Protein AF-A0A8S9K9W3-F1 (afdb_monomer_lite)

pLDDT: mean 86.36, std 10.65, range [33.06, 98.12]

InterPro domains:
  IPR001087 GDSL lipase/esterase [PF00657] (16-258)
  IPR001087 GDSL lipase/esterase [PF00657] (263-405)
  IPR035669 GDSL lipase/esterase-like, plant [cd01837] (1-266)
  IPR036514 SGNH hydrolase superfamily [G3DSA:3.40.50.1110] (1-263)
  IPR036514 SGNH hydrolase superfamily [G3DSA:3.40.50.1110] (264-415)
  IPR050592 GDSL lipolytic enzyme [PTHR45642] (1-259)

Structure (mmCIF, N/CA/C/O backbone):
data_AF-A0A8S9K9W3-F1
#
_entry.id   AF-A0A8S9K9W3-F1
#
loop_
_atom_site.group_PDB
_atom_site.id
_atom_site.type_symbol
_atom_site.label_atom_id
_atom_site.label_alt_id
_atom_site.label_comp_id
_atom_site.label_asym_id
_atom_site.label_entity_id
_atom_site.label_seq_id
_atom_site.pdbx_PDB_ins_code
_atom_site.Cartn_x
_atom_site.Cartn_y
_atom_site.Cartn_z
_atom_site.occupancy
_atom_site.B_iso_or_equiv
_atom_site.auth_seq_id
_atom_site.auth_comp_id
_atom_site.auth_asym_id
_atom_site.auth_atom_id
_atom_site.pdbx_PDB_model_num
ATOM 1 N N . MET A 1 1 ? -8.709 -13.335 10.257 1.00 33.06 1 MET A N 1
ATOM 2 C CA . MET A 1 1 ? -8.965 -11.878 10.228 1.00 33.06 1 MET A CA 1
ATOM 3 C C . MET A 1 1 ? -9.654 -11.407 8.941 1.00 33.06 1 MET A C 1
ATOM 5 O O . MET A 1 1 ? -9.840 -10.209 8.812 1.00 33.06 1 MET A O 1
ATOM 9 N N . GLY A 1 2 ? -10.072 -12.285 8.010 1.00 45.56 2 GLY A N 1
ATOM 10 C CA . GLY A 1 2 ? -10.801 -11.858 6.800 1.00 45.56 2 GLY A CA 1
ATOM 11 C C . GLY A 1 2 ? -10.017 -10.915 5.875 1.00 45.56 2 GLY A C 1
ATOM 12 O O . GLY A 1 2 ? -10.615 -10.256 5.033 1.00 45.56 2 GLY A O 1
ATOM 13 N N . ILE A 1 3 ? -8.694 -10.820 6.053 1.00 49.97 3 ILE A N 1
ATOM 14 C CA . ILE A 1 3 ? -7.811 -10.011 5.214 1.00 49.97 3 ILE A CA 1
ATOM 15 C C . ILE A 1 3 ? -7.470 -10.869 4.002 1.00 49.97 3 ILE A C 1
ATOM 17 O O . ILE A 1 3 ? -6.921 -11.959 4.156 1.00 49.97 3 ILE A O 1
ATOM 21 N N . LYS A 1 4 ? -7.860 -10.397 2.821 1.00 61.34 4 LYS A N 1
ATOM 22 C CA . LYS A 1 4 ? -7.593 -11.059 1.545 1.00 61.34 4 LYS A CA 1
ATOM 23 C C . LYS A 1 4 ? -6.121 -10.922 1.166 1.00 61.34 4 LYS A C 1
ATOM 25 O O . LYS A 1 4 ? -5.501 -9.913 1.493 1.00 61.34 4 LYS A O 1
ATOM 30 N N . ASP A 1 5 ? -5.624 -11.872 0.376 1.00 56.03 5 ASP A N 1
ATOM 31 C CA . ASP A 1 5 ? -4.286 -11.797 -0.227 1.00 56.03 5 ASP A CA 1
ATOM 32 C C . ASP A 1 5 ? -4.125 -10.549 -1.115 1.00 56.03 5 ASP A C 1
ATOM 34 O O . ASP A 1 5 ? -3.038 -9.987 -1.220 1.00 56.03 5 ASP A O 1
ATOM 38 N N . THR A 1 6 ? -5.218 -10.090 -1.739 1.00 66.12 6 THR A N 1
ATOM 39 C CA . THR A 1 6 ? -5.276 -8.837 -2.502 1.00 66.12 6 THR A CA 1
ATOM 40 C C . THR A 1 6 ? -6.586 -8.096 -2.243 1.00 66.12 6 THR A C 1
ATOM 42 O O . THR A 1 6 ? -7.630 -8.703 -1.994 1.00 66.12 6 THR A O 1
ATOM 45 N N . VAL A 1 7 ? -6.543 -6.765 -2.303 1.00 81.31 7 VAL A N 1
ATOM 46 C CA . VAL A 1 7 ? -7.738 -5.920 -2.205 1.00 81.31 7 VAL A CA 1
ATOM 47 C C . VAL A 1 7 ? -8.302 -5.718 -3.619 1.00 81.31 7 VAL A C 1
ATOM 49 O O . VAL A 1 7 ? -7.633 -5.079 -4.434 1.00 81.31 7 VAL A O 1
ATOM 52 N N . PRO A 1 8 ? -9.497 -6.248 -3.946 1.00 87.19 8 PRO A N 1
ATOM 53 C CA . PRO A 1 8 ? -10.026 -6.189 -5.305 1.00 87.19 8 PRO A CA 1
ATOM 54 C C . PRO A 1 8 ? -10.434 -4.759 -5.690 1.00 87.19 8 PRO A C 1
ATOM 56 O O . PRO A 1 8 ? -10.864 -3.988 -4.823 1.00 87.19 8 PRO A O 1
ATOM 59 N N . PRO A 1 9 ? -10.339 -4.385 -6.978 1.00 88.12 9 PRO A N 1
ATOM 60 C CA . PRO A 1 9 ? -10.766 -3.071 -7.433 1.00 88.12 9 PRO A CA 1
ATOM 61 C C . PRO A 1 9 ? -12.294 -2.954 -7.410 1.00 88.12 9 PRO A C 1
ATOM 63 O O . PRO A 1 9 ? -13.013 -3.878 -7.784 1.00 88.12 9 PRO A O 1
ATOM 66 N N . PHE A 1 10 ? -12.808 -1.789 -7.014 1.00 92.31 10 PHE A N 1
ATOM 67 C CA . PHE A 1 10 ? -14.249 -1.542 -6.911 1.00 92.31 10 PHE A CA 1
ATOM 68 C C . PHE A 1 10 ? -14.990 -1.684 -8.253 1.00 92.31 10 PHE A C 1
ATOM 70 O O . PHE A 1 10 ? -16.169 -2.031 -8.285 1.00 92.31 10 PHE A O 1
ATOM 77 N N . LEU A 1 11 ? -14.292 -1.427 -9.362 1.00 87.25 11 LEU A N 1
ATOM 78 C CA . LEU A 1 11 ? -14.831 -1.528 -10.719 1.00 87.25 11 LEU A CA 1
ATOM 79 C C . LEU A 1 11 ? -14.764 -2.942 -11.313 1.00 87.25 11 LEU A C 1
ATOM 81 O O . LEU A 1 11 ? -15.133 -3.114 -12.474 1.00 87.25 11 LEU A O 1
ATOM 85 N N . ASP A 1 12 ? -14.307 -3.949 -10.561 1.00 87.31 12 ASP A N 1
ATOM 86 C CA . ASP A 1 12 ? -14.363 -5.334 -11.027 1.00 87.31 12 ASP A CA 1
ATOM 87 C C . ASP A 1 12 ? -15.833 -5.745 -11.268 1.00 87.31 12 ASP A C 1
ATOM 89 O O . ASP A 1 12 ? -16.637 -5.726 -10.328 1.00 87.31 12 ASP A O 1
ATOM 93 N N . PRO A 1 13 ? -16.224 -6.134 -12.501 1.00 84.12 13 PRO A N 1
ATOM 94 C CA . PRO A 1 13 ? -17.588 -6.582 -12.786 1.00 84.12 13 PRO A CA 1
ATOM 95 C C . PRO A 1 13 ? -17.986 -7.846 -12.007 1.00 84.12 13 PRO A C 1
ATOM 97 O O . PRO A 1 13 ? -19.175 -8.156 -11.914 1.00 84.12 13 PRO A O 1
ATOM 100 N N . HIS A 1 14 ? -17.017 -8.571 -11.448 1.00 87.12 14 HIS A N 1
ATOM 101 C CA . HIS A 1 14 ? -17.211 -9.767 -10.638 1.00 87.12 14 HIS A CA 1
ATOM 102 C C . HIS A 1 14 ? -17.089 -9.511 -9.129 1.00 87.12 14 HIS A C 1
ATOM 104 O O . HIS A 1 14 ? -17.137 -10.465 -8.353 1.00 87.12 14 HIS A O 1
ATOM 110 N N . LEU A 1 15 ? -16.991 -8.246 -8.696 1.00 85.56 15 LEU A N 1
ATOM 111 C CA . LEU A 1 15 ? -16.867 -7.884 -7.285 1.00 85.56 15 LEU A CA 1
ATOM 112 C C . LEU A 1 15 ? -18.067 -8.377 -6.467 1.00 85.56 15 LEU A C 1
ATOM 114 O O . LEU A 1 15 ? -19.188 -7.870 -6.609 1.00 85.56 15 LEU A O 1
ATOM 118 N N . SER A 1 16 ? -17.832 -9.336 -5.573 1.00 87.62 16 SER A N 1
ATOM 119 C CA . SER A 1 16 ? -18.885 -9.979 -4.787 1.00 87.62 16 SER A CA 1
ATOM 120 C C . SER A 1 16 ? -19.327 -9.138 -3.584 1.00 87.62 16 SER A C 1
ATOM 122 O O . SER A 1 16 ? -18.646 -8.209 -3.154 1.00 87.62 16 SER A O 1
ATOM 124 N N . ASP A 1 17 ? -20.475 -9.468 -2.990 1.00 91.06 17 ASP A N 1
ATOM 125 C CA . ASP A 1 17 ? -20.920 -8.800 -1.761 1.00 91.06 17 ASP A CA 1
ATOM 126 C C . ASP A 1 17 ? -20.025 -9.134 -0.561 1.00 91.06 17 ASP A C 1
ATOM 128 O O . ASP A 1 17 ? -19.824 -8.273 0.290 1.00 91.06 17 ASP A O 1
ATOM 132 N N . SER A 1 18 ? -19.422 -10.328 -0.498 1.00 86.44 18 SER A N 1
ATOM 133 C CA . SER A 1 18 ? -18.412 -10.606 0.531 1.00 86.44 18 SER A CA 1
ATOM 134 C C . SER A 1 18 ? -17.173 -9.749 0.334 1.00 86.44 18 SER A C 1
ATOM 136 O O . SER A 1 18 ? -16.548 -9.363 1.318 1.00 86.44 18 SER A O 1
ATOM 138 N N . ASP A 1 19 ? -16.836 -9.410 -0.917 1.00 84.31 19 ASP A N 1
ATOM 139 C CA . ASP A 1 19 ? -15.676 -8.575 -1.170 1.00 84.31 19 ASP A CA 1
ATOM 140 C C . ASP A 1 19 ? -15.831 -7.177 -0.583 1.00 84.31 19 ASP A C 1
ATOM 142 O O . ASP A 1 19 ? -14.886 -6.650 0.003 1.00 84.31 19 ASP A O 1
ATOM 146 N N . ILE A 1 20 ? -17.040 -6.628 -0.697 1.00 90.38 20 ILE A N 1
ATOM 147 C CA . ILE A 1 20 ? -17.432 -5.330 -0.147 1.00 90.38 20 ILE A CA 1
ATOM 148 C C . ILE A 1 20 ? -17.260 -5.292 1.377 1.00 90.38 20 ILE A C 1
ATOM 150 O O . ILE A 1 20 ? -16.924 -4.250 1.921 1.00 90.38 20 ILE A O 1
ATOM 154 N N . LEU A 1 21 ? -17.444 -6.410 2.083 1.00 88.94 21 LEU A N 1
ATOM 155 C CA . LEU A 1 21 ? -17.386 -6.438 3.551 1.00 88.94 21 LEU A CA 1
ATOM 156 C C . LEU A 1 21 ? -15.974 -6.359 4.130 1.00 88.94 21 LEU A C 1
ATOM 158 O O . LEU A 1 21 ? -15.827 -6.039 5.309 1.00 88.94 21 LEU A O 1
ATOM 162 N N . THR A 1 22 ? -14.952 -6.685 3.342 1.00 81.81 22 THR A N 1
ATOM 163 C CA . THR A 1 22 ? -13.588 -6.890 3.854 1.00 81.81 22 THR A CA 1
ATOM 164 C C . THR A 1 22 ? -12.549 -5.968 3.214 1.00 81.81 22 THR A C 1
ATOM 166 O O . THR A 1 22 ? -11.361 -6.119 3.488 1.00 81.81 22 THR A O 1
ATOM 169 N N . GLY A 1 23 ? -12.975 -5.035 2.357 1.00 84.81 23 GLY A N 1
ATOM 170 C CA . GLY A 1 23 ? -12.119 -4.021 1.739 1.00 84.81 23 GLY A CA 1
ATOM 171 C C . GLY A 1 23 ? -12.057 -4.104 0.213 1.00 84.81 23 GLY A C 1
ATOM 172 O O . GLY A 1 23 ? -12.053 -5.189 -0.378 1.00 84.81 23 GLY A O 1
ATOM 173 N N . VAL A 1 24 ? -11.980 -2.926 -0.410 1.00 91.25 24 VAL A N 1
ATOM 174 C CA . VAL A 1 24 ? -11.932 -2.708 -1.863 1.00 91.25 24 VAL A CA 1
ATOM 175 C C . VAL A 1 24 ? -10.975 -1.562 -2.205 1.00 91.25 24 VAL A C 1
ATOM 177 O O . VAL A 1 24 ? -10.709 -0.697 -1.372 1.00 91.25 24 VAL A O 1
ATOM 180 N N . CYS A 1 25 ? -10.456 -1.563 -3.430 1.00 91.06 25 CYS A N 1
ATOM 181 C CA . CYS A 1 25 ? -9.518 -0.569 -3.934 1.00 91.06 25 CYS A CA 1
ATOM 182 C C . CYS A 1 25 ? -10.214 0.376 -4.921 1.00 91.06 25 CYS A C 1
ATOM 184 O O . CYS A 1 25 ? -10.893 -0.072 -5.846 1.00 91.06 25 CYS A O 1
ATOM 186 N N . PHE A 1 26 ? -10.023 1.682 -4.738 1.00 94.31 26 PHE A N 1
ATOM 187 C CA . PHE A 1 26 ? -10.575 2.728 -5.609 1.00 94.31 26 PHE A CA 1
ATOM 188 C C . PHE A 1 26 ? -9.511 3.406 -6.476 1.00 94.31 26 PHE A C 1
ATOM 190 O O . PHE A 1 26 ? -9.853 4.275 -7.272 1.00 94.31 26 PHE A O 1
ATOM 197 N N . ALA A 1 27 ? -8.242 3.025 -6.317 1.00 86.00 27 ALA A N 1
ATOM 198 C CA . ALA A 1 27 ? -7.122 3.684 -6.970 1.00 86.00 27 ALA A CA 1
ATOM 199 C C . ALA A 1 27 ? -7.227 3.603 -8.500 1.00 86.00 27 ALA A C 1
ATOM 201 O O . ALA A 1 27 ? -7.552 2.555 -9.062 1.00 86.00 27 ALA A O 1
ATOM 202 N N . SER A 1 28 ? -6.891 4.707 -9.166 1.00 85.44 28 SER A N 1
ATOM 203 C CA . SER A 1 28 ? -6.745 4.781 -10.617 1.00 85.44 28 SER A CA 1
ATOM 204 C C . SER A 1 28 ? -5.301 5.110 -10.965 1.00 85.44 28 SER A C 1
ATOM 206 O O . SER A 1 28 ? -4.779 6.143 -10.556 1.00 85.44 28 SER A O 1
ATOM 208 N N . ALA A 1 29 ? -4.649 4.258 -11.756 1.00 78.50 29 ALA A N 1
ATOM 209 C CA . ALA A 1 29 ? -3.304 4.548 -12.244 1.00 78.50 29 ALA A CA 1
ATOM 210 C C . ALA A 1 29 ? -3.294 5.863 -13.044 1.00 78.50 29 ALA A C 1
ATOM 212 O O . ALA A 1 29 ? -4.229 6.142 -13.797 1.00 78.50 29 ALA A O 1
ATOM 213 N N . GLY A 1 30 ? -2.250 6.670 -12.854 1.00 79.81 30 GLY A N 1
ATOM 214 C CA . GLY A 1 30 ? -2.106 7.980 -13.493 1.00 79.81 30 GLY A CA 1
ATOM 215 C C . GLY A 1 30 ? -2.881 9.125 -12.834 1.00 79.81 30 GLY A C 1
ATOM 216 O O . GLY A 1 30 ? -2.736 10.256 -13.295 1.00 79.81 30 GLY A O 1
ATOM 217 N N . SER A 1 31 ? -3.672 8.875 -11.781 1.00 85.56 31 SER A N 1
ATOM 218 C CA . SER A 1 31 ? -4.427 9.945 -11.118 1.00 85.56 31 SER A CA 1
ATOM 219 C C . SER A 1 31 ? -3.549 10.839 -10.246 1.00 85.56 31 SER A C 1
ATOM 221 O O . SER A 1 31 ? -2.531 10.387 -9.707 1.00 85.56 31 SER A O 1
ATOM 223 N N . GLY A 1 32 ? -3.993 12.074 -10.048 1.00 89.12 32 GLY A N 1
ATOM 224 C CA . GLY A 1 32 ? -3.400 13.037 -9.127 1.00 89.12 32 GLY A CA 1
ATOM 225 C C . GLY A 1 32 ? -4.450 13.867 -8.387 1.00 89.12 32 GLY A C 1
ATOM 226 O O . GLY A 1 32 ? -5.651 13.639 -8.514 1.00 89.12 32 GLY A O 1
ATOM 227 N N . TYR A 1 33 ? -4.001 14.821 -7.576 1.00 94.56 33 TYR A N 1
ATOM 228 C CA . TYR A 1 33 ? -4.864 15.836 -6.966 1.00 94.56 33 TYR A CA 1
ATOM 229 C C . TYR A 1 33 ? -5.127 17.016 -7.913 1.00 94.56 33 TYR A C 1
ATOM 231 O O . TYR A 1 33 ? -6.030 17.819 -7.671 1.00 94.56 33 TYR A O 1
ATOM 239 N N . ASP A 1 34 ? -4.341 17.159 -8.983 1.00 93.19 34 ASP A N 1
ATOM 240 C CA . ASP A 1 34 ? -4.589 18.131 -10.039 1.00 93.19 34 ASP A CA 1
ATOM 241 C C . ASP A 1 34 ? -5.378 17.496 -11.186 1.00 93.19 34 ASP A C 1
ATOM 243 O O . ASP A 1 34 ? -4.864 16.652 -11.913 1.00 93.19 34 ASP A O 1
ATOM 247 N N . ASN A 1 35 ? -6.588 17.995 -11.442 1.00 90.38 35 ASN A N 1
ATOM 248 C CA . ASN A 1 35 ? -7.411 17.547 -12.573 1.00 90.38 35 ASN A CA 1
ATOM 249 C C . ASN A 1 35 ? -6.691 17.642 -13.933 1.00 90.38 35 ASN A C 1
ATOM 251 O O . ASN A 1 35 ? -7.077 16.961 -14.882 1.00 90.38 35 ASN A O 1
ATOM 255 N N . TYR A 1 36 ? -5.672 18.503 -14.067 1.00 89.12 36 TYR A N 1
ATOM 256 C CA . TYR A 1 36 ? -4.850 18.529 -15.278 1.00 89.12 36 TYR A CA 1
ATOM 257 C C . TYR A 1 36 ? -4.063 17.222 -15.471 1.00 89.12 36 TYR A C 1
ATOM 259 O O . TYR A 1 36 ? -3.995 16.732 -16.597 1.00 89.12 36 TYR A O 1
ATOM 267 N N . THR A 1 37 ? -3.539 16.632 -14.390 1.00 85.44 37 THR A N 1
ATOM 268 C CA . THR A 1 37 ? -2.890 15.311 -14.391 1.00 85.44 37 THR A CA 1
ATOM 269 C C . THR A 1 37 ? -3.841 14.259 -14.936 1.00 85.44 37 THR A C 1
ATOM 271 O O . THR A 1 37 ? -3.500 13.542 -15.873 1.00 85.44 37 THR A O 1
ATOM 274 N N . ASP A 1 38 ? -5.066 14.220 -14.409 1.00 83.69 38 ASP A N 1
ATOM 275 C CA . ASP A 1 38 ? -6.051 13.204 -14.780 1.00 83.69 38 ASP A CA 1
ATOM 276 C C . ASP A 1 38 ? -6.467 13.320 -16.250 1.00 83.69 38 ASP A C 1
ATOM 278 O O . ASP A 1 38 ? -6.634 12.317 -16.945 1.00 83.69 38 ASP A O 1
ATOM 282 N N . LEU A 1 39 ? -6.584 14.553 -16.758 1.00 84.19 39 LEU A N 1
ATOM 283 C CA . LEU A 1 39 ? -6.840 14.815 -18.175 1.00 84.19 39 LEU A CA 1
ATOM 284 C C . LEU A 1 39 ? -5.670 14.378 -19.063 1.00 84.19 39 LEU A C 1
ATOM 286 O O . LEU A 1 39 ? -5.904 13.861 -20.155 1.00 84.19 39 LEU A O 1
ATOM 290 N N . ALA A 1 40 ? -4.430 14.586 -18.616 1.00 76.50 40 ALA A N 1
ATOM 291 C CA . ALA A 1 40 ? -3.237 14.185 -19.354 1.00 76.50 40 ALA A CA 1
ATOM 292 C C . ALA A 1 40 ? -3.073 12.656 -19.404 1.00 76.50 40 ALA A C 1
ATOM 294 O O . ALA A 1 40 ? -2.629 12.124 -20.421 1.00 76.50 40 ALA A O 1
ATOM 295 N N . THR A 1 41 ? -3.463 11.949 -18.339 1.00 75.81 41 THR A N 1
ATOM 296 C CA . THR A 1 41 ? -3.339 10.486 -18.220 1.00 75.81 41 THR A CA 1
ATOM 297 C C . THR A 1 41 ? -4.605 9.717 -18.595 1.00 75.81 41 THR A C 1
ATOM 299 O O . THR A 1 41 ? -4.563 8.492 -18.682 1.00 75.81 41 THR A O 1
ATOM 302 N N . LEU A 1 42 ? -5.720 10.416 -18.843 1.00 79.38 42 LEU A N 1
ATOM 303 C CA . LEU A 1 42 ? -7.054 9.837 -19.049 1.00 79.38 42 LEU A CA 1
ATOM 304 C C . LEU A 1 42 ? -7.498 8.939 -17.879 1.00 79.38 42 LEU A C 1
ATOM 306 O O . LEU A 1 42 ? -8.171 7.925 -18.080 1.00 79.38 42 LEU A O 1
ATOM 310 N N . SER A 1 43 ? -7.105 9.306 -16.661 1.00 80.94 43 SER A N 1
ATOM 311 C CA . SER A 1 43 ? -7.387 8.549 -15.442 1.00 80.94 43 SER A CA 1
ATOM 312 C C . SER A 1 43 ? -8.642 9.052 -14.721 1.00 80.94 43 SER A C 1
ATOM 314 O O . SER A 1 43 ? -9.215 10.094 -15.048 1.00 80.94 43 SER A O 1
ATOM 316 N N . LEU A 1 44 ? -9.114 8.276 -13.741 1.00 83.38 44 LEU A N 1
ATOM 317 C CA . LEU A 1 44 ? -10.187 8.708 -12.849 1.00 83.38 44 LEU A CA 1
ATOM 318 C C . LEU A 1 44 ? -9.602 9.588 -11.741 1.00 83.38 44 LEU A C 1
ATOM 320 O O . LEU A 1 44 ? -8.792 9.112 -10.940 1.00 83.38 44 LEU A O 1
ATOM 324 N N . SER A 1 45 ? -10.070 10.834 -11.668 1.00 91.25 45 SER A N 1
ATOM 325 C CA . SER A 1 45 ? -9.645 11.793 -10.644 1.00 91.25 45 SER A CA 1
ATOM 326 C C . SER A 1 45 ? -9.909 11.297 -9.226 1.00 91.25 45 SER A C 1
ATOM 328 O O . SER A 1 45 ? -10.798 10.471 -8.998 1.00 91.25 45 SER A O 1
ATOM 330 N N . VAL A 1 46 ? -9.185 11.842 -8.248 1.00 91.38 46 VAL A N 1
ATOM 331 C CA . VAL A 1 46 ? -9.424 11.541 -6.825 1.00 91.38 46 VAL A CA 1
ATOM 332 C C . VAL A 1 46 ? -10.877 11.816 -6.411 1.00 91.38 46 VAL A C 1
ATOM 334 O O . VAL A 1 46 ? -11.474 10.994 -5.721 1.00 91.38 46 VAL A O 1
ATOM 337 N N . ASP A 1 47 ? -11.512 12.862 -6.948 1.00 91.75 47 ASP A N 1
ATOM 338 C CA . ASP A 1 47 ? -12.939 13.146 -6.724 1.00 91.75 47 ASP A CA 1
ATOM 339 C C . ASP A 1 47 ? -13.834 11.996 -7.222 1.00 91.75 47 ASP A C 1
ATOM 341 O O . ASP A 1 47 ? -14.785 11.579 -6.558 1.00 91.75 47 ASP A O 1
ATOM 345 N N . LYS A 1 48 ? -13.511 11.407 -8.384 1.00 93.56 48 LYS A N 1
ATOM 346 C CA . LYS A 1 48 ? -14.228 10.227 -8.892 1.00 93.56 48 LYS A CA 1
ATOM 347 C C . LYS A 1 48 ? -14.003 9.004 -8.009 1.00 93.56 48 LYS A C 1
ATOM 349 O O . LYS A 1 48 ? -14.903 8.173 -7.889 1.00 93.56 48 LYS A O 1
ATOM 354 N N . GLN A 1 49 ? -12.845 8.891 -7.367 1.00 94.31 49 GLN A N 1
ATOM 355 C CA . GLN A 1 49 ? -12.575 7.834 -6.394 1.00 94.31 49 GLN A CA 1
ATOM 356 C C . GLN A 1 49 ? -13.415 8.020 -5.118 1.00 94.31 49 GLN A C 1
ATOM 358 O O . GLN A 1 49 ? -13.957 7.036 -4.610 1.00 94.31 49 GLN A O 1
ATOM 363 N N . ALA A 1 50 ? -13.643 9.260 -4.664 1.00 95.56 50 ALA A N 1
ATOM 364 C CA . ALA A 1 50 ? -14.599 9.554 -3.591 1.00 95.56 50 ALA A CA 1
ATOM 365 C C . ALA A 1 50 ? -16.055 9.245 -3.997 1.00 95.56 50 ALA A C 1
ATOM 367 O O . ALA A 1 50 ? -16.786 8.623 -3.222 1.00 95.56 50 ALA A O 1
ATOM 368 N N . ASP A 1 51 ? -16.474 9.578 -5.224 1.00 96.19 51 ASP A N 1
ATOM 369 C CA . ASP A 1 51 ? -17.795 9.200 -5.762 1.00 96.19 51 ASP A CA 1
ATOM 370 C C . ASP A 1 51 ? -17.995 7.670 -5.762 1.00 96.19 51 ASP A C 1
ATOM 372 O O . ASP A 1 51 ? -19.054 7.150 -5.377 1.00 96.19 51 ASP A O 1
ATOM 376 N N . MET A 1 52 ? -16.964 6.922 -6.171 1.00 96.62 52 MET A N 1
ATOM 377 C CA . MET A 1 52 ? -16.969 5.460 -6.102 1.00 96.62 52 MET A CA 1
ATOM 378 C C . MET A 1 52 ? -17.064 4.973 -4.656 1.00 96.62 52 MET A C 1
ATOM 380 O O . MET A 1 52 ? -17.824 4.046 -4.378 1.00 96.62 52 MET A O 1
ATOM 384 N N . PHE A 1 53 ? -16.376 5.625 -3.719 1.00 97.06 53 PHE A N 1
ATOM 385 C CA . PHE A 1 53 ? -16.469 5.288 -2.303 1.00 97.06 53 PHE A CA 1
ATOM 386 C C . PHE A 1 53 ? -17.873 5.543 -1.725 1.00 97.06 53 PHE A C 1
ATOM 388 O O . PHE A 1 53 ? -18.399 4.712 -0.983 1.00 97.06 53 PHE A O 1
ATOM 395 N N . ARG A 1 54 ? -18.563 6.616 -2.135 1.00 97.00 54 ARG A N 1
ATOM 396 C CA . ARG A 1 54 ? -19.984 6.841 -1.788 1.00 97.00 54 ARG A CA 1
ATOM 397 C C . ARG A 1 54 ? -20.892 5.748 -2.359 1.00 97.00 54 ARG A C 1
ATOM 399 O O . ARG A 1 54 ? -21.819 5.291 -1.689 1.00 97.00 54 ARG A O 1
ATOM 406 N N . SER A 1 55 ? -20.608 5.289 -3.575 1.00 97.06 55 SER A N 1
ATOM 407 C CA . SER A 1 55 ? -21.334 4.174 -4.199 1.00 97.06 55 SER A CA 1
ATOM 408 C C . SER A 1 55 ? -21.092 2.855 -3.457 1.00 97.06 55 SER A C 1
ATOM 410 O O . SER A 1 55 ? -22.029 2.089 -3.219 1.00 97.06 55 SER A O 1
ATOM 412 N N . TYR A 1 56 ? -19.851 2.618 -3.026 1.00 96.75 56 TYR A N 1
ATOM 413 C CA . TYR A 1 56 ? -19.492 1.522 -2.133 1.00 96.75 56 TYR A CA 1
ATOM 414 C C . TYR A 1 56 ? -20.265 1.600 -0.814 1.00 96.75 56 TYR A C 1
ATOM 416 O O . TYR A 1 56 ? -20.846 0.595 -0.415 1.00 96.75 56 TYR A O 1
ATOM 424 N N . MET A 1 57 ? -20.361 2.776 -0.184 1.00 96.56 57 MET A N 1
ATOM 425 C CA . MET A 1 57 ? -21.134 2.967 1.049 1.00 96.56 57 MET A CA 1
ATOM 426 C C . MET A 1 57 ? -22.601 2.581 0.873 1.00 96.56 57 MET A C 1
ATOM 428 O O . MET A 1 57 ? -23.139 1.820 1.675 1.00 96.56 57 MET A O 1
ATOM 432 N N . ALA A 1 58 ? -23.240 3.029 -0.211 1.00 96.88 58 ALA A N 1
ATOM 433 C CA . ALA A 1 58 ? -24.623 2.664 -0.509 1.00 96.88 58 ALA A CA 1
ATOM 434 C C . ALA A 1 58 ? -24.794 1.146 -0.710 1.00 96.88 58 ALA A C 1
ATOM 436 O O . ALA A 1 58 ? -25.780 0.554 -0.256 1.00 96.88 58 ALA A O 1
ATOM 437 N N . ARG A 1 59 ? -23.827 0.491 -1.368 1.00 96.94 59 ARG A N 1
ATOM 438 C CA . ARG A 1 59 ? -23.820 -0.968 -1.535 1.00 96.94 59 ARG A CA 1
ATOM 439 C C . ARG A 1 59 ? -23.601 -1.685 -0.202 1.00 96.94 59 ARG A C 1
ATOM 441 O O . ARG A 1 59 ? -24.334 -2.624 0.092 1.00 96.94 59 ARG A O 1
ATOM 448 N N . LEU A 1 60 ? -22.659 -1.227 0.617 1.00 97.31 60 LEU A N 1
ATOM 449 C CA . LEU A 1 60 ? -22.368 -1.781 1.936 1.00 97.31 60 LEU A CA 1
ATOM 450 C C . LEU A 1 60 ? -23.599 -1.700 2.849 1.00 97.31 60 LEU A C 1
ATOM 452 O O . LEU A 1 60 ? -24.009 -2.716 3.410 1.00 97.31 60 LEU A O 1
ATOM 456 N N . SER A 1 61 ? -24.257 -0.539 2.911 1.00 97.75 61 SER A N 1
ATOM 457 C CA . SER A 1 61 ? -25.522 -0.346 3.632 1.00 97.75 61 SER A CA 1
ATOM 458 C C . SER A 1 61 ? -26.607 -1.331 3.202 1.00 97.75 61 SER A C 1
ATOM 460 O O . SER A 1 61 ? -27.307 -1.884 4.047 1.00 97.75 61 SER A O 1
ATOM 462 N N . ARG A 1 62 ? -26.736 -1.625 1.902 1.00 98.12 62 ARG A N 1
ATOM 463 C CA . ARG A 1 62 ? -27.696 -2.633 1.420 1.00 98.12 62 ARG A CA 1
ATOM 464 C C . ARG A 1 62 ? -27.383 -4.052 1.901 1.00 98.12 62 ARG A C 1
ATOM 466 O O . ARG A 1 62 ? -28.314 -4.837 2.046 1.00 98.12 62 ARG A O 1
ATOM 473 N N . ILE A 1 63 ? -26.109 -4.389 2.101 1.00 97.12 63 ILE A N 1
ATOM 474 C CA . ILE A 1 63 ? -25.680 -5.738 2.499 1.00 97.12 63 ILE A CA 1
ATOM 475 C C . ILE A 1 63 ? -25.841 -5.937 4.011 1.00 97.12 63 ILE A C 1
ATOM 477 O O . ILE A 1 63 ? -26.310 -6.988 4.444 1.00 97.12 63 ILE A O 1
ATOM 481 N N . VAL A 1 64 ? -25.450 -4.947 4.824 1.00 96.25 64 VAL A N 1
ATOM 482 C CA . VAL A 1 64 ? -25.351 -5.104 6.291 1.00 96.25 64 VAL A CA 1
ATOM 483 C C . VAL A 1 64 ? -26.234 -4.171 7.119 1.00 96.25 64 VAL A C 1
ATOM 485 O O . VAL A 1 64 ? -26.275 -4.321 8.340 1.00 96.25 64 VAL A O 1
ATOM 488 N N . GLY A 1 65 ? -26.947 -3.243 6.485 1.00 98.12 65 GLY A N 1
ATOM 489 C CA . GLY A 1 65 ? -27.677 -2.163 7.149 1.00 98.12 65 GLY A CA 1
ATOM 490 C C . GLY A 1 65 ? -26.785 -0.964 7.488 1.00 98.12 65 GLY A C 1
ATOM 491 O O . GLY A 1 65 ? -25.569 -1.096 7.641 1.00 98.12 65 GLY A O 1
ATOM 492 N N . ASP A 1 66 ? -27.401 0.211 7.628 1.00 97.56 66 ASP A N 1
ATOM 493 C CA . ASP A 1 66 ? -26.693 1.493 7.763 1.00 97.56 66 ASP A CA 1
ATOM 494 C C . ASP A 1 66 ? -25.794 1.570 9.000 1.00 97.56 66 ASP A C 1
ATOM 496 O O . ASP A 1 66 ? -24.647 2.001 8.908 1.00 97.56 66 ASP A O 1
ATOM 500 N N . GLU A 1 67 ? -26.278 1.107 10.155 1.00 97.44 67 GLU A N 1
ATOM 501 C CA . GLU A 1 67 ? -25.516 1.153 11.408 1.00 97.44 67 GLU A CA 1
ATOM 502 C C . GLU A 1 67 ? -24.229 0.322 11.312 1.00 97.44 67 GLU A C 1
ATOM 504 O O . GLU A 1 67 ? -23.140 0.775 11.676 1.00 97.44 67 GLU A O 1
ATOM 509 N N . LYS A 1 68 ? -24.333 -0.893 10.762 1.00 96.25 68 LYS A N 1
ATOM 510 C CA . LYS A 1 68 ? -23.183 -1.785 10.605 1.00 96.25 68 LYS A CA 1
ATOM 511 C C . LYS A 1 68 ? -22.241 -1.301 9.502 1.00 96.25 68 LYS A C 1
ATOM 513 O O . LYS A 1 68 ? -21.031 -1.418 9.676 1.00 96.25 68 LYS A O 1
ATOM 518 N N . ALA A 1 69 ? -22.761 -0.726 8.417 1.00 96.94 69 ALA A N 1
ATOM 519 C CA . ALA A 1 69 ? -21.951 -0.110 7.367 1.00 96.94 69 ALA A CA 1
ATOM 520 C C . ALA A 1 69 ? -21.133 1.077 7.903 1.00 96.94 69 ALA A C 1
ATOM 522 O O . ALA A 1 69 ? -19.918 1.124 7.708 1.00 96.94 69 ALA A O 1
ATOM 523 N N . ALA A 1 70 ? -21.774 1.982 8.651 1.00 96.44 70 ALA A N 1
ATOM 524 C CA . ALA A 1 70 ? -21.109 3.110 9.296 1.00 96.44 70 ALA A CA 1
ATOM 525 C C . ALA A 1 70 ? -20.014 2.641 10.264 1.00 96.44 70 ALA A C 1
ATOM 527 O O . ALA A 1 70 ? -18.904 3.173 10.247 1.00 96.44 70 ALA A O 1
ATOM 528 N N . LYS A 1 71 ? -20.291 1.593 11.053 1.00 95.50 71 LYS A N 1
ATOM 529 C CA . LYS A 1 71 ? -19.292 0.990 11.940 1.00 95.50 71 LYS A CA 1
ATOM 530 C C . LYS A 1 71 ? -18.090 0.451 11.163 1.00 95.50 71 LYS A C 1
ATOM 532 O O . LYS A 1 71 ? -16.967 0.832 11.484 1.00 95.50 71 LYS A O 1
ATOM 537 N N . ILE A 1 72 ? -18.318 -0.371 10.132 1.00 93.75 72 ILE A N 1
ATOM 538 C CA . ILE A 1 72 ? -17.251 -0.937 9.285 1.00 93.75 72 ILE A CA 1
ATOM 539 C C . ILE A 1 72 ? -16.342 0.176 8.758 1.00 93.75 72 ILE A C 1
ATOM 541 O O . ILE A 1 72 ? -15.126 0.077 8.879 1.00 93.75 72 ILE A O 1
ATOM 545 N N . VAL A 1 73 ? -16.915 1.257 8.228 1.00 95.31 73 VAL A N 1
ATOM 546 C CA . VAL A 1 73 ? -16.138 2.359 7.642 1.00 95.31 73 VAL A CA 1
ATOM 547 C C . VAL A 1 73 ? -15.424 3.214 8.681 1.00 95.31 73 VAL A C 1
ATOM 549 O O . VAL A 1 73 ? -14.280 3.606 8.460 1.00 95.31 73 VAL A O 1
ATOM 552 N N . SER A 1 74 ? -16.035 3.443 9.843 1.00 94.88 74 SER A N 1
ATOM 553 C CA . SER A 1 74 ? -15.357 4.131 10.947 1.00 94.88 74 SER A CA 1
ATOM 554 C C . SER A 1 74 ? -14.184 3.319 11.517 1.00 94.88 74 SER A C 1
ATOM 556 O O . SER A 1 74 ? -13.217 3.884 12.024 1.00 94.88 74 SER A O 1
ATOM 558 N N . GLU A 1 75 ? -14.238 1.988 11.429 1.00 91.88 75 GLU A N 1
ATOM 559 C CA . GLU A 1 75 ? -13.196 1.100 11.948 1.00 91.88 75 GLU A CA 1
ATOM 560 C C . GLU A 1 75 ? -12.131 0.735 10.903 1.00 91.88 75 GLU A C 1
ATOM 562 O O . GLU A 1 75 ? -11.031 0.329 11.298 1.00 91.88 75 GLU A O 1
ATOM 567 N N . ALA A 1 76 ? -12.424 0.904 9.611 1.00 92.38 76 ALA A N 1
ATOM 568 C CA . ALA A 1 76 ? -11.525 0.599 8.504 1.00 92.38 76 ALA A CA 1
ATOM 569 C C . ALA A 1 76 ? -10.312 1.538 8.451 1.00 92.38 76 ALA A C 1
ATOM 571 O O . ALA A 1 76 ? -10.404 2.723 8.773 1.00 92.38 76 ALA A O 1
ATOM 572 N N . LEU A 1 77 ? -9.178 0.997 7.997 1.00 91.31 77 LEU A N 1
ATOM 573 C CA . LEU A 1 77 ? -8.016 1.783 7.597 1.00 91.31 77 LEU A CA 1
ATOM 574 C C . LEU A 1 77 ? -8.173 2.195 6.130 1.00 91.31 77 LEU A C 1
ATOM 576 O O . LEU A 1 77 ? -8.256 1.338 5.252 1.00 91.31 77 LEU A O 1
ATOM 580 N N . VAL A 1 78 ? -8.181 3.499 5.874 1.00 95.12 78 VAL A N 1
ATOM 581 C CA . VAL A 1 78 ? -8.188 4.074 4.527 1.00 95.12 78 VAL A CA 1
ATOM 582 C C . VAL A 1 78 ? -6.777 4.512 4.178 1.00 95.12 78 VAL A C 1
ATOM 584 O O . VAL A 1 78 ? -6.167 5.274 4.921 1.00 95.12 78 VAL A O 1
ATOM 587 N N . ILE A 1 79 ? -6.259 4.025 3.054 1.00 94.12 79 ILE A N 1
ATOM 588 C CA . ILE A 1 79 ? -4.906 4.325 2.583 1.00 94.12 79 ILE A CA 1
ATOM 589 C C . ILE A 1 79 ? -5.009 5.200 1.340 1.00 94.12 79 ILE A C 1
ATOM 591 O O . ILE A 1 79 ? -5.605 4.791 0.345 1.00 94.12 79 ILE A O 1
ATOM 595 N N . VAL A 1 80 ? -4.420 6.391 1.397 1.00 96.12 80 VAL A N 1
ATOM 596 C CA . VAL A 1 80 ? -4.381 7.356 0.299 1.00 96.12 80 VAL A CA 1
ATOM 597 C C . VAL A 1 80 ? -2.957 7.439 -0.235 1.00 96.12 80 VAL A C 1
ATOM 599 O O . VAL A 1 80 ? -2.037 7.850 0.470 1.00 96.12 80 VAL A O 1
ATOM 602 N N . SER A 1 81 ? -2.784 7.056 -1.498 1.00 92.88 81 SER A N 1
ATOM 603 C CA . SER A 1 81 ? -1.529 7.173 -2.239 1.00 92.88 81 SER A CA 1
ATOM 604 C C . SER A 1 81 ? -1.818 7.873 -3.561 1.00 92.88 81 SER A C 1
ATOM 606 O O . SER A 1 81 ? -2.409 7.293 -4.467 1.00 92.88 81 SER A O 1
ATOM 608 N N . SER A 1 82 ? -1.481 9.157 -3.624 1.00 91.50 82 SER A N 1
ATOM 609 C CA . SER A 1 82 ? -1.655 10.013 -4.797 1.00 91.50 82 SER A CA 1
ATOM 610 C C . SER A 1 82 ? -0.683 11.190 -4.696 1.00 91.50 82 SER A C 1
ATOM 612 O O . SER A 1 82 ? -0.164 11.472 -3.613 1.00 91.50 82 SER A O 1
ATOM 614 N N . GLY A 1 83 ? -0.424 11.869 -5.811 1.00 88.94 83 GLY A N 1
ATOM 615 C CA . GLY A 1 83 ? 0.442 13.049 -5.877 1.00 88.94 83 GLY A CA 1
ATOM 616 C C . GLY A 1 83 ? 1.680 12.875 -6.752 1.00 88.94 83 GLY A C 1
ATOM 617 O O . GLY A 1 83 ? 2.092 13.831 -7.391 1.00 88.94 83 GLY A O 1
ATOM 618 N N . THR A 1 84 ? 2.253 11.671 -6.863 1.00 89.38 84 THR A N 1
ATOM 619 C CA . THR A 1 84 ? 3.466 11.439 -7.677 1.00 89.38 84 THR A CA 1
ATOM 620 C C . THR A 1 84 ? 3.286 11.889 -9.127 1.00 89.38 84 THR A C 1
ATOM 622 O O . THR A 1 84 ? 4.114 12.639 -9.636 1.00 89.38 84 THR A O 1
ATOM 625 N N . ASN A 1 85 ? 2.148 11.549 -9.744 1.00 85.69 85 ASN A N 1
ATOM 626 C CA . ASN A 1 85 ? 1.830 11.970 -11.110 1.00 85.69 85 ASN A CA 1
ATOM 627 C C . ASN A 1 85 ? 1.717 13.497 -11.254 1.00 85.69 85 ASN A C 1
ATOM 629 O O . ASN A 1 85 ? 2.090 14.026 -12.294 1.00 85.69 85 ASN A O 1
ATOM 633 N N . ASP A 1 86 ? 1.241 14.216 -10.229 1.00 91.38 86 ASP A N 1
ATOM 634 C CA . ASP A 1 86 ? 1.151 15.680 -10.284 1.00 91.38 86 ASP A CA 1
ATOM 635 C C . ASP A 1 86 ? 2.543 16.307 -10.424 1.00 91.38 86 ASP A C 1
ATOM 637 O O . ASP A 1 86 ? 2.729 17.258 -11.178 1.00 91.38 86 ASP A O 1
ATOM 641 N N . PHE A 1 87 ? 3.540 15.765 -9.724 1.00 90.38 87 PHE A N 1
ATOM 642 C CA . PHE A 1 87 ? 4.910 16.265 -9.795 1.00 90.38 87 PHE A CA 1
ATOM 643 C C . PHE A 1 87 ? 5.606 15.793 -11.068 1.00 90.38 87 PHE A C 1
ATOM 645 O O . PHE A 1 87 ? 6.089 16.628 -11.830 1.00 90.38 87 PHE A O 1
ATOM 652 N N . ASP A 1 88 ? 5.618 14.491 -11.339 1.00 82.88 88 ASP A N 1
ATOM 653 C CA . ASP A 1 88 ? 6.309 13.945 -12.509 1.00 82.88 88 ASP A CA 1
ATOM 654 C C . ASP A 1 88 ? 5.752 14.557 -13.797 1.00 82.88 88 ASP A C 1
ATOM 656 O O . ASP A 1 88 ? 6.471 15.224 -14.541 1.00 82.88 88 ASP A O 1
ATOM 660 N N . ILE A 1 89 ? 4.436 14.470 -14.003 1.00 80.38 89 ILE A N 1
ATOM 661 C CA . ILE A 1 89 ? 3.819 14.848 -15.275 1.00 80.38 89 ILE A CA 1
ATOM 662 C C . ILE A 1 89 ? 3.754 16.362 -15.438 1.00 80.38 89 ILE A C 1
ATOM 664 O O . ILE A 1 89 ? 4.128 16.887 -16.491 1.00 80.38 89 ILE A O 1
ATOM 668 N N . ASN A 1 90 ? 3.263 17.085 -14.430 1.00 83.75 90 ASN A N 1
ATOM 669 C CA . ASN A 1 90 ? 2.934 18.499 -14.616 1.00 83.75 90 ASN A CA 1
ATOM 670 C C . ASN A 1 90 ? 4.101 19.435 -14.321 1.00 83.75 90 ASN A C 1
ATOM 672 O O . ASN A 1 90 ? 4.117 20.550 -14.852 1.00 83.75 90 ASN A O 1
ATOM 676 N N . LEU A 1 91 ? 5.043 19.024 -13.466 1.00 82.62 91 LEU A N 1
ATOM 677 C CA . LEU A 1 91 ? 6.187 19.854 -13.101 1.00 82.62 91 LEU A CA 1
ATOM 678 C C . LEU A 1 91 ? 7.431 19.529 -13.936 1.00 82.62 91 LEU A C 1
ATOM 680 O O . LEU A 1 91 ? 8.165 20.463 -14.271 1.00 82.62 91 LEU A O 1
ATOM 684 N N . TYR A 1 92 ? 7.664 18.257 -14.285 1.00 83.75 92 TYR A N 1
ATOM 685 C CA . TYR A 1 92 ? 8.910 17.836 -14.941 1.00 83.75 92 TYR A CA 1
ATOM 686 C C . TYR A 1 92 ? 8.744 17.343 -16.383 1.00 83.75 92 TYR A C 1
ATOM 688 O O . TYR A 1 92 ? 9.546 17.732 -17.236 1.00 83.75 92 TYR A O 1
ATOM 696 N N . ASP A 1 93 ? 7.715 16.552 -16.686 1.00 78.12 93 ASP A N 1
ATOM 697 C CA . ASP A 1 93 ? 7.648 15.824 -17.961 1.00 78.12 93 ASP A CA 1
ATOM 698 C C . ASP A 1 93 ? 6.926 16.605 -19.061 1.00 78.12 93 ASP A C 1
ATOM 700 O O . ASP A 1 93 ? 7.284 16.513 -20.240 1.00 78.12 93 ASP A O 1
ATOM 704 N N . THR A 1 94 ? 5.900 17.384 -18.702 1.00 72.12 94 THR A N 1
ATOM 705 C CA . THR A 1 94 ? 5.051 18.091 -19.668 1.00 72.12 94 THR A CA 1
ATOM 706 C C . THR A 1 94 ? 4.844 19.569 -19.322 1.00 72.12 94 THR A C 1
ATOM 708 O O . THR A 1 94 ? 4.863 19.957 -18.154 1.00 72.12 94 THR A O 1
ATOM 711 N N . PRO A 1 95 ? 4.612 20.446 -20.322 1.00 71.00 95 PRO A N 1
ATOM 712 C CA . PRO A 1 95 ? 4.329 21.856 -20.071 1.00 71.00 95 PRO A CA 1
ATOM 713 C C . PRO A 1 95 ? 2.920 22.035 -19.484 1.00 71.00 95 PRO A C 1
ATOM 715 O O . PRO A 1 95 ? 1.950 22.240 -20.215 1.00 71.00 95 PRO A O 1
ATOM 718 N N . SER A 1 96 ? 2.791 21.989 -18.158 1.00 78.44 96 SER A N 1
ATOM 719 C CA . SER A 1 96 ? 1.532 22.322 -17.487 1.00 78.44 96 SER A CA 1
ATOM 720 C C . SER A 1 96 ? 1.289 23.838 -17.472 1.00 78.44 96 SER A C 1
ATOM 722 O O . SER A 1 96 ? 2.209 24.616 -17.186 1.00 78.44 96 SER A O 1
ATOM 724 N N . PRO A 1 97 ? 0.040 24.308 -17.671 1.00 78.06 97 PRO A N 1
ATOM 725 C CA . PRO A 1 97 ? -0.323 25.711 -17.461 1.00 78.06 97 PRO A CA 1
ATOM 726 C C . PRO A 1 97 ? 0.044 26.240 -16.065 1.00 78.06 97 PRO A C 1
ATOM 728 O O . PRO A 1 97 ? 0.250 27.446 -15.894 1.00 78.06 97 PRO A O 1
ATOM 731 N N . ARG A 1 98 ? 0.136 25.345 -15.073 1.00 80.12 98 ARG A N 1
ATOM 732 C CA . ARG A 1 98 ? 0.422 25.667 -13.672 1.00 80.12 98 ARG A CA 1
ATOM 733 C C . ARG A 1 98 ? 1.906 25.814 -13.350 1.00 80.12 98 ARG A C 1
ATOM 735 O O . ARG A 1 98 ? 2.219 26.273 -12.258 1.00 80.12 98 ARG A O 1
ATOM 742 N N . ILE A 1 99 ? 2.813 25.576 -14.303 1.00 77.00 99 ILE A N 1
ATOM 743 C CA . ILE A 1 99 ? 4.258 25.802 -14.110 1.00 77.00 99 ILE A CA 1
ATOM 744 C C . ILE A 1 99 ? 4.581 27.259 -13.718 1.00 77.00 99 ILE A C 1
ATOM 746 O O . ILE A 1 99 ? 5.581 27.540 -13.062 1.00 77.00 99 ILE A O 1
ATOM 750 N N . LYS A 1 100 ? 3.689 28.202 -14.066 1.00 84.31 100 LYS A N 1
ATOM 751 C CA . LYS A 1 100 ? 3.770 29.624 -13.690 1.00 84.31 100 LYS A CA 1
ATOM 752 C C . LYS A 1 100 ? 3.644 29.881 -12.185 1.00 84.31 100 LYS A C 1
ATOM 754 O O . LYS A 1 100 ? 4.022 30.962 -11.748 1.00 84.31 100 LYS A O 1
ATOM 759 N N . LEU A 1 101 ? 3.109 28.931 -11.413 1.00 84.69 101 LEU A N 1
ATOM 760 C CA . LEU A 1 101 ? 3.033 29.019 -9.950 1.00 84.69 101 LEU A CA 1
ATOM 761 C C . LEU A 1 101 ? 4.412 28.865 -9.287 1.00 84.69 101 LEU A C 1
ATOM 763 O O . LEU A 1 101 ? 4.566 29.206 -8.117 1.00 84.69 101 LEU A O 1
ATOM 767 N N . GLY A 1 102 ? 5.409 28.360 -10.025 1.00 88.56 102 GLY A N 1
ATOM 768 C CA . GLY A 1 102 ? 6.658 27.883 -9.441 1.00 88.56 102 GLY A CA 1
ATOM 769 C C . GLY A 1 102 ? 6.450 26.605 -8.619 1.00 88.56 102 GLY A C 1
ATOM 770 O O . GLY A 1 102 ? 5.322 26.182 -8.371 1.00 88.56 102 GLY A O 1
ATOM 771 N N . VAL A 1 103 ? 7.553 25.981 -8.197 1.00 90.50 103 VAL A N 1
ATOM 772 C CA . VAL A 1 103 ? 7.519 24.716 -7.438 1.00 90.50 103 VAL A CA 1
ATOM 773 C C . VAL A 1 103 ? 6.760 24.885 -6.121 1.00 90.50 103 VAL A C 1
ATOM 775 O O . VAL A 1 103 ? 5.854 24.112 -5.831 1.00 90.50 103 VAL A O 1
ATOM 778 N N . GLU A 1 104 ? 7.077 25.932 -5.355 1.00 92.19 104 GLU A N 1
ATOM 779 C CA . GLU A 1 104 ? 6.461 26.188 -4.049 1.00 92.19 104 GLU A CA 1
ATOM 780 C C . GLU A 1 104 ? 4.944 26.405 -4.157 1.00 92.19 104 GLU A C 1
ATOM 782 O O . GLU A 1 104 ? 4.178 25.754 -3.450 1.00 92.19 104 GLU A O 1
ATOM 787 N N . GLY A 1 105 ? 4.504 27.258 -5.089 1.00 94.00 105 GLY A N 1
ATOM 788 C CA . GLY A 1 105 ? 3.081 27.522 -5.305 1.00 94.00 105 GLY A CA 1
ATOM 789 C C . GLY A 1 105 ? 2.326 26.313 -5.862 1.00 94.00 105 GLY A C 1
ATOM 790 O O . GLY A 1 105 ? 1.142 26.143 -5.571 1.00 94.00 105 GLY A O 1
ATOM 791 N N . TYR A 1 106 ? 2.994 25.449 -6.635 1.00 94.62 106 TYR A N 1
ATOM 792 C CA . TYR A 1 106 ? 2.404 24.192 -7.089 1.00 94.62 106 TYR A CA 1
ATOM 793 C C . TYR A 1 106 ? 2.239 23.189 -5.941 1.00 94.62 106 TYR A C 1
ATOM 795 O O . TYR A 1 106 ? 1.166 22.609 -5.800 1.00 94.62 106 TYR A O 1
ATOM 803 N N . GLN A 1 107 ? 3.243 23.045 -5.069 1.00 95.19 107 GLN A N 1
ATOM 804 C CA . GLN A 1 107 ? 3.134 22.224 -3.858 1.00 95.19 107 GLN A CA 1
ATOM 805 C C . GLN A 1 107 ? 1.945 22.663 -2.991 1.00 95.19 107 GLN A C 1
ATOM 807 O O . GLN A 1 107 ? 1.153 21.823 -2.575 1.00 95.19 107 GLN A O 1
ATOM 812 N N . ASP A 1 108 ? 1.780 23.969 -2.759 1.00 95.12 108 ASP A N 1
ATOM 813 C CA . ASP A 1 108 ? 0.676 24.504 -1.949 1.00 95.12 108 ASP A CA 1
ATOM 814 C C . ASP A 1 108 ? -0.697 24.254 -2.604 1.00 95.12 108 ASP A C 1
ATOM 816 O O . ASP A 1 108 ? -1.691 23.972 -1.923 1.00 95.12 108 ASP A O 1
ATOM 820 N N . PHE A 1 109 ? -0.752 24.300 -3.939 1.00 95.12 109 PHE A N 1
ATOM 821 C CA . PHE A 1 109 ? -1.940 23.922 -4.699 1.00 95.12 109 PHE A CA 1
ATOM 822 C C . PHE A 1 109 ? -2.293 22.437 -4.501 1.00 95.12 109 PHE A C 1
ATOM 824 O O . PHE A 1 109 ? -3.443 22.129 -4.187 1.00 95.12 109 PHE A O 1
ATOM 831 N N . ILE A 1 110 ? -1.318 21.528 -4.611 1.00 96.19 110 ILE A N 1
ATOM 832 C CA . ILE A 1 110 ? -1.536 20.090 -4.389 1.00 96.19 110 ILE A CA 1
ATOM 833 C C . ILE A 1 110 ? -1.958 19.805 -2.944 1.00 96.19 110 ILE A C 1
ATOM 835 O O . ILE A 1 110 ? -2.917 19.067 -2.726 1.00 96.19 110 ILE A O 1
ATOM 839 N N . LEU A 1 111 ? -1.333 20.447 -1.952 1.00 96.50 111 LEU A N 1
ATOM 840 C CA . LEU A 1 111 ? -1.710 20.304 -0.538 1.00 96.50 111 LEU A CA 1
ATOM 841 C C . LEU A 1 111 ? -3.152 20.740 -0.264 1.00 96.50 111 LEU A C 1
ATOM 843 O O . LEU A 1 111 ? -3.837 20.130 0.555 1.00 96.50 111 LEU A O 1
ATOM 847 N N . SER A 1 112 ? -3.641 21.758 -0.976 1.00 95.44 112 SER A N 1
ATOM 848 C CA . SER A 1 112 ? -5.051 22.152 -0.900 1.00 95.44 112 SER A CA 1
ATOM 849 C C . SER A 1 112 ? -5.973 21.043 -1.424 1.00 95.44 112 SER A C 1
ATOM 851 O O . SER A 1 112 ? -7.020 20.786 -0.832 1.00 95.44 112 SER A O 1
ATOM 853 N N . GLY A 1 113 ? -5.570 20.348 -2.494 1.00 95.69 113 GLY A N 1
ATOM 854 C CA . GLY A 1 113 ? -6.261 19.160 -3.006 1.00 95.69 113 GLY A CA 1
ATOM 855 C C . GLY A 1 113 ? -6.270 18.004 -2.002 1.00 95.69 113 GLY A C 1
ATOM 856 O O . GLY A 1 113 ? -7.330 17.439 -1.735 1.00 95.69 113 GLY A O 1
ATOM 857 N N . VAL A 1 114 ? -5.126 17.715 -1.371 1.00 96.62 114 VAL A N 1
ATOM 858 C CA . VAL A 1 114 ? -5.019 16.706 -0.300 1.00 96.62 114 VAL A CA 1
ATOM 859 C C . VAL A 1 114 ? -5.973 17.026 0.849 1.00 96.62 114 VAL A C 1
ATOM 861 O O . VAL A 1 114 ? -6.722 16.153 1.282 1.00 96.62 114 VAL A O 1
ATOM 864 N N . HIS A 1 115 ? -5.969 18.271 1.336 1.00 94.62 115 HIS A N 1
ATOM 865 C CA . HIS A 1 115 ? -6.838 18.698 2.432 1.00 94.62 115 HIS A CA 1
ATOM 866 C C . HIS A 1 115 ? -8.315 18.468 2.106 1.00 94.62 115 HIS A C 1
ATOM 868 O O . HIS A 1 115 ? -9.032 17.871 2.909 1.00 94.62 115 HIS A O 1
ATOM 874 N N . ASN A 1 116 ? -8.752 18.890 0.917 1.00 94.56 116 ASN A N 1
ATOM 875 C CA . ASN A 1 116 ? -10.133 18.712 0.479 1.00 94.56 116 ASN A CA 1
ATOM 876 C C . ASN A 1 116 ? -10.509 17.228 0.401 1.00 94.56 116 ASN A C 1
ATOM 878 O O . ASN A 1 116 ? -11.561 16.840 0.903 1.00 94.56 116 ASN A O 1
ATOM 882 N N . PHE A 1 117 ? -9.635 16.394 -0.165 1.00 96.12 117 PHE A N 1
ATOM 883 C CA . PHE A 1 117 ? -9.893 14.964 -0.306 1.00 96.12 117 PHE A CA 1
ATOM 884 C C . PHE A 1 117 ? -9.948 14.244 1.051 1.00 96.12 117 PHE A C 1
ATOM 886 O O . PHE A 1 117 ? -10.846 13.442 1.302 1.00 96.12 117 PHE A O 1
ATOM 893 N N . VAL A 1 118 ? -9.032 14.563 1.971 1.00 96.06 118 VAL A N 1
ATOM 894 C CA . VAL A 1 118 ? -9.036 14.012 3.337 1.00 96.06 118 VAL A CA 1
ATOM 895 C C . VAL A 1 118 ? -10.292 14.436 4.101 1.00 96.06 118 VAL A C 1
ATOM 897 O O . VAL A 1 118 ? -10.914 13.596 4.757 1.00 96.06 118 VAL A O 1
ATOM 900 N N . GLN A 1 119 ? -10.695 15.706 3.990 1.00 94.06 119 GLN A N 1
ATOM 901 C CA . GLN A 1 119 ? -11.937 16.197 4.585 1.00 94.06 119 GLN A CA 1
ATOM 902 C C . GLN A 1 119 ? -13.150 15.461 4.005 1.00 94.06 119 GLN A C 1
ATOM 904 O O . GLN A 1 119 ? -14.013 15.017 4.757 1.00 94.06 119 GLN A O 1
ATOM 909 N N . GLU A 1 120 ? -13.189 15.251 2.689 1.00 94.94 120 GLU A N 1
ATOM 910 C CA . GLU A 1 120 ? -14.276 14.527 2.038 1.00 94.94 120 GLU A CA 1
ATOM 911 C C . GLU A 1 120 ? -14.390 13.077 2.536 1.00 94.94 120 GLU A C 1
ATOM 913 O O . GLU A 1 120 ? -15.486 12.621 2.872 1.00 94.94 120 GLU A O 1
ATOM 918 N N . LEU A 1 121 ? -13.272 12.352 2.640 1.00 96.31 121 LEU A N 1
ATOM 919 C CA . LEU A 1 121 ? -13.255 10.994 3.193 1.00 96.31 121 LEU A CA 1
ATOM 920 C C . LEU A 1 121 ? -13.765 10.969 4.640 1.00 96.31 121 LEU A C 1
ATOM 922 O O . LEU A 1 121 ? -14.545 10.089 5.018 1.00 96.31 121 LEU A O 1
ATOM 926 N N . TYR A 1 122 ? -13.353 11.941 5.453 1.00 95.69 122 TYR A N 1
ATOM 927 C CA . TYR A 1 122 ? -13.832 12.073 6.823 1.00 95.69 122 TYR A CA 1
ATOM 928 C C . TYR A 1 122 ? -15.343 12.346 6.886 1.00 95.69 122 TYR A C 1
ATOM 930 O O . TYR A 1 122 ? -16.049 11.709 7.679 1.00 95.69 122 TYR A O 1
ATOM 938 N N . ASP A 1 123 ? -15.852 13.223 6.022 1.00 94.12 123 ASP A N 1
ATOM 939 C CA . ASP A 1 123 ? -17.275 13.562 5.929 1.00 94.12 123 ASP A CA 1
ATOM 940 C C . ASP A 1 123 ? -18.126 12.359 5.490 1.00 94.12 123 ASP A C 1
ATOM 942 O O . ASP A 1 123 ? -19.276 12.226 5.912 1.00 94.12 123 ASP A O 1
ATOM 946 N N . ILE A 1 124 ? -17.562 11.440 4.696 1.00 94.25 124 ILE A N 1
ATOM 947 C CA . ILE A 1 124 ? -18.214 10.171 4.326 1.00 94.25 124 ILE A CA 1
ATOM 948 C C . ILE A 1 124 ? -18.294 9.196 5.517 1.00 94.25 124 ILE A C 1
ATOM 950 O O . ILE A 1 124 ? -19.177 8.339 5.553 1.00 94.25 124 ILE A O 1
ATOM 954 N N . GLY A 1 125 ? -17.418 9.337 6.515 1.00 94.88 125 GLY A N 1
ATOM 955 C CA . GLY A 1 125 ? -17.434 8.530 7.739 1.00 94.88 125 GLY A CA 1
ATOM 956 C C . GLY A 1 125 ? -16.108 7.855 8.080 1.00 94.88 125 GLY A C 1
ATOM 957 O O . GLY A 1 125 ? -16.030 7.167 9.099 1.00 94.88 125 GLY A O 1
ATOM 958 N N . CYS A 1 126 ? -15.059 8.049 7.277 1.00 95.94 126 CYS A N 1
ATOM 959 C CA . CYS A 1 126 ? -13.740 7.488 7.558 1.00 95.94 126 CYS A CA 1
ATOM 960 C C . CYS A 1 126 ? -13.152 8.109 8.826 1.00 95.94 126 CYS A C 1
ATOM 962 O O . CYS A 1 126 ? -13.247 9.320 9.046 1.00 95.94 126 CYS A O 1
ATOM 964 N N . ARG A 1 127 ? -12.530 7.286 9.673 1.00 95.12 127 ARG A N 1
ATOM 965 C CA . ARG A 1 127 ? -11.886 7.765 10.907 1.00 95.12 127 ARG A CA 1
ATOM 966 C C . ARG A 1 127 ? -10.419 7.386 11.028 1.00 95.12 127 ARG A C 1
ATOM 968 O O . ARG A 1 127 ? -9.757 7.965 11.871 1.00 95.12 127 ARG A O 1
ATOM 975 N N . LYS A 1 128 ? -9.889 6.473 10.214 1.00 93.31 128 LYS A N 1
ATOM 976 C CA . LYS A 1 128 ? -8.462 6.114 10.223 1.00 93.31 128 LYS A CA 1
ATOM 977 C C . LYS A 1 128 ? -7.920 6.292 8.812 1.00 93.31 128 LYS A C 1
ATOM 979 O O . LYS A 1 128 ? -8.216 5.476 7.943 1.00 93.31 128 LYS A O 1
ATOM 984 N N . ILE A 1 129 ? -7.195 7.381 8.576 1.00 95.31 129 ILE A N 1
ATOM 985 C CA . ILE A 1 129 ? -6.725 7.768 7.242 1.00 95.31 129 ILE A CA 1
ATOM 986 C C . ILE A 1 129 ? -5.196 7.829 7.256 1.00 95.31 129 ILE A C 1
ATOM 988 O O . ILE A 1 129 ? -4.602 8.641 7.957 1.00 95.31 129 ILE A O 1
ATOM 992 N N . MET A 1 130 ? -4.560 6.972 6.468 1.00 94.94 130 MET A N 1
ATOM 993 C CA . MET A 1 130 ? -3.128 7.017 6.196 1.00 94.94 130 MET A CA 1
ATOM 994 C C . MET A 1 130 ? -2.904 7.746 4.876 1.00 94.94 130 MET A C 1
ATOM 996 O O . MET A 1 130 ? -3.437 7.315 3.854 1.00 94.94 130 MET A O 1
ATOM 1000 N N . VAL A 1 131 ? -2.106 8.811 4.875 1.00 97.00 131 VAL A N 1
ATOM 1001 C CA . VAL A 1 131 ? -1.740 9.534 3.647 1.00 97.00 131 VAL A CA 1
ATOM 1002 C C . VAL A 1 131 ? -0.249 9.361 3.397 1.00 97.00 131 VAL A C 1
ATOM 1004 O O . VAL A 1 131 ? 0.574 9.747 4.229 1.00 97.00 131 VAL A O 1
ATOM 1007 N N . LEU A 1 132 ? 0.099 8.763 2.259 1.00 96.00 132 LEU A N 1
ATOM 1008 C CA . LEU A 1 132 ? 1.488 8.517 1.881 1.00 96.00 132 LEU A CA 1
ATOM 1009 C C . LEU A 1 132 ? 2.131 9.801 1.344 1.00 96.00 132 LEU A C 1
ATOM 1011 O O . LEU A 1 132 ? 1.523 10.535 0.564 1.00 96.00 132 LEU A O 1
ATOM 1015 N N . GLY A 1 133 ? 3.378 10.044 1.748 1.00 95.69 133 GLY A N 1
ATOM 1016 C CA . GLY A 1 133 ? 4.241 11.036 1.113 1.00 95.69 133 GLY A CA 1
ATOM 1017 C C . GLY A 1 133 ? 4.681 10.621 -0.291 1.00 95.69 133 GLY A C 1
ATOM 1018 O O . GLY A 1 133 ? 4.506 9.478 -0.714 1.00 95.69 133 GLY A O 1
ATOM 1019 N N . LEU A 1 134 ? 5.297 11.553 -1.010 1.00 96.19 134 LEU A N 1
ATOM 1020 C CA . LEU A 1 134 ? 5.948 11.278 -2.284 1.00 96.19 134 LEU A CA 1
ATOM 1021 C C . LEU A 1 134 ? 7.175 10.373 -2.086 1.00 96.19 134 LEU A C 1
ATOM 1023 O O . LEU A 1 134 ? 7.927 10.573 -1.125 1.00 96.19 134 LEU A O 1
ATOM 1027 N N . PRO A 1 135 ? 7.428 9.423 -3.003 1.00 95.81 135 PRO A N 1
ATOM 1028 C CA . PRO A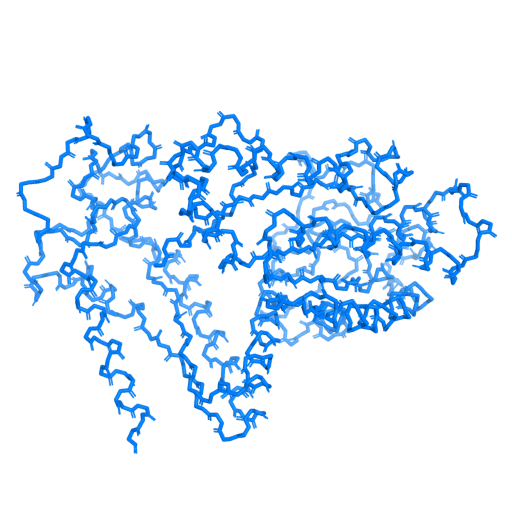 1 135 ? 8.703 8.716 -3.073 1.00 95.81 135 PRO A CA 1
ATOM 1029 C C . PRO A 1 135 ? 9.823 9.674 -3.539 1.00 95.81 135 PRO A C 1
ATOM 1031 O O . PRO A 1 135 ? 9.539 10.810 -3.922 1.00 95.81 135 PRO A O 1
ATOM 1034 N N . PRO A 1 136 ? 11.104 9.261 -3.543 1.00 95.81 136 PRO A N 1
ATOM 1035 C CA . PRO A 1 136 ? 12.166 10.020 -4.201 1.00 95.81 136 PRO A CA 1
ATOM 1036 C C . PRO A 1 136 ? 11.970 9.986 -5.724 1.00 95.81 136 PRO A C 1
ATOM 1038 O O . PRO A 1 136 ? 12.548 9.145 -6.411 1.00 95.81 136 PRO A O 1
ATOM 1041 N N . ILE A 1 137 ? 11.137 10.883 -6.260 1.00 93.56 137 ILE A N 1
ATOM 1042 C CA . ILE A 1 137 ? 10.736 10.857 -7.678 1.00 93.56 137 ILE A CA 1
ATOM 1043 C C . ILE A 1 137 ? 11.929 11.011 -8.635 1.00 93.56 137 ILE A C 1
ATOM 1045 O O . ILE A 1 137 ? 11.961 10.421 -9.709 1.00 93.56 137 ILE A O 1
ATOM 1049 N N . GLY A 1 138 ? 12.989 11.706 -8.210 1.00 94.44 138 GLY A N 1
ATOM 1050 C CA . GLY A 1 138 ? 14.224 11.820 -8.981 1.00 94.44 138 GLY A CA 1
ATOM 1051 C C . GLY A 1 138 ? 14.988 10.509 -9.128 1.00 94.44 138 GLY A C 1
ATOM 1052 O O . GLY A 1 138 ? 15.894 10.433 -9.955 1.00 94.44 138 GLY A O 1
ATOM 1053 N N . CYS A 1 139 ? 14.655 9.485 -8.341 1.00 94.88 139 CYS A N 1
ATOM 1054 C CA . CYS A 1 139 ? 15.183 8.133 -8.489 1.00 94.88 139 CYS A CA 1
ATOM 1055 C C . CYS A 1 139 ? 14.373 7.258 -9.459 1.00 94.88 139 CYS A C 1
ATOM 1057 O O . CYS A 1 139 ? 14.789 6.129 -9.712 1.00 94.88 139 CYS A O 1
ATOM 1059 N N . LEU A 1 140 ? 13.254 7.740 -10.010 1.00 89.06 140 LEU A N 1
ATOM 1060 C CA . LEU A 1 140 ? 12.481 6.969 -10.980 1.00 89.06 140 LEU A CA 1
ATOM 1061 C C . LEU A 1 140 ? 13.267 6.821 -12.299 1.00 89.06 140 LEU A C 1
ATOM 1063 O O . LEU A 1 140 ? 13.801 7.815 -12.811 1.00 89.06 140 LEU A O 1
ATOM 1067 N N . PRO A 1 141 ? 13.336 5.612 -12.888 1.00 87.69 141 PRO A N 1
ATOM 1068 C CA . PRO A 1 141 ? 14.000 5.399 -14.172 1.00 87.69 141 PRO A CA 1
ATOM 1069 C C . PRO A 1 141 ? 13.505 6.338 -15.291 1.00 87.69 141 PRO A C 1
ATOM 1071 O O . PRO A 1 141 ? 14.311 6.863 -16.073 1.00 87.69 141 PRO A O 1
ATOM 1074 N N . VAL A 1 142 ? 12.202 6.626 -15.345 1.00 84.00 142 VAL A N 1
ATOM 1075 C CA . VAL A 1 142 ? 11.633 7.566 -16.324 1.00 84.00 142 VAL A CA 1
ATOM 1076 C C . VAL A 1 142 ? 12.266 8.961 -16.232 1.00 84.00 142 VAL A C 1
ATOM 1078 O O . VAL A 1 142 ? 12.681 9.526 -17.248 1.00 84.00 142 VAL A O 1
ATOM 1081 N N . GLN A 1 143 ? 12.481 9.466 -15.015 1.00 87.38 143 GLN A N 1
ATOM 1082 C CA . GLN A 1 143 ? 13.060 10.788 -14.776 1.00 87.38 143 GLN A CA 1
ATOM 1083 C C . GLN A 1 143 ? 14.533 10.851 -15.204 1.00 87.38 143 GLN A C 1
ATOM 1085 O O . GLN A 1 143 ? 14.963 11.801 -15.865 1.00 87.38 143 GLN A O 1
ATOM 1090 N N . MET A 1 144 ? 15.314 9.800 -14.927 1.00 88.75 144 MET A N 1
ATOM 1091 C CA . MET A 1 144 ? 16.707 9.699 -15.395 1.00 88.75 144 MET A CA 1
ATOM 1092 C C . MET A 1 144 ? 16.797 9.705 -16.928 1.00 88.75 144 MET A C 1
ATOM 1094 O O . MET A 1 144 ? 17.718 10.298 -17.505 1.00 88.75 144 MET A O 1
ATOM 1098 N N . THR A 1 145 ? 15.823 9.075 -17.587 1.00 83.19 145 THR A N 1
ATOM 1099 C CA . THR A 1 145 ? 15.725 9.011 -19.049 1.00 83.19 145 THR A CA 1
ATOM 1100 C C . THR A 1 145 ? 15.373 10.373 -19.643 1.00 83.19 145 THR A C 1
ATOM 1102 O O . THR A 1 145 ? 16.045 10.826 -20.573 1.00 83.19 145 THR A O 1
ATOM 1105 N N . PHE A 1 146 ? 14.391 11.082 -19.082 1.00 83.12 146 PHE A N 1
ATOM 1106 C CA . PHE A 1 146 ? 14.030 12.432 -19.526 1.00 83.12 146 PHE A CA 1
ATOM 1107 C C . PHE A 1 146 ? 15.116 13.475 -19.270 1.00 83.12 146 PHE A C 1
ATOM 1109 O O . PHE A 1 146 ? 15.330 14.356 -20.108 1.00 83.12 146 PHE A O 1
ATOM 1116 N N . ALA A 1 147 ? 15.904 13.308 -18.207 1.00 87.31 147 ALA A N 1
ATOM 1117 C CA . ALA A 1 147 ? 17.118 14.088 -17.981 1.00 87.31 147 ALA A CA 1
ATOM 1118 C C . ALA A 1 147 ? 18.259 13.768 -18.970 1.00 87.31 147 ALA A C 1
ATOM 1120 O O . ALA A 1 147 ? 19.312 14.407 -18.916 1.00 87.31 147 ALA A O 1
ATOM 1121 N N . ARG A 1 148 ? 18.065 12.809 -19.890 1.00 86.19 148 ARG A N 1
ATOM 1122 C CA . ARG A 1 148 ? 19.035 12.375 -20.911 1.00 86.19 148 ARG A CA 1
ATOM 1123 C C . ARG A 1 148 ? 20.363 11.912 -20.312 1.00 86.19 148 ARG A C 1
ATOM 1125 O O . ARG A 1 148 ? 21.425 12.120 -20.906 1.00 86.19 148 ARG A O 1
ATOM 1132 N N . GLN A 1 149 ? 20.312 11.296 -19.133 1.00 87.25 149 GLN A N 1
ATOM 1133 C CA . GLN A 1 149 ? 21.496 10.696 -18.532 1.00 87.25 149 GLN A CA 1
ATOM 1134 C C . GLN A 1 149 ? 21.971 9.515 -19.389 1.00 87.25 149 GLN A C 1
ATOM 1136 O O . GLN A 1 149 ? 21.164 8.765 -19.941 1.00 87.25 149 GLN A O 1
ATOM 1141 N N . LYS A 1 150 ? 23.290 9.333 -19.519 1.00 84.75 150 LYS A N 1
ATOM 1142 C CA . LYS A 1 150 ? 23.829 8.159 -20.219 1.00 84.75 150 LYS A CA 1
ATOM 1143 C C . LYS A 1 150 ? 23.574 6.908 -19.391 1.00 84.75 150 LYS A C 1
ATOM 1145 O O . LYS A 1 150 ? 23.650 6.955 -18.170 1.00 84.75 150 LYS A O 1
ATOM 1150 N N . GLN A 1 151 ? 23.362 5.775 -20.054 1.00 78.06 151 GLN A N 1
ATOM 1151 C CA . GLN A 1 151 ? 22.993 4.507 -19.413 1.00 78.06 151 GLN A CA 1
ATOM 1152 C C . GLN A 1 151 ? 23.946 4.069 -18.286 1.00 78.06 151 GLN A C 1
ATOM 1154 O O . GLN A 1 151 ? 23.493 3.561 -17.271 1.00 78.06 151 GLN A O 1
ATOM 1159 N N . ASN A 1 152 ? 25.251 4.299 -18.439 1.00 81.94 152 ASN A N 1
ATOM 1160 C CA . ASN A 1 152 ? 26.283 3.965 -17.450 1.00 81.94 152 ASN A CA 1
ATOM 1161 C C . ASN A 1 152 ? 26.537 5.067 -16.401 1.00 81.94 152 ASN A C 1
ATOM 1163 O O . ASN A 1 152 ? 27.420 4.917 -15.562 1.00 81.94 152 ASN A O 1
ATOM 1167 N N . GLU A 1 153 ? 25.814 6.182 -16.481 1.00 87.75 153 GLU A N 1
ATOM 1168 C CA . GLU A 1 153 ? 25.928 7.353 -15.601 1.00 87.75 153 GLU A CA 1
ATOM 1169 C C . GLU A 1 153 ? 24.584 7.663 -14.907 1.00 87.75 153 GLU A C 1
ATOM 1171 O O . GLU A 1 153 ? 24.468 8.698 -14.247 1.00 87.75 153 GLU A O 1
ATOM 1176 N N . ARG A 1 154 ? 23.572 6.787 -15.063 1.00 90.69 154 ARG A N 1
ATOM 1177 C CA . ARG A 1 154 ? 22.233 6.954 -14.482 1.00 90.69 154 ARG A CA 1
ATOM 1178 C C . ARG A 1 154 ? 22.322 7.033 -12.960 1.00 90.69 154 ARG A C 1
ATOM 1180 O O . ARG A 1 154 ? 22.892 6.159 -12.310 1.00 90.69 154 ARG A O 1
ATOM 1187 N N . ARG A 1 155 ? 21.755 8.095 -12.400 1.00 93.56 155 ARG A N 1
ATOM 1188 C CA . ARG A 1 155 ? 21.675 8.369 -10.964 1.00 93.56 155 ARG A CA 1
ATOM 1189 C C . ARG A 1 155 ? 20.456 9.224 -10.652 1.00 93.56 155 ARG A C 1
ATOM 1191 O O . ARG A 1 155 ? 19.952 9.941 -11.521 1.00 93.56 155 ARG A O 1
ATOM 1198 N N . CYS A 1 156 ? 20.030 9.187 -9.392 1.00 95.12 156 CYS A N 1
ATOM 1199 C CA . CYS A 1 156 ? 18.917 10.007 -8.939 1.00 95.12 156 CYS A CA 1
ATOM 1200 C C . CYS A 1 156 ? 19.162 11.504 -9.195 1.00 95.12 156 CYS A C 1
ATOM 1202 O O . CYS A 1 156 ? 20.295 11.989 -9.124 1.00 95.12 156 CYS A O 1
ATOM 1204 N N . ILE A 1 157 ? 18.088 12.238 -9.481 1.00 96.12 157 ILE A N 1
ATOM 1205 C CA . ILE A 1 157 ? 18.116 13.679 -9.745 1.00 96.12 157 ILE A CA 1
ATOM 1206 C C . ILE A 1 157 ? 17.870 14.442 -8.440 1.00 96.12 157 ILE A C 1
ATOM 1208 O O . ILE A 1 157 ? 16.742 14.532 -7.956 1.00 96.12 157 ILE A O 1
ATOM 1212 N N . ASP A 1 158 ? 18.934 15.042 -7.899 1.00 96.25 158 ASP A N 1
ATOM 1213 C CA . ASP A 1 158 ? 18.931 15.683 -6.574 1.00 96.25 158 ASP A CA 1
ATOM 1214 C C . ASP A 1 158 ? 17.838 16.752 -6.417 1.00 96.25 158 ASP A C 1
ATOM 1216 O O . ASP A 1 158 ? 17.178 16.815 -5.382 1.00 96.25 158 ASP A O 1
ATOM 1220 N N . LYS A 1 159 ? 17.596 17.571 -7.452 1.00 95.00 159 LYS A N 1
ATOM 1221 C CA . LYS A 1 159 ? 16.579 18.634 -7.395 1.00 95.00 159 LYS A CA 1
ATOM 1222 C C . LYS A 1 159 ? 15.163 18.081 -7.219 1.00 95.00 159 LYS A C 1
ATOM 1224 O O . LYS A 1 159 ? 14.414 18.608 -6.407 1.00 95.00 159 LYS A O 1
ATOM 1229 N N . GLN A 1 160 ? 14.813 17.028 -7.954 1.00 95.44 160 GLN A N 1
ATOM 1230 C CA . GLN A 1 160 ? 13.484 16.410 -7.894 1.00 95.44 160 GLN A CA 1
ATOM 1231 C C . GLN A 1 160 ? 13.258 15.691 -6.556 1.00 95.44 160 GLN A C 1
ATOM 1233 O O . GLN A 1 160 ? 12.178 15.757 -5.968 1.00 95.44 160 GLN A O 1
ATOM 1238 N N . ASN A 1 161 ? 14.311 15.066 -6.027 1.00 96.75 161 ASN A N 1
ATOM 1239 C CA . ASN A 1 161 ? 14.297 14.476 -4.692 1.00 96.75 161 ASN A CA 1
ATOM 1240 C C . ASN A 1 161 ? 14.140 15.540 -3.593 1.00 96.75 161 ASN A C 1
ATOM 1242 O O . ASN A 1 161 ? 13.318 15.361 -2.698 1.00 96.75 161 ASN A O 1
ATOM 1246 N N . SER A 1 162 ? 14.851 16.670 -3.694 1.00 96.44 162 SER A N 1
ATOM 1247 C CA . SER A 1 162 ? 14.682 17.814 -2.783 1.00 96.44 162 SER A CA 1
ATOM 1248 C C . SER A 1 162 ? 13.242 18.329 -2.796 1.00 96.44 162 SER A C 1
ATOM 1250 O O . SER A 1 162 ? 12.649 18.514 -1.737 1.00 96.44 162 SER A O 1
ATOM 1252 N N . ASP A 1 163 ? 12.646 18.478 -3.982 1.00 95.19 163 ASP A N 1
ATOM 1253 C CA . ASP A 1 163 ? 11.262 18.946 -4.132 1.00 95.19 163 ASP A CA 1
ATOM 1254 C C . ASP A 1 163 ? 10.249 17.967 -3.513 1.00 95.19 163 ASP A C 1
ATOM 1256 O O . ASP A 1 163 ? 9.264 18.399 -2.908 1.00 95.19 163 ASP A O 1
ATOM 1260 N N . SER A 1 164 ? 10.524 16.658 -3.590 1.00 96.62 164 SER A N 1
ATOM 1261 C CA . SER A 1 164 ? 9.728 15.622 -2.915 1.00 96.62 164 SER A CA 1
ATOM 1262 C C . SER A 1 164 ? 9.824 15.729 -1.391 1.00 96.62 164 SER A C 1
ATOM 1264 O O . SER A 1 164 ? 8.811 15.653 -0.698 1.00 96.62 164 SER A O 1
ATOM 1266 N N . GLN A 1 165 ? 11.027 15.944 -0.848 1.00 97.62 165 GLN A N 1
ATOM 1267 C CA . GLN A 1 165 ? 11.229 16.103 0.597 1.00 97.62 165 GLN A CA 1
ATOM 1268 C C . GLN A 1 165 ? 10.568 17.375 1.134 1.00 97.62 165 GLN A C 1
ATOM 1270 O O . GLN A 1 165 ? 9.924 17.328 2.182 1.00 97.62 165 GLN A O 1
ATOM 1275 N N . GLU A 1 166 ? 10.699 18.495 0.421 1.00 97.38 166 GLU A N 1
ATOM 1276 C CA . GLU A 1 166 ? 10.044 19.759 0.770 1.00 97.38 166 GLU A CA 1
ATOM 1277 C C . GLU A 1 166 ? 8.519 19.601 0.799 1.00 97.38 166 GLU A C 1
ATOM 1279 O O . GLU A 1 166 ? 7.875 19.978 1.782 1.00 97.38 166 GLU A O 1
ATOM 1284 N N . TYR A 1 167 ? 7.940 18.970 -0.229 1.00 97.50 167 TYR A N 1
ATOM 1285 C CA . TYR A 1 167 ? 6.515 18.651 -0.242 1.00 97.50 167 TYR A CA 1
ATOM 1286 C C . TYR A 1 167 ? 6.120 17.750 0.934 1.00 97.50 167 TYR A C 1
ATOM 1288 O O . TYR A 1 167 ? 5.160 18.057 1.636 1.00 97.50 167 TYR A O 1
ATOM 1296 N N . ASN A 1 168 ? 6.873 16.682 1.209 1.00 97.88 168 ASN A N 1
ATOM 1297 C CA . ASN A 1 168 ? 6.578 15.754 2.305 1.00 97.88 168 ASN A CA 1
ATOM 1298 C C . ASN A 1 168 ? 6.616 16.432 3.682 1.00 97.88 168 ASN A C 1
ATOM 1300 O O . ASN A 1 168 ? 5.779 16.142 4.540 1.00 97.88 168 ASN A O 1
ATOM 1304 N N . GLN A 1 169 ? 7.534 17.380 3.897 1.00 97.44 169 GLN A N 1
ATOM 1305 C CA . GLN A 1 169 ? 7.569 18.191 5.117 1.00 97.44 169 GLN A CA 1
ATOM 1306 C C . GLN A 1 169 ? 6.311 19.057 5.255 1.00 97.44 169 GLN A C 1
ATOM 1308 O O . GLN A 1 169 ? 5.707 19.106 6.332 1.00 97.44 169 GLN A O 1
ATOM 1313 N N . LYS A 1 170 ? 5.888 19.713 4.166 1.00 97.12 170 LYS A N 1
ATOM 1314 C CA . LYS A 1 170 ? 4.648 20.498 4.148 1.00 97.12 170 LYS A CA 1
ATOM 1315 C C . LYS A 1 170 ? 3.411 19.617 4.340 1.00 97.12 170 LYS A C 1
ATOM 1317 O O . LYS A 1 170 ? 2.525 19.998 5.100 1.00 97.12 170 LYS A O 1
ATOM 1322 N N . LEU A 1 171 ? 3.370 18.435 3.723 1.00 97.56 171 LEU A N 1
ATOM 1323 C CA . LEU A 1 171 ? 2.292 17.458 3.870 1.00 97.56 171 LEU A CA 1
ATOM 1324 C C . LEU A 1 171 ? 2.159 17.012 5.324 1.00 97.56 171 LEU A C 1
ATOM 1326 O O . LEU A 1 171 ? 1.081 17.130 5.897 1.00 97.56 171 LEU A O 1
ATOM 1330 N N . LYS A 1 172 ? 3.257 16.584 5.959 1.00 95.50 172 LYS A N 1
ATOM 1331 C CA . LYS A 1 172 ? 3.256 16.178 7.372 1.00 95.50 172 LYS A CA 1
ATOM 1332 C C . LYS A 1 172 ? 2.695 17.276 8.279 1.00 95.50 172 LYS A C 1
ATOM 1334 O O . LYS A 1 172 ? 1.866 17.000 9.148 1.00 95.50 172 LYS A O 1
ATOM 1339 N N . LYS A 1 173 ? 3.110 18.527 8.058 1.00 94.19 173 LYS A N 1
ATOM 1340 C CA . LYS A 1 173 ? 2.572 19.683 8.784 1.00 94.19 173 LYS A CA 1
ATOM 1341 C C . LYS A 1 173 ? 1.079 19.887 8.500 1.00 94.19 173 LYS A C 1
ATOM 1343 O O . LYS A 1 173 ? 0.304 19.994 9.440 1.00 94.19 173 LYS A O 1
ATOM 1348 N N . SER A 1 174 ? 0.672 19.877 7.233 1.00 93.44 174 SER A N 1
ATOM 1349 C CA . SER A 1 174 ? -0.723 20.077 6.831 1.00 93.44 174 SER A CA 1
ATOM 1350 C C . SER A 1 174 ? -1.657 19.031 7.445 1.00 93.44 174 SER A C 1
ATOM 1352 O O . SER A 1 174 ? -2.687 19.394 8.005 1.00 93.44 174 SER A O 1
ATOM 1354 N N . LEU A 1 175 ? -1.279 17.749 7.434 1.00 94.38 175 LEU A N 1
ATOM 1355 C CA . LEU A 1 175 ? -2.069 16.684 8.063 1.00 94.38 175 LEU A CA 1
ATOM 1356 C C . LEU A 1 175 ? -2.165 16.863 9.586 1.00 94.38 175 LEU A C 1
ATOM 1358 O O . LEU A 1 175 ? -3.221 16.612 10.162 1.00 94.38 175 LEU A O 1
ATOM 1362 N N . THR A 1 176 ? -1.102 17.364 10.224 1.00 90.94 176 THR A N 1
ATOM 1363 C CA . THR A 1 176 ? -1.111 17.709 11.657 1.00 90.94 176 THR A CA 1
ATOM 1364 C C . THR A 1 176 ? -2.083 18.856 11.947 1.00 90.94 176 THR A C 1
ATOM 1366 O O . THR A 1 176 ? -2.832 18.801 12.921 1.00 90.94 176 THR A O 1
ATOM 1369 N N . ASP A 1 177 ? -2.116 19.874 11.086 1.00 89.50 177 ASP A N 1
ATOM 1370 C CA . ASP A 1 177 ? -3.027 21.012 11.228 1.00 89.50 177 ASP A CA 1
ATOM 1371 C C . ASP A 1 177 ? -4.498 20.561 11.089 1.00 89.50 177 ASP A C 1
ATOM 1373 O O . ASP A 1 177 ? -5.353 20.950 11.890 1.00 89.50 177 ASP A O 1
ATOM 1377 N N . ILE A 1 178 ? -4.794 19.676 10.129 1.00 89.62 178 ILE A N 1
ATOM 1378 C CA . ILE A 1 178 ? -6.156 19.179 9.858 1.00 89.62 178 ILE A CA 1
ATOM 1379 C C . ILE A 1 178 ? -6.632 18.192 10.931 1.00 89.62 178 ILE A C 1
ATOM 1381 O O . ILE A 1 178 ? -7.814 18.198 11.275 1.00 89.62 178 ILE A O 1
ATOM 1385 N N . GLN A 1 179 ? -5.730 17.394 11.518 1.00 89.25 179 GLN A N 1
ATOM 1386 C CA . GLN A 1 179 ? -6.042 16.445 12.596 1.00 89.25 179 GLN A CA 1
ATOM 1387 C C . GLN A 1 179 ? -6.838 17.093 13.743 1.00 89.25 179 GLN A C 1
ATOM 1389 O O . GLN A 1 179 ? -7.718 16.457 14.322 1.00 89.25 179 GLN A O 1
ATOM 1394 N N . SER A 1 180 ? -6.577 18.369 14.048 1.00 84.81 180 SER A N 1
ATOM 1395 C CA . SER A 1 180 ? -7.290 19.119 15.092 1.00 84.81 180 SER A CA 1
ATOM 1396 C C . SER A 1 180 ? -8.792 19.310 14.821 1.00 84.81 180 SER A C 1
ATOM 1398 O O . SER A 1 180 ? -9.577 19.419 15.764 1.00 84.81 180 SER A O 1
ATOM 1400 N N . ASN A 1 181 ? -9.207 19.291 13.552 1.00 83.94 181 ASN A N 1
ATOM 1401 C CA . ASN A 1 181 ? -10.598 19.465 13.131 1.00 83.94 181 ASN A CA 1
ATOM 1402 C C . ASN A 1 181 ? -11.350 18.131 12.981 1.00 83.94 181 ASN A C 1
ATOM 1404 O O . ASN A 1 181 ? -12.579 18.120 12.898 1.00 83.94 181 ASN A O 1
ATOM 1408 N N . LEU A 1 182 ? -10.643 16.995 12.983 1.00 86.50 182 LEU A N 1
ATOM 1409 C CA . LEU A 1 182 ? -11.223 15.673 12.740 1.00 86.50 182 LEU A CA 1
ATOM 1410 C C . LEU A 1 182 ? -11.475 14.918 14.050 1.00 86.50 182 LEU A C 1
ATOM 1412 O O . LEU A 1 182 ? -10.785 13.962 14.406 1.00 86.50 182 LEU A O 1
ATOM 1416 N N . THR A 1 183 ? -12.490 15.363 14.793 1.00 86.62 183 THR A N 1
ATOM 1417 C CA . THR A 1 183 ? -12.826 14.804 16.114 1.00 86.62 183 THR A CA 1
ATOM 1418 C C . THR A 1 183 ? -13.124 13.301 16.051 1.00 86.62 183 THR A C 1
ATOM 1420 O O . THR A 1 183 ? -14.032 12.853 15.356 1.00 86.62 183 THR A O 1
ATOM 1423 N N . GLY A 1 184 ? -12.394 12.506 16.836 1.00 85.62 184 GLY A N 1
ATOM 1424 C CA . GLY A 1 184 ? -12.561 11.049 16.866 1.00 85.62 184 GLY A CA 1
ATOM 1425 C C . GLY A 1 184 ? -12.003 10.327 15.634 1.00 85.62 184 GLY A C 1
ATOM 1426 O O . GLY A 1 184 ? -12.204 9.120 15.507 1.00 85.62 184 GLY A O 1
ATOM 1427 N N . GLY A 1 185 ? -11.319 11.045 14.738 1.00 89.06 185 GLY A N 1
ATOM 1428 C CA . GLY A 1 185 ? -10.503 10.481 13.672 1.00 89.06 185 GLY A CA 1
ATOM 1429 C C . GLY A 1 185 ? -9.010 10.535 14.001 1.00 89.06 185 GLY A C 1
ATOM 1430 O O . GLY A 1 185 ? -8.573 11.301 14.857 1.00 89.06 185 GLY A O 1
ATOM 1431 N N . VAL A 1 186 ? -8.233 9.722 13.299 1.00 89.94 186 VAL A N 1
ATOM 1432 C CA . VAL A 1 186 ? -6.773 9.710 13.286 1.00 89.94 186 VAL A CA 1
ATOM 1433 C C . VAL A 1 186 ? -6.331 9.759 11.827 1.00 89.94 186 VAL A C 1
ATOM 1435 O O . VAL A 1 186 ? -6.667 8.877 11.033 1.00 89.94 186 VAL A O 1
ATOM 1438 N N . ILE A 1 187 ? -5.586 10.800 11.486 1.00 91.44 187 ILE A N 1
ATOM 1439 C CA . ILE A 1 187 ? -4.830 10.934 10.254 1.00 91.44 187 ILE A CA 1
ATOM 1440 C C . ILE A 1 187 ? -3.364 10.770 10.607 1.00 91.44 187 ILE A C 1
ATOM 1442 O O . ILE A 1 187 ? -2.870 11.426 11.523 1.00 91.44 187 ILE A O 1
ATOM 1446 N N . PHE A 1 188 ? -2.655 9.951 9.845 1.00 87.88 188 PHE A N 1
ATOM 1447 C CA . PHE A 1 188 ? -1.214 9.851 9.981 1.00 87.88 188 PHE A CA 1
ATOM 1448 C C . PHE A 1 188 ? -0.526 9.937 8.624 1.00 87.88 188 PHE A C 1
ATOM 1450 O O . PHE A 1 188 ? -1.015 9.449 7.599 1.00 87.88 188 PHE A O 1
ATOM 1457 N N . TYR A 1 189 ? 0.612 10.622 8.641 1.00 94.31 189 TYR A N 1
ATOM 1458 C CA . TYR A 1 189 ? 1.532 10.704 7.521 1.00 94.31 189 TYR A CA 1
ATOM 1459 C C . TYR A 1 189 ? 2.344 9.411 7.458 1.00 94.31 189 TYR A C 1
ATOM 1461 O O . TYR A 1 189 ? 2.940 9.019 8.458 1.00 94.31 189 TYR A O 1
ATOM 1469 N N . ALA A 1 190 ? 2.399 8.790 6.285 1.00 93.75 190 ALA A N 1
ATOM 1470 C CA . ALA A 1 190 ? 3.235 7.627 6.035 1.00 93.75 190 ALA A CA 1
ATOM 1471 C C . ALA A 1 190 ? 4.427 8.001 5.151 1.00 93.75 190 ALA A C 1
ATOM 1473 O O . ALA A 1 190 ? 4.264 8.407 3.996 1.00 93.75 190 ALA A O 1
ATOM 1474 N N . ASP A 1 191 ? 5.633 7.845 5.691 1.00 93.81 191 ASP A N 1
ATOM 1475 C CA . ASP A 1 191 ? 6.872 8.084 4.966 1.00 93.81 191 ASP A CA 1
ATOM 1476 C C . ASP A 1 191 ? 7.254 6.865 4.127 1.00 93.81 191 ASP A C 1
ATOM 1478 O O . ASP A 1 191 ? 7.632 5.820 4.654 1.00 93.81 191 ASP A O 1
ATOM 1482 N N . ILE A 1 192 ? 7.200 7.005 2.807 1.00 93.75 192 ILE A N 1
ATOM 1483 C CA . ILE A 1 192 ? 7.759 6.014 1.879 1.00 93.75 192 ILE A CA 1
ATOM 1484 C C . ILE A 1 192 ? 9.059 6.500 1.228 1.00 93.75 192 ILE A C 1
ATOM 1486 O O . ILE A 1 192 ? 9.742 5.717 0.564 1.00 93.75 192 ILE A O 1
ATOM 1490 N N . TYR A 1 193 ? 9.420 7.776 1.414 1.00 96.19 193 TYR A N 1
ATOM 1491 C CA . TYR A 1 193 ? 10.569 8.394 0.763 1.00 96.19 193 TYR A CA 1
ATOM 1492 C C . TYR A 1 193 ? 11.867 7.751 1.241 1.00 96.19 193 TYR A C 1
ATOM 1494 O O . TYR A 1 193 ? 12.668 7.290 0.428 1.00 96.19 193 TYR A O 1
ATOM 1502 N N . GLY A 1 194 ? 12.059 7.703 2.565 1.00 92.69 194 GLY A N 1
ATOM 1503 C CA . GLY A 1 194 ? 13.286 7.190 3.175 1.00 92.69 194 GLY A CA 1
ATOM 1504 C C . GLY A 1 194 ? 13.563 5.743 2.776 1.00 92.69 194 GLY A C 1
ATOM 1505 O O . GLY A 1 194 ? 14.664 5.423 2.340 1.00 92.69 194 GLY A O 1
ATOM 1506 N N . THR A 1 195 ? 12.535 4.896 2.833 1.00 92.25 195 THR A N 1
ATOM 1507 C CA . THR A 1 195 ? 12.627 3.467 2.509 1.00 92.25 195 THR A CA 1
ATOM 1508 C C . THR A 1 195 ? 12.997 3.228 1.045 1.00 92.25 195 THR A C 1
ATOM 1510 O O . THR A 1 195 ? 13.880 2.424 0.752 1.00 92.25 195 THR A O 1
ATOM 1513 N N . ILE A 1 196 ? 12.366 3.941 0.106 1.00 93.19 196 ILE A N 1
ATOM 1514 C CA . ILE A 1 196 ? 12.675 3.789 -1.323 1.00 93.19 196 ILE A CA 1
ATOM 1515 C C . ILE A 1 196 ? 14.056 4.373 -1.649 1.00 93.19 196 ILE A C 1
ATOM 1517 O O . ILE A 1 196 ? 14.803 3.771 -2.419 1.00 93.19 196 ILE A O 1
ATOM 1521 N N . LEU A 1 197 ? 14.434 5.504 -1.042 1.00 95.50 197 LEU A N 1
ATOM 1522 C CA . LEU A 1 197 ? 15.759 6.094 -1.238 1.00 95.50 197 LEU A CA 1
ATOM 1523 C C . LEU A 1 197 ? 16.868 5.183 -0.701 1.00 95.50 197 LEU A C 1
ATOM 1525 O O . LEU A 1 197 ? 17.910 5.044 -1.345 1.00 95.50 197 LEU A O 1
ATOM 1529 N N . ASP A 1 198 ? 16.657 4.547 0.451 1.00 94.12 198 ASP A N 1
ATOM 1530 C CA . ASP A 1 198 ? 17.631 3.615 1.013 1.00 94.12 198 ASP A CA 1
ATOM 1531 C C . ASP A 1 198 ? 17.770 2.361 0.143 1.00 94.12 198 ASP A C 1
ATOM 1533 O O . ASP A 1 198 ? 18.888 1.945 -0.144 1.00 94.12 198 ASP A O 1
ATOM 1537 N N . MET A 1 199 ? 16.676 1.824 -0.408 1.00 93.12 199 MET A N 1
ATOM 1538 C CA . MET A 1 199 ? 16.778 0.765 -1.421 1.00 93.12 199 MET A CA 1
ATOM 1539 C C . MET A 1 199 ? 17.523 1.226 -2.681 1.00 93.12 199 MET A C 1
ATOM 1541 O O . MET A 1 199 ? 18.276 0.449 -3.261 1.00 93.12 199 MET A O 1
ATOM 1545 N N . ALA A 1 200 ? 17.345 2.477 -3.115 1.00 92.94 200 ALA A N 1
ATOM 1546 C CA . ALA A 1 200 ? 18.006 3.003 -4.309 1.00 92.94 200 ALA A CA 1
ATOM 1547 C C . ALA A 1 200 ? 19.515 3.240 -4.113 1.00 92.94 200 ALA A C 1
ATOM 1549 O O . ALA A 1 200 ? 20.291 3.066 -5.055 1.00 92.94 200 ALA A O 1
ATOM 1550 N N . THR A 1 201 ? 19.930 3.637 -2.906 1.00 92.25 201 THR A N 1
ATOM 1551 C CA . THR A 1 201 ? 21.310 4.061 -2.596 1.00 92.25 201 THR A CA 1
ATOM 1552 C C . THR A 1 201 ? 22.125 3.011 -1.839 1.00 92.25 201 THR A C 1
ATOM 1554 O O . THR A 1 201 ? 23.334 2.923 -2.047 1.00 92.25 201 THR A O 1
ATOM 1557 N N . ASN A 1 202 ? 21.470 2.157 -1.048 1.00 90.50 202 ASN A N 1
ATOM 1558 C CA . ASN A 1 202 ? 22.052 1.053 -0.279 1.00 90.50 202 ASN A CA 1
ATOM 1559 C C . ASN A 1 202 ? 21.402 -0.315 -0.618 1.00 90.50 202 ASN A C 1
ATOM 1561 O O . ASN A 1 202 ? 21.055 -1.087 0.281 1.00 90.50 202 ASN A O 1
ATOM 1565 N N . PRO A 1 203 ? 21.266 -0.685 -1.908 1.00 89.69 203 PRO A N 1
ATOM 1566 C CA . PRO A 1 203 ? 20.467 -1.837 -2.348 1.00 89.69 203 PRO A CA 1
ATOM 1567 C C . PRO A 1 203 ? 20.949 -3.201 -1.826 1.00 89.69 203 PRO A C 1
ATOM 1569 O O . PRO A 1 203 ? 20.168 -4.148 -1.719 1.00 89.69 203 PRO A O 1
ATOM 1572 N N . GLN A 1 204 ? 22.233 -3.314 -1.473 1.00 86.25 204 GLN A N 1
ATOM 1573 C CA . GLN A 1 204 ? 22.840 -4.559 -0.986 1.00 86.25 204 GLN A CA 1
ATOM 1574 C C . GLN A 1 204 ? 22.297 -5.004 0.382 1.00 86.25 204 GLN A C 1
ATOM 1576 O O . GLN A 1 204 ? 22.451 -6.165 0.753 1.00 86.25 204 GLN A O 1
ATOM 1581 N N . SER A 1 205 ? 21.639 -4.106 1.120 1.00 79.75 205 SER A N 1
ATOM 1582 C CA . SER A 1 205 ? 21.031 -4.395 2.424 1.00 79.75 205 SER A CA 1
ATOM 1583 C C . SER A 1 205 ? 19.697 -5.154 2.326 1.00 79.75 205 SER A C 1
ATOM 1585 O O . SER A 1 205 ? 19.166 -5.586 3.351 1.00 79.75 205 SER A O 1
ATOM 1587 N N . TYR A 1 206 ? 19.151 -5.337 1.116 1.00 76.69 206 TYR A N 1
ATOM 1588 C CA . TYR A 1 206 ? 17.795 -5.839 0.887 1.00 76.69 206 TYR A CA 1
ATOM 1589 C C . TYR A 1 206 ? 17.778 -7.146 0.073 1.00 76.69 206 TYR A C 1
ATOM 1591 O O . TYR A 1 206 ? 18.295 -7.213 -1.040 1.00 76.69 206 TYR A O 1
ATOM 1599 N N . GLY A 1 207 ? 17.140 -8.195 0.611 1.00 62.22 207 GLY A N 1
ATOM 1600 C CA . GLY A 1 207 ? 16.967 -9.491 -0.070 1.00 62.22 207 GLY A CA 1
ATOM 1601 C C . GLY A 1 207 ? 18.275 -10.276 -0.255 1.00 62.22 207 GLY A C 1
ATOM 1602 O O . GLY A 1 207 ? 19.101 -10.333 0.652 1.00 62.22 207 GLY A O 1
ATOM 1603 N N . THR A 1 208 ? 18.470 -10.880 -1.434 1.00 61.47 208 THR A N 1
ATOM 1604 C CA . THR A 1 208 ? 19.767 -11.432 -1.890 1.00 61.47 208 THR A CA 1
ATOM 1605 C C . THR A 1 208 ? 20.724 -10.346 -2.411 1.00 61.47 208 THR A C 1
ATOM 1607 O O . THR A 1 208 ? 21.755 -10.673 -2.998 1.00 61.47 208 THR A O 1
ATOM 1610 N N . GLY A 1 209 ? 20.373 -9.071 -2.202 1.00 71.00 209 GLY A N 1
ATOM 1611 C CA . GLY A 1 209 ? 21.008 -7.880 -2.754 1.00 71.00 209 GLY A CA 1
ATOM 1612 C C . GLY A 1 209 ? 20.302 -7.434 -4.034 1.00 71.00 209 GLY A C 1
ATOM 1613 O O . GLY A 1 209 ? 20.453 -8.086 -5.066 1.00 71.00 209 GLY A O 1
ATOM 1614 N N . ILE A 1 210 ? 19.565 -6.316 -3.983 1.00 89.25 210 ILE A N 1
ATOM 1615 C CA . ILE A 1 210 ? 19.092 -5.629 -5.196 1.00 89.25 210 ILE A CA 1
ATOM 1616 C C . ILE A 1 210 ? 20.339 -5.228 -6.008 1.00 89.25 210 ILE A C 1
ATOM 1618 O O . ILE A 1 210 ? 21.317 -4.714 -5.459 1.00 89.25 210 ILE A O 1
ATOM 1622 N N . LYS A 1 211 ? 20.350 -5.503 -7.314 1.00 92.19 211 LYS A N 1
ATOM 1623 C CA . LYS A 1 211 ? 21.519 -5.302 -8.191 1.00 92.19 211 LYS A CA 1
ATOM 1624 C C . LYS A 1 211 ? 21.352 -4.126 -9.143 1.00 92.19 211 LYS A C 1
ATOM 1626 O O . LYS A 1 211 ? 22.348 -3.512 -9.510 1.00 92.19 211 LYS A O 1
ATOM 1631 N N . GLU A 1 212 ? 20.119 -3.818 -9.532 1.00 92.62 212 GLU A N 1
ATOM 1632 C CA . GLU A 1 212 ? 19.783 -2.727 -10.445 1.00 92.62 212 GLU A CA 1
ATOM 1633 C C . GLU A 1 212 ? 18.724 -1.813 -9.815 1.00 92.62 212 GLU A C 1
ATOM 1635 O O . GLU A 1 212 ? 17.640 -2.256 -9.431 1.00 92.62 212 GLU A O 1
ATOM 1640 N N . THR A 1 213 ? 19.044 -0.524 -9.702 1.00 93.69 213 THR A N 1
ATOM 1641 C CA . THR A 1 213 ? 18.179 0.495 -9.082 1.00 93.69 213 THR A CA 1
ATOM 1642 C C . THR A 1 213 ? 17.808 1.628 -10.031 1.00 93.69 213 THR A C 1
ATOM 1644 O O . THR A 1 213 ? 17.029 2.500 -9.665 1.00 93.69 213 THR A O 1
ATOM 1647 N N . THR A 1 214 ? 18.345 1.633 -11.251 1.00 91.62 214 THR A N 1
ATOM 1648 C CA . THR A 1 214 ? 18.235 2.757 -12.191 1.00 91.62 214 THR A CA 1
ATOM 1649 C C . THR A 1 214 ? 17.404 2.435 -13.431 1.00 91.62 214 THR A C 1
ATOM 1651 O O . THR A 1 214 ? 17.181 3.320 -14.263 1.00 91.62 214 THR A O 1
ATOM 1654 N N . ARG A 1 215 ? 16.955 1.181 -13.573 1.00 88.25 215 ARG A N 1
ATOM 1655 C CA . ARG A 1 215 ? 16.202 0.648 -14.719 1.00 88.25 215 ARG A CA 1
ATOM 1656 C C . ARG A 1 215 ? 15.099 -0.296 -14.242 1.00 88.25 215 ARG A C 1
ATOM 1658 O O . ARG A 1 215 ? 15.264 -0.962 -13.222 1.00 88.25 215 ARG A O 1
ATOM 1665 N N . GLY A 1 216 ? 14.025 -0.393 -15.021 1.00 86.56 216 GLY A N 1
ATOM 1666 C CA . GLY A 1 216 ? 12.985 -1.402 -14.827 1.00 86.56 216 GLY A CA 1
ATOM 1667 C C . GLY A 1 216 ? 13.425 -2.802 -15.263 1.00 86.56 216 GLY A C 1
ATOM 1668 O O . GLY A 1 216 ? 14.194 -2.960 -16.215 1.00 86.56 216 GLY A O 1
ATOM 1669 N N . CYS A 1 217 ? 12.913 -3.831 -14.586 1.00 88.38 217 CYS A N 1
ATOM 1670 C CA . CYS A 1 217 ? 13.045 -5.227 -15.015 1.00 88.38 217 CYS A CA 1
ATOM 1671 C C . CYS A 1 217 ? 12.337 -5.481 -16.355 1.00 88.38 217 CYS A C 1
ATOM 1673 O O . CYS A 1 217 ? 12.815 -6.249 -17.190 1.00 88.38 217 CYS A O 1
ATOM 1675 N N . CYS A 1 218 ? 11.183 -4.862 -16.556 1.00 83.06 218 CYS A N 1
ATOM 1676 C CA . CYS A 1 218 ? 10.392 -4.918 -17.763 1.00 83.06 218 CYS A CA 1
ATOM 1677 C C . CYS A 1 218 ? 10.654 -3.669 -18.609 1.00 83.06 218 CYS A C 1
ATOM 1679 O O . CYS A 1 218 ? 10.535 -2.541 -18.142 1.00 83.06 218 CYS A O 1
ATOM 1681 N N . GLY A 1 219 ? 11.006 -3.890 -19.874 1.00 75.75 219 GLY A N 1
ATOM 1682 C CA . GLY A 1 219 ? 11.389 -2.827 -20.794 1.00 75.75 219 GLY A CA 1
ATOM 1683 C C . GLY A 1 219 ? 12.882 -2.822 -21.089 1.00 75.75 219 GLY A C 1
ATOM 1684 O O . GLY A 1 219 ? 13.629 -3.742 -20.760 1.00 75.75 219 GLY A O 1
ATOM 1685 N N . THR A 1 220 ? 13.320 -1.791 -21.806 1.00 66.06 220 THR A N 1
ATOM 1686 C CA . THR A 1 220 ? 14.729 -1.646 -22.192 1.00 66.06 220 THR A CA 1
ATOM 1687 C C . THR A 1 220 ? 15.518 -0.800 -21.201 1.00 66.06 220 THR A C 1
ATOM 1689 O O . THR A 1 220 ? 16.747 -0.832 -21.236 1.00 66.06 220 THR A O 1
ATOM 1692 N N . GLY A 1 221 ? 14.854 -0.033 -20.330 1.00 62.12 221 GLY A N 1
ATOM 1693 C CA . GLY A 1 221 ? 15.492 1.020 -19.539 1.00 62.12 221 GLY A CA 1
ATOM 1694 C C . GLY A 1 221 ? 16.085 2.147 -20.399 1.00 62.12 221 GLY A C 1
ATOM 1695 O O . GLY A 1 221 ? 17.030 2.808 -19.978 1.00 62.12 221 GLY A O 1
ATOM 1696 N N . GLU A 1 222 ? 15.617 2.298 -21.645 1.00 58.62 222 GLU A N 1
ATOM 1697 C CA . GLU A 1 222 ? 16.064 3.326 -22.605 1.00 58.62 222 GLU A CA 1
ATOM 1698 C C . GLU A 1 222 ? 14.891 4.107 -23.219 1.00 58.62 222 GLU A C 1
ATOM 1700 O O . GLU A 1 222 ? 15.051 5.262 -23.604 1.00 58.62 222 GLU A O 1
ATOM 1705 N N . LEU A 1 223 ? 13.712 3.483 -23.319 1.00 57.88 223 LEU A N 1
ATOM 1706 C CA . LEU A 1 223 ? 12.499 4.043 -23.924 1.00 57.88 223 LEU A CA 1
ATOM 1707 C C . LEU A 1 223 ? 11.286 3.802 -23.009 1.00 57.88 223 LEU A C 1
ATOM 1709 O O . LEU A 1 223 ? 10.289 3.203 -23.413 1.00 57.88 223 LEU A O 1
ATOM 1713 N N . GLU A 1 224 ? 11.439 4.275 -21.777 1.00 53.69 224 GLU A N 1
ATOM 1714 C CA . GLU A 1 224 ? 10.605 4.054 -20.586 1.00 53.69 224 GLU A CA 1
ATOM 1715 C C . GLU A 1 224 ? 9.079 4.230 -20.830 1.00 53.69 224 GLU A C 1
ATOM 1717 O O . GLU A 1 224 ? 8.308 3.341 -20.496 1.00 53.69 224 GLU A O 1
ATOM 1722 N N . LEU A 1 225 ? 8.637 5.245 -21.591 1.00 51.00 225 LEU A N 1
ATOM 1723 C CA . LEU A 1 225 ? 7.200 5.527 -21.822 1.00 51.00 225 LEU A CA 1
ATOM 1724 C C . LEU A 1 225 ? 6.643 5.138 -23.205 1.00 51.00 225 LEU A C 1
ATOM 1726 O O . LEU A 1 225 ? 5.486 5.419 -23.519 1.00 51.00 225 LEU A O 1
ATOM 1730 N N . SER A 1 226 ? 7.446 4.529 -24.082 1.00 47.19 226 SER A N 1
ATOM 1731 C CA . SER A 1 226 ? 7.008 4.263 -25.470 1.00 47.19 226 SER A CA 1
ATOM 1732 C C . SER A 1 226 ? 6.181 2.982 -25.629 1.00 47.19 226 SER A C 1
ATOM 1734 O O . SER A 1 226 ? 5.343 2.896 -26.526 1.00 47.19 226 SER A O 1
ATOM 1736 N N . TYR A 1 227 ? 6.406 1.997 -24.756 1.00 52.59 227 TYR A N 1
ATOM 1737 C CA . TYR A 1 227 ? 5.708 0.717 -24.743 1.00 52.59 227 TYR A CA 1
ATOM 1738 C C . TYR A 1 227 ? 5.504 0.286 -23.294 1.00 52.59 227 TYR A C 1
ATOM 1740 O O . TYR A 1 227 ? 6.433 -0.223 -22.670 1.00 52.59 227 TYR A O 1
ATOM 1748 N N . LEU A 1 228 ? 4.282 0.452 -22.778 1.00 64.25 228 LEU A N 1
ATOM 1749 C CA . LEU A 1 228 ? 3.904 -0.124 -21.486 1.00 64.25 228 LEU A CA 1
ATOM 1750 C C . LEU A 1 228 ? 4.238 -1.620 -21.463 1.00 64.25 228 LEU A C 1
ATOM 1752 O O . LEU A 1 228 ? 4.132 -2.308 -22.488 1.00 64.25 228 LEU A O 1
ATOM 1756 N N . CYS A 1 229 ? 4.616 -2.124 -20.292 1.00 66.44 229 CYS A N 1
ATOM 1757 C CA . CYS A 1 229 ? 4.892 -3.537 -20.078 1.00 66.44 229 CYS A CA 1
ATOM 1758 C C . CYS A 1 229 ? 3.751 -4.419 -20.583 1.00 66.44 229 CYS A C 1
ATOM 1760 O O . CYS A 1 229 ? 2.619 -4.347 -20.113 1.00 66.44 229 CYS A O 1
ATOM 1762 N N . ASN A 1 230 ? 4.056 -5.250 -21.576 1.00 68.12 230 ASN A N 1
ATOM 1763 C CA . ASN A 1 230 ? 3.095 -6.118 -22.240 1.00 68.12 230 ASN A CA 1
ATOM 1764 C C . ASN A 1 230 ? 3.775 -7.449 -22.618 1.00 68.12 230 ASN A C 1
ATOM 1766 O O . ASN A 1 230 ? 4.998 -7.554 -22.513 1.00 68.12 230 ASN A O 1
ATOM 1770 N N . PRO A 1 231 ? 3.026 -8.466 -23.084 1.00 73.06 231 PRO A N 1
ATOM 1771 C CA . PRO A 1 231 ? 3.591 -9.785 -23.389 1.00 73.06 231 PRO A CA 1
ATOM 1772 C C . PRO A 1 231 ? 4.711 -9.810 -24.446 1.00 73.06 231 PRO A C 1
ATOM 1774 O O . PRO A 1 231 ? 5.390 -10.825 -24.581 1.00 73.06 231 PRO A O 1
ATOM 1777 N N . LEU A 1 232 ? 4.892 -8.734 -25.219 1.00 73.38 232 LEU A N 1
ATOM 1778 C CA . LEU A 1 232 ? 5.952 -8.592 -26.223 1.00 73.38 232 LEU A CA 1
ATOM 1779 C C . LEU A 1 232 ? 7.185 -7.848 -25.684 1.00 73.38 232 LEU A C 1
ATOM 1781 O O . LEU A 1 232 ? 8.236 -7.853 -26.330 1.00 73.38 232 LEU A O 1
ATOM 1785 N N . THR A 1 233 ? 7.072 -7.202 -24.523 1.00 75.62 233 THR A N 1
ATOM 1786 C CA . THR A 1 233 ? 8.171 -6.484 -23.879 1.00 75.62 233 THR A CA 1
ATOM 1787 C C . THR A 1 233 ? 9.120 -7.483 -23.222 1.00 75.62 233 THR A C 1
ATOM 1789 O O . THR A 1 233 ? 8.699 -8.422 -22.550 1.00 75.62 233 THR A O 1
ATOM 1792 N N . ARG A 1 234 ? 10.431 -7.297 -23.413 1.00 82.44 234 ARG A N 1
ATOM 1793 C CA . ARG A 1 234 ? 11.434 -8.126 -22.733 1.00 82.44 234 ARG A CA 1
ATOM 1794 C C . ARG A 1 234 ? 11.416 -7.841 -21.234 1.00 82.44 234 ARG A C 1
ATOM 1796 O O . ARG A 1 234 ? 11.349 -6.682 -20.831 1.00 82.44 234 ARG A O 1
ATOM 1803 N N . THR A 1 235 ? 11.542 -8.898 -20.443 1.00 86.75 235 THR A N 1
ATOM 1804 C CA . THR A 1 235 ? 11.688 -8.827 -18.989 1.00 86.75 235 THR A CA 1
ATOM 1805 C C . THR A 1 235 ? 13.041 -9.377 -18.562 1.00 86.75 235 THR A C 1
ATOM 1807 O O . THR A 1 235 ? 13.645 -10.208 -19.251 1.00 86.75 235 THR A O 1
ATOM 1810 N N . CYS A 1 236 ? 13.518 -8.922 -17.412 1.00 87.38 236 CYS A N 1
ATOM 1811 C CA . CYS A 1 236 ? 14.699 -9.457 -16.766 1.00 87.38 236 CYS A CA 1
ATOM 1812 C C . CYS A 1 236 ? 14.483 -10.921 -16.309 1.00 87.38 236 CYS A C 1
ATOM 1814 O O . CYS A 1 236 ? 13.337 -11.367 -16.199 1.00 87.38 236 CYS A O 1
ATOM 1816 N N . PRO A 1 237 ? 15.559 -11.691 -16.047 1.00 89.50 237 PRO A N 1
ATOM 1817 C CA . PRO A 1 237 ? 15.440 -13.080 -15.591 1.00 89.50 237 PRO A CA 1
ATOM 1818 C C . PRO A 1 237 ? 14.895 -13.238 -14.165 1.00 89.50 237 PRO A C 1
AT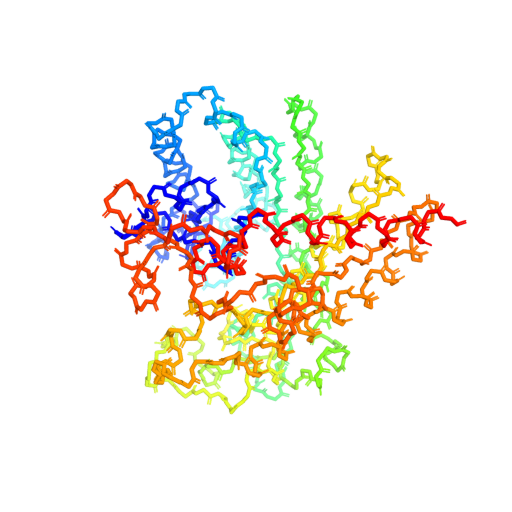OM 1820 O O . PRO A 1 237 ? 14.212 -14.221 -13.891 1.00 89.50 237 PRO A O 1
ATOM 1823 N N . ASP A 1 238 ? 15.211 -12.298 -13.268 1.00 88.25 238 ASP A N 1
ATOM 1824 C CA . ASP A 1 238 ? 14.768 -12.304 -11.871 1.00 88.25 238 ASP A CA 1
ATOM 1825 C C . ASP A 1 238 ? 14.433 -10.877 -11.419 1.00 88.25 238 ASP A C 1
ATOM 1827 O O . ASP A 1 238 ? 15.309 -10.015 -11.344 1.00 88.25 238 ASP A O 1
ATOM 1831 N N . ALA A 1 239 ? 13.159 -10.624 -11.117 1.00 88.38 239 ALA A N 1
ATOM 1832 C CA . ALA A 1 239 ? 12.694 -9.318 -10.662 1.00 88.38 239 ALA A CA 1
ATOM 1833 C C . ALA A 1 239 ? 13.215 -8.952 -9.262 1.00 88.38 239 ALA A C 1
ATOM 18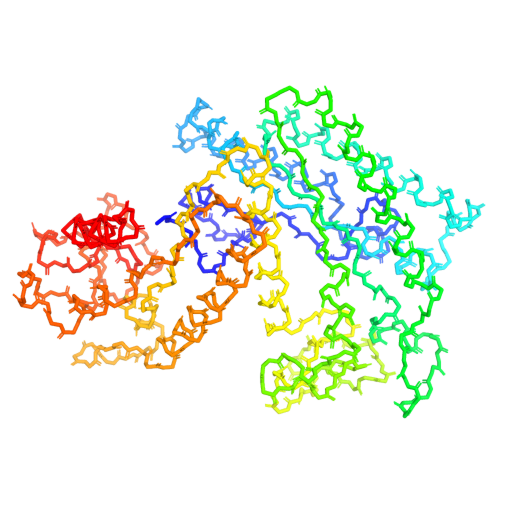35 O O . ALA A 1 239 ? 13.242 -7.775 -8.923 1.00 88.38 239 ALA A O 1
ATOM 1836 N N . ASN A 1 240 ? 13.672 -9.917 -8.454 1.00 87.44 240 ASN A N 1
ATOM 1837 C CA . ASN A 1 240 ? 14.254 -9.628 -7.138 1.00 87.44 240 ASN A CA 1
ATOM 1838 C C . ASN A 1 240 ? 15.630 -8.949 -7.232 1.00 87.44 240 ASN A C 1
ATOM 1840 O O . ASN A 1 240 ? 16.073 -8.334 -6.265 1.00 87.44 240 ASN A O 1
ATOM 1844 N N . ASP A 1 241 ? 16.286 -9.019 -8.394 1.00 92.38 241 ASP A N 1
ATOM 1845 C CA . ASP A 1 241 ? 17.524 -8.285 -8.662 1.00 92.38 241 ASP A CA 1
ATOM 1846 C C . ASP A 1 241 ? 17.272 -6.790 -8.951 1.00 92.38 241 ASP A C 1
ATOM 1848 O O . ASP A 1 241 ? 18.232 -6.025 -9.055 1.00 92.38 241 ASP A O 1
ATOM 1852 N N . TYR A 1 242 ? 16.011 -6.357 -9.077 1.00 91.69 242 TYR A N 1
ATOM 1853 C CA . TYR A 1 242 ? 15.627 -5.010 -9.502 1.00 91.69 242 TYR A CA 1
ATOM 1854 C C . TYR A 1 242 ? 14.796 -4.290 -8.435 1.00 91.69 242 TYR A C 1
ATOM 1856 O O . TYR A 1 242 ? 13.899 -4.867 -7.817 1.00 91.69 242 TYR A O 1
ATOM 1864 N N . LEU A 1 243 ? 15.053 -2.990 -8.261 1.00 92.88 243 LEU A N 1
ATOM 1865 C CA . LEU A 1 243 ? 14.193 -2.114 -7.459 1.00 92.88 243 LEU A CA 1
ATOM 1866 C C . LEU A 1 243 ? 12.859 -1.842 -8.165 1.00 92.88 243 LEU A C 1
ATOM 1868 O O . LEU A 1 243 ? 11.809 -1.876 -7.525 1.00 92.88 243 LEU A O 1
ATOM 1872 N N . PHE A 1 244 ? 12.895 -1.610 -9.478 1.00 89.31 244 PHE A N 1
ATOM 1873 C CA . PHE A 1 244 ? 11.727 -1.244 -10.275 1.00 89.31 244 PHE A CA 1
ATOM 1874 C C . PHE A 1 244 ? 11.292 -2.368 -11.220 1.00 89.31 244 PHE A C 1
ATOM 1876 O O . PHE A 1 244 ? 12.114 -3.020 -11.870 1.00 89.31 244 PHE A O 1
ATOM 1883 N N . TRP A 1 245 ? 9.984 -2.619 -11.275 1.00 85.69 245 TRP A N 1
ATOM 1884 C CA . TRP A 1 245 ? 9.388 -3.529 -12.244 1.00 85.69 245 TRP A CA 1
ATOM 1885 C C . TRP A 1 245 ? 9.393 -2.901 -13.631 1.00 85.69 245 TRP A C 1
ATOM 1887 O O . TRP A 1 245 ? 9.867 -3.540 -14.562 1.00 85.69 245 TRP A O 1
ATOM 1897 N N . ASP A 1 246 ? 8.930 -1.663 -13.756 1.00 82.06 246 ASP A N 1
ATOM 1898 C CA . ASP A 1 246 ? 8.988 -0.867 -14.982 1.00 82.06 246 ASP A CA 1
ATOM 1899 C C . ASP A 1 246 ? 9.737 0.451 -14.722 1.00 82.06 246 ASP A C 1
ATOM 1901 O O . ASP A 1 246 ? 10.645 0.498 -13.893 1.00 82.06 246 ASP A O 1
ATOM 1905 N N . ASP A 1 247 ? 9.436 1.505 -15.468 1.00 80.75 247 ASP A N 1
ATOM 1906 C CA . ASP A 1 247 ? 10.117 2.788 -15.386 1.00 80.75 247 ASP A CA 1
ATOM 1907 C C . ASP A 1 247 ? 9.677 3.687 -14.223 1.00 80.75 247 ASP A C 1
ATOM 1909 O O . ASP A 1 247 ? 10.286 4.740 -13.994 1.00 80.75 247 ASP A O 1
ATOM 1913 N N . ILE A 1 248 ? 8.631 3.277 -13.502 1.00 81.75 248 ILE A N 1
ATOM 1914 C CA . ILE A 1 248 ? 7.969 4.054 -12.451 1.00 81.75 248 ILE A CA 1
ATOM 1915 C C . ILE A 1 248 ? 7.704 3.182 -11.213 1.00 81.75 248 ILE A C 1
ATOM 1917 O O . ILE A 1 248 ? 7.964 3.587 -10.079 1.00 81.75 248 ILE A O 1
ATOM 1921 N N . HIS A 1 249 ? 7.186 1.972 -11.405 1.00 86.62 249 HIS A N 1
ATOM 1922 C CA . HIS A 1 249 ? 6.634 1.131 -10.352 1.00 86.62 249 HIS A CA 1
ATOM 1923 C C . HIS A 1 249 ? 7.690 0.189 -9.751 1.00 86.62 249 HIS A C 1
ATOM 1925 O O . HIS A 1 249 ? 8.402 -0.498 -10.489 1.00 86.62 249 HIS A O 1
ATOM 1931 N N . PRO A 1 250 ? 7.785 0.092 -8.412 1.00 90.19 250 PRO A N 1
ATOM 1932 C CA . PRO A 1 250 ? 8.646 -0.870 -7.728 1.00 90.19 250 PRO A CA 1
ATOM 1933 C C . PRO A 1 250 ? 8.332 -2.345 -8.043 1.00 90.19 250 PRO A C 1
ATOM 1935 O O . PRO A 1 250 ? 7.225 -2.704 -8.442 1.00 90.19 250 PRO A O 1
ATOM 1938 N N . THR A 1 251 ? 9.301 -3.235 -7.822 1.00 87.12 251 THR A N 1
ATOM 1939 C CA . THR A 1 251 ? 9.083 -4.691 -7.870 1.00 87.12 251 THR A CA 1
ATOM 1940 C C . THR A 1 251 ? 8.310 -5.191 -6.650 1.00 87.12 251 THR A C 1
ATOM 1942 O O . THR A 1 251 ? 8.171 -4.501 -5.640 1.00 87.12 251 THR A O 1
ATOM 1945 N N . GLN A 1 252 ? 7.833 -6.439 -6.703 1.00 83.38 252 GLN A N 1
ATOM 1946 C CA . GLN A 1 252 ? 7.167 -7.079 -5.564 1.00 83.38 252 GLN A CA 1
ATOM 1947 C C . GLN A 1 252 ? 8.048 -7.093 -4.301 1.00 83.38 252 GLN A C 1
ATOM 1949 O O . GLN A 1 252 ? 7.545 -6.840 -3.207 1.00 83.38 252 GLN A O 1
ATOM 1954 N N . LEU A 1 253 ? 9.357 -7.347 -4.443 1.00 84.75 253 LEU A N 1
ATOM 1955 C CA . LEU A 1 253 ? 10.307 -7.286 -3.329 1.00 84.75 253 LEU A CA 1
ATOM 1956 C C . LEU A 1 253 ? 10.340 -5.884 -2.710 1.00 84.75 253 LEU A C 1
ATOM 1958 O O . LEU A 1 253 ? 10.266 -5.749 -1.490 1.00 84.75 253 LEU A O 1
ATOM 1962 N N . ALA A 1 254 ? 10.413 -4.846 -3.540 1.00 87.88 254 ALA A N 1
ATOM 1963 C CA . ALA A 1 254 ? 10.443 -3.469 -3.072 1.00 87.88 254 ALA A CA 1
ATOM 1964 C C . ALA A 1 254 ? 9.123 -3.056 -2.395 1.00 87.88 254 ALA A C 1
ATOM 1966 O O . ALA A 1 254 ? 9.147 -2.481 -1.306 1.00 87.88 254 ALA A O 1
ATOM 1967 N N . TYR A 1 255 ? 7.967 -3.424 -2.959 1.00 87.00 255 TYR A N 1
ATOM 1968 C CA . TYR A 1 255 ? 6.667 -3.209 -2.312 1.00 87.00 255 TYR A CA 1
ATOM 1969 C C . TYR A 1 255 ? 6.540 -3.946 -0.976 1.00 87.00 255 TYR A C 1
ATOM 1971 O O . TYR A 1 255 ? 5.939 -3.412 -0.041 1.00 87.00 255 TYR A O 1
ATOM 1979 N N . LEU A 1 256 ? 7.128 -5.140 -0.846 1.00 84.56 256 LEU A N 1
ATOM 1980 C CA . LEU A 1 256 ? 7.181 -5.858 0.426 1.00 84.56 256 LEU A CA 1
ATOM 1981 C C . LEU A 1 256 ? 7.991 -5.079 1.474 1.00 84.56 256 LEU A C 1
ATOM 1983 O O . LEU A 1 256 ? 7.539 -4.946 2.610 1.00 84.56 256 LEU A O 1
ATOM 1987 N N . VAL A 1 257 ? 9.156 -4.536 1.106 1.00 86.31 257 VAL A N 1
ATOM 1988 C CA . VAL A 1 257 ? 9.980 -3.713 2.009 1.00 86.31 257 VAL A CA 1
ATOM 1989 C C . VAL A 1 257 ? 9.233 -2.443 2.431 1.00 86.31 257 VAL A C 1
ATOM 1991 O O . VAL A 1 257 ? 9.185 -2.135 3.621 1.00 86.31 257 VAL A O 1
ATOM 1994 N N . VAL A 1 258 ? 8.583 -1.750 1.489 1.00 88.81 258 VAL A N 1
ATOM 1995 C CA . VAL A 1 258 ? 7.733 -0.585 1.794 1.00 88.81 258 VAL A CA 1
ATOM 1996 C C . VAL A 1 258 ? 6.604 -0.974 2.748 1.00 88.81 258 VAL A C 1
ATOM 1998 O O . VAL A 1 258 ? 6.393 -0.301 3.750 1.00 88.81 258 VAL A O 1
ATOM 2001 N N . SER A 1 259 ? 5.925 -2.094 2.502 1.00 86.38 259 SER A N 1
ATOM 2002 C CA . SER A 1 259 ? 4.835 -2.571 3.361 1.00 86.38 259 SER A CA 1
ATOM 2003 C C . SER A 1 259 ? 5.305 -2.868 4.789 1.00 86.38 259 SER A C 1
ATOM 2005 O O . SER A 1 259 ? 4.629 -2.493 5.742 1.00 86.38 259 SER A O 1
ATOM 2007 N N . LEU A 1 260 ? 6.477 -3.493 4.956 1.00 84.81 260 LEU A N 1
ATOM 2008 C CA . LEU A 1 260 ? 7.073 -3.729 6.278 1.00 84.81 260 LEU A CA 1
ATOM 2009 C C . LEU A 1 260 ? 7.431 -2.415 6.985 1.00 84.81 260 LEU A C 1
ATOM 2011 O O . LEU A 1 260 ? 7.191 -2.283 8.181 1.00 84.81 260 LEU A O 1
ATOM 2015 N N . SER A 1 261 ? 7.935 -1.426 6.245 1.00 89.19 261 SER A N 1
ATOM 2016 C CA . SER A 1 261 ? 8.209 -0.091 6.783 1.00 89.19 261 SER A CA 1
ATOM 2017 C C . SER A 1 261 ? 6.934 0.647 7.213 1.00 89.19 261 SER A C 1
ATOM 2019 O O . SER A 1 261 ? 6.939 1.341 8.225 1.00 89.19 261 SER A O 1
ATOM 2021 N N . LEU A 1 262 ? 5.820 0.469 6.499 1.00 88.88 262 LEU A N 1
ATOM 2022 C CA . LEU A 1 262 ? 4.528 1.021 6.914 1.00 88.88 262 LEU A CA 1
ATOM 2023 C C . LEU A 1 262 ? 4.008 0.352 8.191 1.00 88.88 262 LEU A C 1
ATOM 2025 O O . LEU A 1 262 ? 3.479 1.035 9.064 1.00 88.88 262 LEU A O 1
ATOM 2029 N N . VAL A 1 263 ? 4.179 -0.968 8.331 1.00 86.69 263 VAL A N 1
ATOM 2030 C CA . VAL A 1 263 ? 3.847 -1.677 9.579 1.00 86.69 263 VAL A CA 1
ATOM 2031 C C . VAL A 1 263 ? 4.665 -1.123 10.743 1.00 86.69 263 VAL A C 1
ATOM 2033 O O . VAL A 1 263 ? 4.095 -0.847 11.795 1.00 86.69 263 VAL A O 1
ATOM 2036 N N . ASP A 1 264 ? 5.967 -0.911 10.550 1.00 87.50 264 ASP A N 1
ATOM 2037 C CA . ASP A 1 264 ? 6.836 -0.297 11.556 1.00 87.50 264 ASP A CA 1
ATOM 2038 C C . ASP A 1 264 ? 6.336 1.089 11.998 1.00 87.50 264 ASP A C 1
ATOM 2040 O O . ASP A 1 264 ? 6.162 1.352 13.191 1.00 87.50 264 ASP A O 1
ATOM 2044 N N . GLN A 1 265 ? 6.006 1.952 11.036 1.00 89.75 265 GLN A N 1
ATOM 2045 C CA . GLN A 1 265 ? 5.452 3.277 11.318 1.00 89.75 265 GLN A CA 1
ATOM 2046 C C . GLN A 1 265 ? 4.126 3.198 12.085 1.00 89.75 265 GLN A C 1
ATOM 2048 O O . GLN A 1 265 ? 3.943 3.910 13.068 1.00 89.75 265 GLN A O 1
ATOM 2053 N N . ILE A 1 266 ? 3.226 2.282 11.711 1.00 86.12 266 ILE A N 1
ATOM 2054 C CA . ILE A 1 266 ? 1.966 2.061 12.439 1.00 86.12 266 ILE A CA 1
ATOM 2055 C C . ILE A 1 266 ? 2.233 1.618 13.884 1.00 86.12 266 ILE A C 1
ATOM 2057 O O . ILE A 1 266 ? 1.529 2.050 14.795 1.00 86.12 266 ILE A O 1
ATOM 2061 N N . LEU A 1 267 ? 3.231 0.764 14.126 1.00 86.38 267 LEU A N 1
ATOM 2062 C CA . LEU A 1 267 ? 3.579 0.331 15.482 1.00 86.38 267 LEU A CA 1
ATOM 2063 C C . LEU A 1 267 ? 4.111 1.485 16.338 1.00 86.38 267 LEU A C 1
ATOM 2065 O O . LEU A 1 267 ? 3.750 1.566 17.513 1.00 86.38 267 LEU A O 1
ATOM 2069 N N . HIS A 1 268 ? 4.908 2.383 15.757 1.00 87.81 268 HIS A N 1
ATOM 2070 C CA . HIS A 1 268 ? 5.351 3.609 16.423 1.00 87.81 268 HIS A CA 1
ATOM 2071 C C . HIS A 1 268 ? 4.165 4.520 16.769 1.00 87.81 268 HIS A C 1
ATOM 2073 O O . HIS A 1 268 ? 4.045 4.948 17.913 1.00 87.81 268 HIS A O 1
ATOM 2079 N N . GLU A 1 269 ? 3.223 4.721 15.846 1.00 83.12 269 GLU A N 1
ATOM 2080 C CA . GLU A 1 269 ? 2.003 5.501 16.108 1.00 83.12 269 GLU A CA 1
ATOM 2081 C C . GLU A 1 269 ? 1.141 4.871 17.218 1.00 83.12 269 GLU A C 1
ATOM 2083 O O . GLU A 1 269 ? 0.694 5.553 18.143 1.00 83.12 269 GLU A O 1
ATOM 2088 N N . LEU A 1 270 ? 0.944 3.544 17.191 1.00 81.94 270 LEU A N 1
ATOM 2089 C CA . LEU A 1 270 ? 0.245 2.817 18.259 1.00 81.94 270 LEU A CA 1
ATOM 2090 C C . LEU A 1 270 ? 0.950 2.995 19.609 1.00 81.94 270 LEU A C 1
ATOM 2092 O O . LEU A 1 270 ? 0.306 3.167 20.648 1.00 81.94 270 LEU A O 1
ATOM 2096 N N . TYR A 1 271 ? 2.277 2.954 19.607 1.00 84.69 271 TYR A N 1
ATOM 2097 C CA . TYR A 1 271 ? 3.069 3.219 20.792 1.00 84.69 271 TYR A CA 1
ATOM 2098 C C . TYR A 1 271 ? 2.884 4.661 21.288 1.00 84.69 271 TYR A C 1
ATOM 2100 O O . TYR A 1 271 ? 2.650 4.870 22.482 1.00 84.69 271 TYR A O 1
ATOM 2108 N N . ASP A 1 272 ? 2.886 5.656 20.413 1.00 83.75 272 ASP A N 1
ATOM 2109 C CA . ASP A 1 272 ? 2.746 7.059 20.807 1.00 83.75 272 ASP A CA 1
ATOM 2110 C C . ASP A 1 272 ? 1.369 7.370 21.419 1.00 83.75 272 ASP A C 1
ATOM 2112 O O . ASP A 1 272 ? 1.283 8.132 22.385 1.00 83.75 272 ASP A O 1
ATOM 2116 N N . ILE A 1 273 ? 0.302 6.682 20.989 1.00 79.56 273 ILE A N 1
ATOM 2117 C CA . ILE A 1 273 ? -1.037 6.794 21.608 1.00 79.56 273 ILE A CA 1
ATOM 2118 C C . ILE A 1 273 ? -1.210 5.967 22.897 1.00 79.56 273 ILE A C 1
ATOM 2120 O O . ILE A 1 273 ? -2.297 5.931 23.477 1.00 79.56 273 ILE A O 1
ATOM 2124 N N . GLY A 1 274 ? -0.154 5.301 23.370 1.00 82.62 274 GLY A N 1
ATOM 2125 C CA . GLY A 1 274 ? -0.136 4.612 24.663 1.00 82.62 274 GLY A CA 1
ATOM 2126 C C . GLY A 1 274 ? -0.275 3.089 24.603 1.00 82.62 274 GLY A C 1
ATOM 2127 O O . GLY A 1 274 ? -0.299 2.449 25.659 1.00 82.62 274 GLY A O 1
ATOM 2128 N N . CYS A 1 275 ? -0.323 2.464 23.420 1.00 84.94 275 CYS A N 1
ATOM 2129 C CA . CYS A 1 275 ? -0.260 1.006 23.344 1.00 84.94 275 CYS A CA 1
ATOM 2130 C C . CYS A 1 275 ? 1.118 0.529 23.817 1.00 84.94 275 CYS A C 1
ATOM 2132 O O . CYS A 1 275 ? 2.165 0.991 23.368 1.00 84.94 275 CYS A O 1
ATOM 2134 N N . ARG A 1 276 ? 1.135 -0.397 24.775 1.00 87.31 276 ARG A N 1
ATOM 2135 C CA . ARG A 1 276 ? 2.381 -0.961 25.323 1.00 87.31 276 ARG A CA 1
ATOM 2136 C C . ARG A 1 276 ? 2.474 -2.468 25.168 1.00 87.31 276 ARG A C 1
ATOM 2138 O O . ARG A 1 276 ? 3.520 -3.022 25.448 1.00 87.31 276 ARG A O 1
ATOM 2145 N N . LYS A 1 277 ? 1.409 -3.138 24.736 1.00 89.31 277 LYS A N 1
ATOM 2146 C CA . LYS A 1 277 ? 1.394 -4.579 24.473 1.00 89.31 277 LYS A CA 1
ATOM 2147 C C . LYS A 1 277 ? 0.782 -4.782 23.100 1.00 89.31 277 LYS A C 1
ATOM 2149 O O . LYS A 1 277 ? -0.412 -4.538 22.940 1.00 89.31 277 LYS A O 1
ATOM 2154 N N . ILE A 1 278 ? 1.599 -5.147 22.121 1.00 89.12 278 ILE A N 1
ATOM 2155 C CA . ILE A 1 278 ? 1.188 -5.256 20.723 1.00 89.12 278 ILE A CA 1
ATOM 2156 C C . ILE A 1 278 ? 1.587 -6.637 20.212 1.00 89.12 278 ILE A C 1
ATOM 2158 O O . ILE A 1 278 ? 2.752 -7.024 20.254 1.00 89.12 278 ILE A O 1
ATOM 2162 N N . MET A 1 279 ? 0.596 -7.385 19.743 1.00 89.25 279 MET A N 1
ATOM 2163 C CA . MET A 1 279 ? 0.791 -8.690 19.125 1.00 89.25 279 MET A CA 1
ATOM 2164 C C . MET A 1 279 ? 0.665 -8.539 17.615 1.00 89.25 279 MET A C 1
ATOM 2166 O O . MET A 1 279 ? -0.346 -8.022 17.137 1.00 89.25 279 MET A O 1
ATOM 2170 N N . VAL A 1 280 ? 1.657 -9.020 16.871 1.00 90.25 280 VAL A N 1
ATOM 2171 C CA . VAL A 1 280 ? 1.633 -9.003 15.404 1.00 90.25 280 VAL A CA 1
ATOM 2172 C C . VAL A 1 280 ? 1.612 -10.439 14.897 1.00 90.25 280 VAL A C 1
ATOM 2174 O O . VAL A 1 280 ? 2.539 -11.210 15.144 1.00 90.25 280 VAL A O 1
ATOM 2177 N N . LEU A 1 281 ? 0.527 -10.813 14.220 1.00 89.00 281 LEU A N 1
ATOM 2178 C CA . LEU A 1 281 ? 0.330 -12.167 13.704 1.00 89.00 281 LEU A CA 1
ATOM 2179 C C . LEU A 1 281 ? 1.160 -12.385 12.435 1.00 89.00 281 LEU A C 1
ATOM 2181 O O . LEU A 1 281 ? 1.123 -11.565 11.520 1.00 89.00 281 LEU A O 1
ATOM 2185 N N . GLY A 1 282 ? 1.869 -13.512 12.371 1.00 88.75 282 GLY A N 1
ATOM 2186 C CA . GLY A 1 282 ? 2.467 -13.991 11.126 1.00 88.75 282 GLY A CA 1
ATOM 2187 C C . GLY A 1 282 ? 1.421 -14.466 10.113 1.00 88.75 282 GLY A C 1
ATOM 2188 O O . GLY A 1 282 ? 0.251 -14.663 10.436 1.00 88.75 282 GLY A O 1
ATOM 2189 N N . LEU A 1 283 ? 1.854 -14.700 8.878 1.00 89.62 283 LEU A N 1
ATOM 2190 C CA . LEU A 1 283 ? 1.064 -15.383 7.861 1.00 89.62 283 LEU A CA 1
ATOM 2191 C C . LEU A 1 283 ? 0.895 -16.875 8.201 1.00 89.62 283 LEU A C 1
ATOM 2193 O O . LEU A 1 283 ? 1.840 -17.494 8.699 1.00 89.62 283 LEU A O 1
ATOM 2197 N N . PRO A 1 284 ? -0.269 -17.480 7.905 1.00 93.56 284 PRO A N 1
ATOM 2198 C CA . PRO A 1 284 ? -0.463 -18.929 7.979 1.00 93.56 284 PRO A CA 1
ATOM 2199 C C . PRO A 1 284 ? 0.306 -19.648 6.847 1.00 93.56 284 PRO A C 1
ATOM 2201 O O . PRO A 1 284 ? 0.848 -18.981 5.965 1.00 93.56 284 PRO A O 1
ATOM 2204 N N . PRO A 1 285 ? 0.359 -20.995 6.812 1.00 94.88 285 PRO A N 1
ATOM 2205 C CA . PRO A 1 285 ? 0.869 -21.732 5.656 1.00 94.88 285 PRO A CA 1
ATOM 2206 C C . PRO A 1 285 ? -0.100 -21.597 4.475 1.00 94.88 285 PRO A C 1
ATOM 2208 O O . PRO A 1 285 ? -0.974 -22.442 4.280 1.00 94.88 285 PRO A O 1
ATOM 2211 N N . ILE A 1 286 ? 0.019 -20.520 3.692 1.00 90.62 286 ILE A N 1
ATOM 2212 C CA . ILE A 1 286 ? -0.958 -20.208 2.635 1.00 90.62 286 ILE A CA 1
ATOM 2213 C C . ILE A 1 286 ? -1.023 -21.298 1.556 1.00 90.62 286 ILE A C 1
ATOM 2215 O O . ILE A 1 286 ? -2.078 -21.539 0.982 1.00 90.62 286 ILE A O 1
ATOM 2219 N N . GLY A 1 287 ? 0.072 -22.027 1.329 1.00 90.69 287 GLY A N 1
ATOM 2220 C CA . GLY A 1 287 ? 0.096 -23.171 0.421 1.00 90.69 287 GLY A CA 1
ATOM 2221 C C . GLY A 1 287 ? -0.767 -24.341 0.884 1.00 90.69 287 GLY A C 1
ATOM 2222 O O . GLY A 1 287 ? -1.059 -25.219 0.078 1.00 90.69 287 GLY A O 1
ATOM 2223 N N . CYS A 1 288 ? -1.179 -24.370 2.154 1.00 93.12 288 CYS A N 1
ATOM 2224 C CA . CYS A 1 288 ? -2.134 -25.334 2.693 1.00 93.12 288 CYS A CA 1
ATOM 2225 C C . CYS A 1 288 ? -3.599 -24.879 2.595 1.00 93.12 288 CYS A C 1
ATOM 2227 O O . CYS A 1 288 ? -4.475 -25.614 3.042 1.00 93.12 288 CYS A O 1
ATOM 2229 N N . LEU A 1 289 ? -3.894 -23.701 2.039 1.00 90.12 289 LEU A N 1
ATOM 2230 C CA . LEU A 1 289 ? -5.279 -23.286 1.828 1.00 90.12 289 LEU A CA 1
ATOM 2231 C C . LEU A 1 289 ? -5.911 -24.126 0.706 1.00 90.12 289 LEU A C 1
ATOM 2233 O O . LEU A 1 289 ? -5.264 -24.305 -0.337 1.00 90.12 289 LEU A O 1
ATOM 2237 N N . PRO A 1 290 ? -7.164 -24.600 0.862 1.00 86.88 290 PRO A N 1
ATOM 2238 C CA . PRO A 1 290 ? -7.855 -25.332 -0.193 1.00 86.88 290 PRO A CA 1
ATOM 2239 C C . PRO A 1 290 ? -7.801 -24.587 -1.531 1.00 86.88 290 PRO A C 1
ATOM 2241 O O . PRO A 1 290 ? -7.383 -25.181 -2.534 1.00 86.88 290 PRO A O 1
ATOM 2244 N N . VAL A 1 291 ? -8.059 -23.270 -1.527 1.00 82.00 291 VAL A N 1
ATOM 2245 C CA . VAL A 1 291 ? -8.104 -22.459 -2.755 1.00 82.00 291 VAL A CA 1
ATOM 2246 C C . VAL A 1 291 ? -6.801 -22.537 -3.546 1.00 82.00 291 VAL A C 1
ATOM 2248 O O . VAL A 1 291 ? -6.804 -22.653 -4.774 1.00 82.00 291 VAL A O 1
ATOM 2251 N N . GLN A 1 292 ? -5.669 -22.562 -2.846 1.00 84.12 292 GLN A N 1
ATOM 2252 C CA . GLN A 1 292 ? -4.362 -22.643 -3.476 1.00 84.12 292 GLN A CA 1
ATOM 2253 C C . GLN A 1 292 ? -4.126 -24.029 -4.082 1.00 84.12 292 GLN A C 1
ATOM 2255 O O . GLN A 1 292 ? -3.684 -24.138 -5.229 1.00 84.12 292 GLN A O 1
ATOM 2260 N N . MET A 1 293 ? -4.504 -25.099 -3.373 1.00 84.50 293 MET A N 1
ATOM 2261 C CA . MET A 1 293 ? -4.439 -26.465 -3.909 1.00 84.50 293 MET A CA 1
ATOM 2262 C C . MET A 1 293 ? -5.325 -26.638 -5.155 1.00 84.50 293 MET A C 1
ATOM 2264 O O . MET A 1 293 ? -4.926 -27.328 -6.098 1.00 84.50 293 MET A O 1
ATOM 2268 N N . THR A 1 294 ? -6.495 -25.987 -5.182 1.00 77.56 294 THR A N 1
ATOM 2269 C CA . THR A 1 294 ? -7.402 -25.958 -6.341 1.00 77.56 294 THR A CA 1
ATOM 2270 C C . THR A 1 294 ? -6.732 -25.278 -7.536 1.00 77.56 294 THR A C 1
ATOM 2272 O O . THR A 1 294 ? -6.688 -25.841 -8.635 1.00 77.56 294 THR A O 1
ATOM 2275 N N . PHE A 1 295 ? -6.130 -24.102 -7.333 1.00 77.88 295 PHE A N 1
ATOM 2276 C CA . PHE A 1 295 ? -5.430 -23.371 -8.393 1.00 77.88 295 PHE A CA 1
ATOM 2277 C C . PHE A 1 295 ? -4.195 -24.084 -8.934 1.00 77.88 295 PHE A C 1
ATOM 2279 O O . PHE A 1 295 ? -3.907 -23.988 -10.129 1.00 77.88 295 PHE A O 1
ATOM 2286 N N . ALA A 1 296 ? -3.502 -24.852 -8.095 1.00 80.00 296 ALA A N 1
ATOM 2287 C CA . ALA A 1 296 ? -2.384 -25.681 -8.527 1.00 80.00 296 ALA A CA 1
ATOM 2288 C C . ALA A 1 296 ? -2.802 -26.868 -9.418 1.00 80.00 296 ALA A C 1
ATOM 2290 O O . ALA A 1 296 ? -1.931 -27.593 -9.900 1.00 80.00 296 ALA A O 1
ATOM 2291 N N . ARG A 1 297 ? -4.110 -27.066 -9.666 1.00 73.50 297 ARG A N 1
ATOM 2292 C CA . ARG A 1 297 ? -4.674 -28.130 -10.520 1.00 73.50 297 ARG A CA 1
ATOM 2293 C C . ARG A 1 297 ? -4.193 -29.530 -10.127 1.00 73.50 297 ARG A C 1
ATOM 2295 O O . ARG A 1 297 ? -3.992 -30.393 -10.984 1.00 73.50 297 ARG A O 1
ATOM 2302 N N . GLN A 1 298 ? -3.985 -29.752 -8.831 1.00 69.75 298 GLN A N 1
ATOM 2303 C CA . GLN A 1 298 ? -3.597 -31.062 -8.317 1.00 69.75 298 GLN A CA 1
ATOM 2304 C C . GLN A 1 298 ? -4.745 -32.061 -8.513 1.00 69.75 298 GLN A C 1
ATOM 2306 O O . GLN A 1 298 ? -5.922 -31.697 -8.469 1.00 69.75 298 GLN A O 1
ATOM 2311 N N . LYS A 1 299 ? -4.418 -33.340 -8.736 1.00 68.44 299 LYS A N 1
ATOM 2312 C CA . LYS A 1 299 ? -5.445 -34.388 -8.786 1.00 68.44 299 LYS A CA 1
ATOM 2313 C C . LYS A 1 299 ? -6.111 -34.513 -7.418 1.00 68.44 299 LYS A C 1
ATOM 2315 O O . LYS A 1 299 ? -5.451 -34.396 -6.393 1.00 68.44 299 LYS A O 1
ATOM 2320 N N . GLN A 1 300 ? -7.401 -34.833 -7.410 1.00 62.75 300 GLN A N 1
ATOM 2321 C CA . GLN A 1 300 ? -8.224 -34.877 -6.197 1.00 62.75 300 GLN A CA 1
ATOM 2322 C C . GLN A 1 300 ? -7.648 -35.762 -5.078 1.00 62.75 300 GLN A C 1
ATOM 2324 O O . GLN A 1 300 ? -7.674 -35.369 -3.919 1.00 62.75 300 GLN A O 1
ATOM 2329 N N . ASN A 1 301 ? -7.065 -36.912 -5.426 1.00 67.44 301 ASN A N 1
ATOM 2330 C CA . ASN A 1 301 ? -6.482 -37.851 -4.456 1.00 67.44 301 ASN A CA 1
ATOM 2331 C C . ASN A 1 301 ? -5.020 -37.527 -4.091 1.00 67.44 301 ASN A C 1
ATOM 2333 O O . ASN A 1 301 ? -4.383 -38.291 -3.373 1.00 67.44 301 ASN A O 1
ATOM 2337 N N . GLU A 1 302 ? -4.472 -36.436 -4.627 1.00 75.00 302 GLU A N 1
ATOM 2338 C CA . GLU A 1 302 ? -3.079 -36.006 -4.458 1.00 75.00 302 GLU A CA 1
ATOM 2339 C C . GLU A 1 302 ? -2.993 -34.572 -3.903 1.00 75.00 302 GLU A C 1
ATOM 2341 O O . GLU A 1 302 ? -1.899 -34.006 -3.867 1.00 75.00 302 GLU A O 1
ATOM 2346 N N . ARG A 1 303 ? -4.128 -33.980 -3.483 1.00 84.69 303 ARG A N 1
ATOM 2347 C CA . ARG A 1 303 ? -4.162 -32.624 -2.923 1.00 84.69 303 ARG A CA 1
ATOM 2348 C C . ARG A 1 303 ? -3.279 -32.552 -1.682 1.00 84.69 303 ARG A C 1
ATOM 2350 O O . ARG A 1 303 ? -3.478 -33.279 -0.713 1.00 84.69 303 ARG A O 1
ATOM 2357 N N . ARG A 1 304 ? -2.292 -31.668 -1.734 1.00 89.12 304 ARG A N 1
ATOM 2358 C CA . ARG A 1 304 ? -1.324 -31.413 -0.672 1.00 89.12 304 ARG A CA 1
ATOM 2359 C C . ARG A 1 304 ? -0.910 -29.952 -0.680 1.00 89.12 304 ARG A C 1
ATOM 2361 O O . ARG A 1 304 ? -1.006 -29.271 -1.705 1.00 89.12 304 ARG A O 1
ATOM 2368 N N . CYS A 1 305 ? -0.379 -29.506 0.453 1.00 92.31 305 CYS A N 1
ATOM 2369 C CA . CYS A 1 305 ? 0.155 -28.160 0.570 1.00 92.31 305 CYS A CA 1
ATOM 2370 C C . CYS A 1 305 ? 1.210 -27.859 -0.507 1.00 92.31 305 CYS A C 1
ATOM 2372 O O . CYS A 1 305 ? 1.995 -28.728 -0.896 1.00 92.31 305 CYS A O 1
ATOM 2374 N N . ILE A 1 306 ? 1.233 -26.613 -0.976 1.00 92.38 306 ILE A N 1
ATOM 2375 C CA . ILE A 1 306 ? 2.170 -26.138 -1.994 1.00 92.38 306 ILE A CA 1
ATOM 2376 C C . ILE A 1 306 ? 3.421 -25.584 -1.312 1.00 92.38 306 ILE A C 1
ATOM 2378 O O . ILE A 1 306 ? 3.418 -24.479 -0.767 1.00 92.38 306 ILE A O 1
ATOM 2382 N N . ASP A 1 307 ? 4.510 -26.350 -1.388 1.00 90.38 307 ASP A N 1
ATOM 2383 C CA . ASP A 1 307 ? 5.769 -26.077 -0.679 1.00 90.38 307 ASP A CA 1
ATOM 2384 C C . ASP A 1 307 ? 6.342 -24.685 -0.985 1.00 90.38 307 ASP A C 1
ATOM 2386 O O . ASP A 1 307 ? 6.818 -23.994 -0.084 1.00 90.38 307 ASP A O 1
ATOM 2390 N N . LYS A 1 308 ? 6.253 -24.236 -2.245 1.00 85.44 308 LYS A N 1
ATOM 2391 C CA . LYS A 1 308 ? 6.752 -22.915 -2.653 1.00 85.44 308 LYS A CA 1
ATOM 2392 C C . LYS A 1 308 ? 6.000 -21.778 -1.954 1.00 85.44 308 LYS A C 1
ATOM 2394 O O . LYS A 1 308 ? 6.634 -20.912 -1.370 1.00 85.44 308 LYS A O 1
ATOM 2399 N N . GLN A 1 309 ? 4.671 -21.825 -1.942 1.00 89.50 309 GLN A N 1
ATOM 2400 C CA . GLN A 1 309 ? 3.850 -20.791 -1.308 1.00 89.50 309 GLN A CA 1
ATOM 2401 C C . GLN A 1 309 ? 4.014 -20.784 0.219 1.00 89.50 309 GLN A C 1
ATOM 2403 O O . GLN A 1 309 ? 4.096 -19.727 0.835 1.00 89.50 309 GLN A O 1
ATOM 2408 N N . ASN A 1 310 ? 4.136 -21.966 0.831 1.00 92.62 310 ASN A N 1
ATOM 2409 C CA . ASN A 1 310 ? 4.469 -22.086 2.250 1.00 92.62 310 ASN A CA 1
ATOM 2410 C C . ASN A 1 310 ? 5.852 -21.499 2.569 1.00 92.62 310 ASN A C 1
ATOM 2412 O O . ASN A 1 310 ? 6.005 -20.807 3.575 1.00 92.62 310 ASN A O 1
ATOM 2416 N N . SER A 1 311 ? 6.839 -21.724 1.696 1.00 87.56 311 SER A N 1
ATOM 2417 C CA . SER A 1 311 ? 8.172 -21.122 1.827 1.00 87.56 311 SER A CA 1
ATOM 2418 C C . SER A 1 311 ? 8.099 -19.594 1.772 1.00 87.56 311 SER A C 1
ATOM 2420 O O . SER A 1 311 ? 8.751 -18.932 2.575 1.00 87.56 311 SER A O 1
ATOM 2422 N N . ASP A 1 312 ? 7.258 -19.034 0.896 1.00 79.12 312 ASP A N 1
ATOM 2423 C CA . ASP A 1 312 ? 7.050 -17.585 0.790 1.00 79.12 312 ASP A CA 1
ATOM 2424 C C . ASP A 1 312 ? 6.421 -17.012 2.082 1.00 79.12 312 ASP A C 1
ATOM 2426 O O . ASP A 1 312 ? 6.878 -15.988 2.596 1.00 79.12 312 ASP A O 1
ATOM 2430 N N . SER A 1 313 ? 5.442 -17.708 2.686 1.00 87.31 313 SER A N 1
ATOM 2431 C CA . SER A 1 313 ? 4.891 -17.334 4.003 1.00 87.31 313 SER A CA 1
ATOM 2432 C C . SER A 1 313 ? 5.943 -17.371 5.114 1.00 87.31 313 SER A C 1
ATOM 2434 O O . SER A 1 313 ? 5.993 -16.470 5.952 1.00 87.31 313 SER A O 1
ATOM 2436 N N . GLN A 1 314 ? 6.802 -18.393 5.138 1.00 91.56 314 GLN A N 1
ATOM 2437 C CA . GLN A 1 314 ? 7.875 -18.494 6.129 1.00 91.56 314 GLN A CA 1
ATOM 2438 C C . GLN A 1 314 ? 8.932 -17.406 5.944 1.00 91.56 314 GLN A C 1
ATOM 2440 O O . GLN A 1 314 ? 9.402 -16.841 6.932 1.00 91.56 314 GLN A O 1
ATOM 2445 N N . GLU A 1 315 ? 9.293 -17.085 4.701 1.00 83.31 315 GLU A N 1
ATOM 2446 C CA . GLU A 1 315 ? 10.223 -16.001 4.399 1.00 83.31 315 GLU A CA 1
ATOM 2447 C C . GLU A 1 315 ? 9.680 -14.662 4.908 1.00 83.31 315 GLU A C 1
ATOM 2449 O O . GLU A 1 315 ? 10.392 -13.939 5.613 1.00 83.31 315 GLU A O 1
ATOM 2454 N N . TYR A 1 316 ? 8.407 -14.368 4.630 1.00 83.62 316 TYR A N 1
ATOM 2455 C CA . TYR A 1 316 ? 7.725 -13.198 5.175 1.00 83.62 316 TYR A CA 1
ATOM 2456 C C . TYR A 1 316 ? 7.762 -13.189 6.709 1.00 83.62 316 TYR A C 1
ATOM 2458 O O . TYR A 1 316 ? 8.209 -12.212 7.307 1.00 83.62 316 TYR A O 1
ATOM 2466 N N . ASN A 1 317 ? 7.370 -14.290 7.356 1.00 91.44 317 ASN A N 1
ATOM 2467 C CA . ASN A 1 317 ? 7.329 -14.387 8.816 1.00 91.44 317 ASN A CA 1
ATOM 2468 C C . ASN A 1 317 ? 8.707 -14.209 9.460 1.00 91.44 317 ASN A C 1
ATOM 2470 O O . ASN A 1 317 ? 8.817 -13.593 10.517 1.00 91.44 317 ASN A O 1
ATOM 2474 N N . ASN A 1 318 ? 9.771 -14.711 8.833 1.00 89.44 318 ASN A N 1
ATOM 2475 C CA . ASN A 1 318 ? 11.137 -14.532 9.320 1.00 89.44 318 ASN A CA 1
ATOM 2476 C C . ASN A 1 318 ? 11.592 -13.072 9.210 1.00 89.44 318 ASN A C 1
ATOM 2478 O O . ASN A 1 318 ? 12.192 -12.547 10.151 1.00 89.44 318 ASN A O 1
ATOM 2482 N N . LYS A 1 319 ? 11.269 -12.398 8.097 1.00 84.44 319 LYS A N 1
ATOM 2483 C CA . LYS A 1 319 ? 11.525 -10.959 7.929 1.00 84.44 319 LYS A CA 1
ATOM 2484 C C . LYS A 1 319 ? 10.727 -10.135 8.941 1.00 84.44 319 LYS A C 1
ATOM 2486 O O . LYS A 1 319 ? 11.297 -9.250 9.572 1.00 84.44 319 LYS A O 1
ATOM 2491 N N . LEU A 1 320 ? 9.457 -10.480 9.158 1.00 88.06 320 LEU A N 1
ATOM 2492 C CA . LEU A 1 320 ? 8.596 -9.843 10.152 1.00 88.06 320 LEU A CA 1
ATOM 2493 C C . LEU A 1 320 ? 9.155 -10.012 11.570 1.00 88.06 320 LEU A C 1
ATOM 2495 O O . LEU A 1 320 ? 9.311 -9.024 12.271 1.00 88.06 320 LEU A O 1
ATOM 2499 N N . LYS A 1 321 ? 9.528 -11.231 11.984 1.00 91.75 321 LYS A N 1
ATOM 2500 C CA . LYS A 1 321 ? 10.155 -11.485 13.296 1.00 91.75 321 LYS A CA 1
ATOM 2501 C C . LYS A 1 321 ? 11.384 -10.610 13.519 1.00 91.75 321 LYS A C 1
ATOM 2503 O O . LYS A 1 321 ? 11.501 -9.995 14.573 1.00 91.75 321 LYS A O 1
ATOM 2508 N N . LYS A 1 322 ? 12.285 -10.557 12.531 1.00 87.81 322 LYS A N 1
ATOM 2509 C CA . LYS A 1 322 ? 13.497 -9.735 12.606 1.00 87.81 322 LYS A CA 1
ATOM 2510 C C . LYS A 1 322 ? 13.147 -8.253 12.739 1.00 87.81 322 LYS A C 1
ATOM 2512 O O . LYS A 1 322 ? 13.643 -7.600 13.647 1.00 87.81 322 LYS A O 1
ATOM 2517 N N . SER A 1 323 ? 12.236 -7.766 11.898 1.00 86.12 323 SER A N 1
ATOM 2518 C CA . SER A 1 323 ? 11.755 -6.386 11.960 1.00 86.12 323 SER A CA 1
ATOM 2519 C C . SER A 1 323 ? 11.166 -6.062 13.336 1.00 86.12 323 SER A C 1
ATOM 2521 O O . SER A 1 323 ? 11.573 -5.086 13.946 1.00 86.12 323 SER A O 1
ATOM 2523 N N . LEU A 1 324 ? 10.311 -6.917 13.903 1.00 89.88 324 LEU A N 1
ATOM 2524 C CA . LEU A 1 324 ? 9.721 -6.685 15.227 1.00 89.88 324 LEU A CA 1
ATOM 2525 C C . LEU A 1 324 ? 10.759 -6.660 16.360 1.00 89.88 324 LEU A C 1
ATOM 2527 O O . LEU A 1 324 ? 10.566 -5.923 17.323 1.00 89.88 324 LEU A O 1
ATOM 2531 N N . MET A 1 325 ? 11.858 -7.418 16.256 1.00 87.75 325 MET A N 1
ATOM 2532 C CA . MET A 1 325 ? 12.968 -7.338 17.218 1.00 87.75 325 MET A CA 1
ATOM 2533 C C . MET A 1 325 ? 13.676 -5.983 17.155 1.00 87.75 325 MET A C 1
ATOM 2535 O O . MET A 1 325 ? 13.941 -5.382 18.198 1.00 87.75 325 MET A O 1
ATOM 2539 N N . ASP A 1 326 ? 13.941 -5.490 15.944 1.00 84.56 326 ASP A N 1
ATOM 2540 C CA . ASP A 1 326 ? 14.551 -4.176 15.737 1.00 84.56 326 ASP A CA 1
ATOM 2541 C C . ASP A 1 326 ? 13.626 -3.073 16.291 1.00 84.56 326 ASP A C 1
ATOM 2543 O O . ASP A 1 326 ? 14.061 -2.207 17.051 1.00 84.56 326 ASP A O 1
ATOM 2547 N N . ILE A 1 327 ? 12.319 -3.170 16.033 1.00 85.38 327 ILE A N 1
ATOM 2548 C CA . ILE A 1 327 ? 11.297 -2.225 16.514 1.00 85.38 327 ILE A CA 1
ATOM 2549 C C . ILE A 1 327 ? 11.177 -2.242 18.041 1.00 85.38 327 ILE A C 1
ATOM 2551 O O . ILE A 1 327 ? 11.160 -1.191 18.685 1.00 85.38 327 ILE A O 1
ATOM 2555 N N . GLN A 1 328 ? 11.144 -3.432 18.646 1.00 86.44 328 GLN A N 1
ATOM 2556 C CA . GLN A 1 328 ? 11.099 -3.608 20.100 1.00 86.44 328 GLN A CA 1
ATOM 2557 C C . GLN A 1 328 ? 12.277 -2.913 20.803 1.00 86.44 328 GLN A C 1
ATOM 2559 O O . GLN A 1 328 ? 12.116 -2.427 21.925 1.00 86.44 328 GLN A O 1
ATOM 2564 N N . SER A 1 329 ? 13.451 -2.844 20.165 1.00 86.50 329 SER A N 1
ATOM 2565 C CA . SER A 1 329 ? 14.617 -2.151 20.726 1.00 86.50 329 SER A CA 1
ATOM 2566 C C . SER A 1 329 ? 14.454 -0.625 20.768 1.00 86.50 329 SER A C 1
ATOM 2568 O O . SER A 1 329 ? 14.976 0.021 21.678 1.00 86.50 329 SER A O 1
ATOM 2570 N N . ASN A 1 330 ? 13.669 -0.064 19.845 1.00 85.19 330 ASN A N 1
ATOM 2571 C CA . ASN A 1 330 ? 13.417 1.373 19.736 1.00 85.19 330 ASN A CA 1
ATOM 2572 C C . ASN A 1 330 ? 12.216 1.828 20.584 1.00 85.19 330 ASN A C 1
ATOM 2574 O O . ASN A 1 330 ? 12.201 2.947 21.098 1.00 85.19 330 ASN A O 1
ATOM 2578 N N . LEU A 1 331 ? 11.231 0.953 20.801 1.00 88.19 331 LEU A N 1
ATOM 2579 C CA . LEU A 1 331 ? 10.002 1.256 21.541 1.00 88.19 331 LEU A CA 1
ATOM 2580 C C . LEU A 1 331 ? 10.099 0.829 23.015 1.00 88.19 331 LEU A C 1
ATOM 2582 O O . LEU A 1 331 ? 9.427 -0.096 23.478 1.00 88.19 331 LEU A O 1
ATOM 2586 N N . THR A 1 332 ? 10.969 1.504 23.772 1.00 85.38 332 THR A N 1
ATOM 2587 C CA . THR A 1 332 ? 11.261 1.164 25.182 1.00 85.38 332 THR A CA 1
ATOM 2588 C C . THR A 1 332 ? 10.014 1.123 26.078 1.00 85.38 332 THR A C 1
ATOM 2590 O O . THR A 1 332 ? 9.154 1.991 26.035 1.00 85.38 332 THR A O 1
ATOM 2593 N N . GLY A 1 333 ? 9.888 0.093 26.919 1.00 86.25 333 GLY A N 1
ATOM 2594 C CA . GLY A 1 333 ? 8.716 -0.082 27.789 1.00 86.25 333 GLY A CA 1
ATOM 2595 C C . GLY A 1 333 ? 7.462 -0.613 27.082 1.00 86.25 333 GLY A C 1
ATOM 2596 O O . GLY A 1 333 ? 6.438 -0.810 27.738 1.00 86.25 333 GLY A O 1
ATOM 2597 N N . SER A 1 334 ? 7.531 -0.873 25.773 1.00 89.25 334 SER A N 1
ATOM 2598 C CA . SER A 1 334 ? 6.556 -1.708 25.074 1.00 89.25 334 SER A CA 1
ATOM 2599 C C . SER A 1 334 ? 6.951 -3.186 25.104 1.00 89.25 334 SER A C 1
ATOM 2601 O O . SER A 1 334 ? 8.109 -3.532 25.331 1.00 89.25 334 SER A O 1
ATOM 2603 N N . VAL A 1 335 ? 5.966 -4.043 24.868 1.00 89.44 335 VAL A N 1
ATOM 2604 C CA . VAL A 1 335 ? 6.093 -5.470 24.595 1.00 89.44 335 VAL A CA 1
ATOM 2605 C C . VAL A 1 335 ? 5.449 -5.702 23.235 1.00 89.44 335 VAL A C 1
ATOM 2607 O O . VAL A 1 335 ? 4.222 -5.712 23.109 1.00 89.44 335 VAL A O 1
ATOM 2610 N N . ILE A 1 336 ? 6.283 -5.834 22.215 1.00 89.75 336 ILE A N 1
ATOM 2611 C CA . ILE A 1 336 ? 5.917 -6.121 20.836 1.00 89.75 336 ILE A CA 1
ATOM 2612 C C . ILE A 1 336 ? 6.421 -7.518 20.539 1.00 89.75 336 ILE A C 1
ATOM 2614 O O . ILE A 1 336 ? 7.619 -7.785 20.613 1.00 89.75 336 ILE A O 1
ATOM 2618 N N . PHE A 1 337 ? 5.511 -8.426 20.211 1.00 89.00 337 PHE A N 1
ATOM 2619 C CA . PHE A 1 337 ? 5.900 -9.797 19.925 1.00 89.00 337 PHE A CA 1
ATOM 2620 C C . PHE A 1 337 ? 5.202 -10.335 18.687 1.00 89.00 337 PHE A C 1
ATOM 2622 O O . PHE A 1 337 ? 4.037 -10.048 18.392 1.00 89.00 337 PHE A O 1
ATOM 2629 N N . TYR A 1 338 ? 5.971 -11.135 17.958 1.00 93.31 338 TYR A N 1
ATOM 2630 C CA . TYR A 1 338 ? 5.472 -11.959 16.878 1.00 93.31 338 TYR A CA 1
ATOM 2631 C C . TYR A 1 338 ? 4.632 -13.093 17.459 1.00 93.31 338 TYR A C 1
ATOM 2633 O O . TYR A 1 338 ? 5.090 -13.812 18.347 1.00 93.31 338 TYR A O 1
ATOM 2641 N N . ALA A 1 339 ? 3.445 -13.287 16.904 1.00 92.06 339 ALA A N 1
ATOM 2642 C CA . ALA A 1 339 ? 2.587 -14.411 17.216 1.00 92.06 339 ALA A CA 1
ATOM 2643 C C . ALA A 1 339 ? 2.543 -15.394 16.043 1.00 92.06 339 ALA A C 1
ATOM 2645 O O . ALA A 1 339 ? 2.116 -15.057 14.933 1.00 92.06 339 ALA A O 1
ATOM 2646 N N . ASP A 1 340 ? 2.992 -16.621 16.301 1.00 93.12 340 ASP A N 1
ATOM 2647 C CA . ASP A 1 340 ? 3.028 -17.680 15.309 1.00 93.12 340 ASP A CA 1
ATOM 2648 C C . ASP A 1 340 ? 1.665 -18.339 15.160 1.00 93.12 340 ASP A C 1
ATOM 2650 O O . ASP A 1 340 ? 1.205 -19.056 16.047 1.00 93.12 340 ASP A O 1
ATOM 2654 N N . ILE A 1 341 ? 1.042 -18.145 14.004 1.00 93.88 341 ILE A N 1
ATOM 2655 C CA . ILE A 1 341 ? -0.093 -18.971 13.578 1.00 93.88 341 ILE A CA 1
ATOM 2656 C C . ILE A 1 341 ? 0.312 -19.976 12.499 1.00 93.88 341 ILE A C 1
ATOM 2658 O O . ILE A 1 341 ? -0.450 -20.900 12.216 1.00 93.88 341 ILE A O 1
ATOM 2662 N N . TYR A 1 342 ? 1.507 -19.820 11.911 1.00 95.88 342 TYR A N 1
ATOM 2663 C CA . TYR A 1 342 ? 1.989 -20.692 10.848 1.00 95.88 342 TYR A CA 1
ATOM 2664 C C . TYR A 1 342 ? 2.157 -22.121 11.359 1.00 95.88 342 TYR A C 1
ATOM 2666 O O . TYR A 1 342 ? 1.565 -23.043 10.802 1.00 95.88 342 TYR A O 1
ATOM 2674 N N . GLY A 1 343 ? 2.938 -22.296 12.433 1.00 94.75 343 GLY A N 1
ATOM 2675 C CA . GLY A 1 343 ? 3.226 -23.609 13.003 1.00 94.75 343 GLY A CA 1
ATOM 2676 C C . GLY A 1 343 ? 1.957 -24.339 13.432 1.00 94.75 343 GLY A C 1
ATOM 2677 O O . GLY A 1 343 ? 1.764 -25.492 13.064 1.00 94.75 343 GLY A O 1
ATOM 2678 N N . THR A 1 344 ? 1.053 -23.642 14.119 1.00 95.00 344 THR A N 1
ATOM 2679 C CA . THR A 1 344 ? -0.207 -24.208 14.619 1.00 95.00 344 THR A CA 1
ATOM 2680 C C . THR A 1 344 ? -1.115 -24.695 13.491 1.00 95.00 344 THR A C 1
ATOM 2682 O O . THR A 1 344 ? -1.650 -25.799 13.555 1.00 95.00 344 THR A O 1
ATOM 2685 N N . ILE A 1 345 ? -1.281 -23.900 12.430 1.00 95.38 345 ILE A N 1
ATOM 2686 C CA . ILE A 1 345 ? -2.124 -24.296 11.294 1.00 95.38 345 ILE A CA 1
ATOM 2687 C C . ILE A 1 345 ? -1.447 -25.399 10.474 1.00 95.38 345 ILE A C 1
ATOM 2689 O O . ILE A 1 345 ? -2.124 -26.329 10.041 1.00 95.38 345 ILE A O 1
ATOM 2693 N N . LEU A 1 346 ? -0.125 -25.340 10.288 1.00 96.50 346 LEU A N 1
ATOM 2694 C CA . LEU A 1 346 ? 0.610 -26.387 9.579 1.00 96.50 346 LEU A CA 1
ATOM 2695 C C . LEU A 1 346 ? 0.550 -27.721 10.331 1.00 96.50 346 LEU A C 1
ATOM 2697 O O . LEU A 1 346 ? 0.395 -28.767 9.702 1.00 96.50 346 LEU A O 1
ATOM 2701 N N . ASP A 1 347 ? 0.636 -27.697 11.659 1.00 96.75 347 ASP A N 1
ATOM 2702 C CA . ASP A 1 347 ? 0.508 -28.893 12.487 1.00 96.75 347 ASP A CA 1
ATOM 2703 C C . ASP A 1 347 ? -0.898 -29.492 12.392 1.00 96.75 347 ASP A C 1
ATOM 2705 O O . ASP A 1 347 ? -1.032 -30.690 12.171 1.00 96.75 347 ASP A O 1
ATOM 2709 N N . MET A 1 348 ? -1.957 -28.675 12.414 1.00 96.69 348 MET A N 1
ATOM 2710 C CA . MET A 1 348 ? -3.309 -29.178 12.135 1.00 96.69 348 MET A CA 1
ATOM 2711 C C . MET A 1 348 ? -3.442 -29.748 10.715 1.00 96.69 348 MET A C 1
ATOM 2713 O O . MET A 1 348 ? -4.132 -30.746 10.521 1.00 96.69 348 MET A O 1
ATOM 2717 N N . ALA A 1 349 ? -2.783 -29.149 9.718 1.00 95.25 349 ALA A N 1
ATOM 2718 C CA . ALA A 1 349 ? -2.834 -29.620 8.334 1.00 95.25 349 ALA A CA 1
ATOM 2719 C C . ALA A 1 349 ? -2.082 -30.946 8.118 1.00 95.25 349 ALA A C 1
ATOM 2721 O O . ALA A 1 349 ? -2.501 -31.762 7.295 1.00 95.25 349 ALA A O 1
ATOM 2722 N N . THR A 1 350 ? -0.980 -31.163 8.841 1.00 94.62 350 THR A N 1
ATOM 2723 C CA . THR A 1 350 ? -0.072 -32.312 8.657 1.00 94.62 350 THR A CA 1
ATOM 2724 C C . THR A 1 350 ? -0.289 -33.432 9.674 1.00 94.62 350 THR A C 1
ATOM 2726 O O . THR A 1 350 ? -0.104 -34.599 9.335 1.00 94.62 350 THR A O 1
ATOM 2729 N N . ASN A 1 351 ? -0.769 -33.100 10.875 1.00 95.88 351 ASN A N 1
ATOM 2730 C CA . ASN A 1 351 ? -1.095 -34.017 11.969 1.00 95.88 351 ASN A CA 1
ATOM 2731 C C . ASN A 1 351 ? -2.573 -33.901 12.417 1.00 95.88 351 ASN A C 1
ATOM 2733 O O . ASN A 1 351 ? -2.853 -33.831 13.618 1.00 95.88 351 ASN A O 1
ATOM 2737 N N . PRO A 1 352 ? -3.557 -33.925 11.495 1.00 96.06 352 PRO A N 1
ATOM 2738 C CA . PRO A 1 352 ? -4.957 -33.610 11.807 1.00 96.06 352 PRO A CA 1
ATOM 2739 C C . PRO A 1 352 ? -5.603 -34.553 12.830 1.00 96.06 352 PRO A C 1
ATOM 2741 O O . PRO A 1 352 ? -6.477 -34.145 13.595 1.00 96.06 352 PRO A O 1
ATOM 2744 N N . GLN A 1 353 ? -5.133 -35.801 12.904 1.00 95.94 353 GLN A N 1
ATOM 2745 C CA . GLN A 1 353 ? -5.662 -36.814 13.821 1.00 95.94 353 GLN A CA 1
ATOM 2746 C C . GLN A 1 353 ? -5.496 -36.425 15.297 1.00 95.94 353 GLN A C 1
ATOM 2748 O O . GLN A 1 353 ? -6.364 -36.744 16.107 1.00 95.94 353 GLN A O 1
ATOM 2753 N N . SER A 1 354 ? -4.437 -35.683 15.645 1.00 95.75 354 SER A N 1
ATOM 2754 C CA . SER A 1 354 ? -4.212 -35.168 17.007 1.00 95.75 354 SER A CA 1
ATOM 2755 C C . SER A 1 354 ? -5.298 -34.187 17.459 1.00 95.75 354 SER A C 1
ATOM 2757 O O . SER A 1 354 ? -5.495 -33.987 18.655 1.00 95.75 354 SER A O 1
ATOM 2759 N N . TYR A 1 355 ? -6.015 -33.604 16.498 1.00 95.00 355 TYR A N 1
ATOM 2760 C CA . TYR A 1 355 ? -7.053 -32.599 16.701 1.00 95.00 355 TYR A CA 1
ATOM 2761 C C . TYR A 1 355 ? -8.462 -33.140 16.427 1.00 95.00 355 TYR A C 1
ATOM 2763 O O . TYR A 1 355 ? -9.432 -32.396 16.531 1.00 95.00 355 TYR A O 1
ATOM 2771 N N . GLY A 1 356 ? -8.592 -34.422 16.063 1.00 94.75 356 GLY A N 1
ATOM 2772 C CA . GLY A 1 356 ? -9.860 -35.005 15.617 1.00 94.75 356 GLY A CA 1
ATOM 2773 C C . GLY A 1 356 ? -10.311 -34.539 14.227 1.00 94.75 356 GLY A C 1
ATOM 2774 O O . GLY A 1 356 ? -11.441 -34.820 13.838 1.00 94.75 356 GLY A O 1
ATOM 2775 N N . ILE A 1 357 ? -9.438 -33.865 13.471 1.00 96.88 357 ILE A N 1
ATOM 2776 C CA . ILE A 1 357 ? -9.715 -33.393 12.113 1.00 96.88 357 ILE A CA 1
ATOM 2777 C C . ILE A 1 357 ? -9.556 -34.567 11.136 1.00 96.88 357 ILE A C 1
ATOM 2779 O O . ILE A 1 357 ? -8.611 -35.356 11.222 1.00 96.88 357 ILE A O 1
ATOM 2783 N N . LYS A 1 358 ? -10.482 -34.684 10.182 1.00 96.00 358 LYS A N 1
ATOM 2784 C CA . LYS A 1 358 ? -10.508 -35.740 9.159 1.00 96.00 358 LYS A CA 1
ATOM 2785 C C . LYS A 1 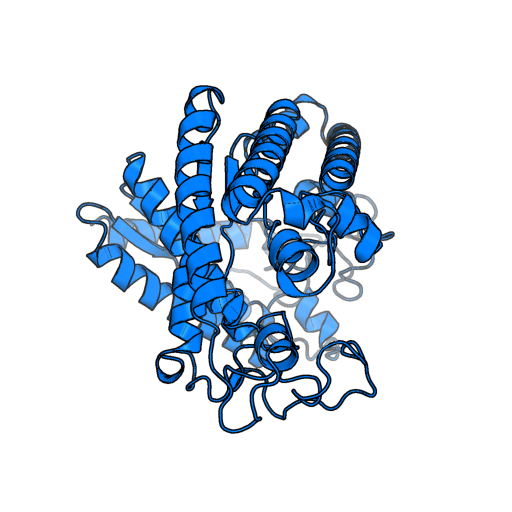358 ? -10.182 -35.226 7.758 1.00 96.00 358 LYS A C 1
ATOM 2787 O O . LYS A 1 358 ? -9.640 -35.987 6.964 1.00 96.00 358 LYS A O 1
ATOM 2792 N N . GLU A 1 359 ? -10.486 -33.966 7.462 1.00 93.12 359 GLU A N 1
ATOM 2793 C CA . GLU A 1 359 ? -10.264 -33.331 6.161 1.00 93.12 359 GLU A CA 1
ATOM 2794 C C . GLU A 1 359 ? -9.498 -32.010 6.323 1.00 93.12 359 GLU A C 1
ATOM 2796 O O . GLU A 1 359 ? -9.910 -31.116 7.063 1.00 93.12 359 GLU A O 1
ATOM 2801 N N . THR A 1 360 ? -8.371 -31.880 5.623 1.00 93.62 360 THR A N 1
ATOM 2802 C CA . THR A 1 360 ? -7.488 -30.699 5.679 1.00 93.62 360 THR A CA 1
ATOM 2803 C C . THR A 1 360 ? -7.301 -30.017 4.331 1.00 93.62 360 THR A C 1
ATOM 2805 O O . THR A 1 360 ? -6.717 -28.941 4.267 1.00 93.62 360 THR A O 1
ATOM 2808 N N . THR A 1 361 ? -7.792 -30.621 3.251 1.00 89.88 361 THR A N 1
ATOM 2809 C CA . THR A 1 361 ? -7.527 -30.196 1.871 1.00 89.88 361 THR A CA 1
ATOM 2810 C C . THR A 1 361 ? -8.727 -29.529 1.204 1.00 89.88 361 THR A C 1
ATOM 2812 O O . THR A 1 361 ? -8.608 -29.054 0.077 1.00 89.88 361 THR A O 1
ATOM 2815 N N . ARG A 1 362 ? -9.883 -29.494 1.880 1.00 86.94 362 ARG A N 1
ATOM 2816 C CA . ARG A 1 362 ? -11.157 -28.958 1.377 1.00 86.94 362 ARG A CA 1
ATOM 2817 C C . ARG A 1 362 ? -11.866 -28.150 2.459 1.00 86.94 362 ARG A C 1
ATOM 2819 O O . ARG A 1 362 ? -11.749 -28.479 3.640 1.00 86.94 362 ARG A O 1
ATOM 2826 N N . GLY A 1 363 ? -12.652 -27.157 2.049 1.00 85.31 363 GLY A N 1
ATOM 2827 C CA . GLY A 1 363 ? -13.630 -26.516 2.925 1.00 85.31 363 GLY A CA 1
ATOM 2828 C C . GLY A 1 363 ? -14.808 -27.444 3.253 1.00 85.31 363 GLY A C 1
ATOM 2829 O O . GLY A 1 363 ? -15.245 -28.237 2.415 1.00 85.31 363 GLY A O 1
ATOM 2830 N N . CYS A 1 364 ? -15.346 -27.342 4.471 1.00 86.75 364 CYS A N 1
ATOM 2831 C CA . CYS A 1 364 ? -16.610 -27.986 4.848 1.00 86.75 364 CYS A CA 1
ATOM 2832 C C . CYS A 1 364 ? -17.777 -27.477 3.992 1.00 86.75 364 CYS A C 1
ATOM 2834 O O . CYS A 1 364 ? -18.684 -28.227 3.638 1.00 86.75 364 CYS A O 1
ATOM 2836 N N . CYS A 1 365 ? -17.778 -26.190 3.683 1.00 80.81 365 CYS A N 1
ATOM 2837 C CA . CYS A 1 365 ? -18.776 -25.534 2.876 1.00 80.81 365 CYS A CA 1
ATOM 2838 C C . CYS A 1 365 ? -18.194 -25.241 1.490 1.00 80.81 365 CYS A C 1
ATOM 2840 O O . CYS A 1 365 ? -17.141 -24.627 1.358 1.00 80.81 365 CYS A O 1
ATOM 2842 N N . GLY A 1 366 ? -18.893 -25.714 0.458 1.00 73.75 366 GLY A N 1
ATOM 2843 C CA . GLY A 1 366 ? -18.411 -25.679 -0.918 1.00 73.75 366 GLY A CA 1
ATOM 2844 C C . GLY A 1 366 ? -18.326 -27.068 -1.532 1.00 73.75 366 GLY A C 1
ATOM 2845 O O . GLY A 1 366 ? -18.605 -28.093 -0.910 1.00 73.75 366 GLY A O 1
ATOM 2846 N N . THR A 1 367 ? -17.956 -27.111 -2.808 1.00 66.75 367 THR A N 1
ATOM 2847 C CA . THR A 1 367 ? -17.653 -28.381 -3.477 1.00 66.75 367 THR A CA 1
ATOM 2848 C C . THR A 1 367 ? -16.234 -28.843 -3.185 1.00 66.75 367 THR A C 1
ATOM 2850 O O . THR A 1 367 ? -15.899 -29.966 -3.540 1.00 66.75 367 THR A O 1
ATOM 2853 N N . GLY A 1 368 ? -15.391 -27.996 -2.586 1.00 61.19 368 GLY A N 1
ATOM 2854 C CA . GLY A 1 368 ? -13.962 -28.240 -2.434 1.00 61.19 368 GLY A CA 1
ATOM 2855 C C . GLY A 1 368 ? -13.265 -28.535 -3.768 1.00 61.19 368 GLY A C 1
ATOM 2856 O O . GLY A 1 368 ? -12.357 -29.349 -3.792 1.00 61.19 368 GLY A O 1
ATOM 2857 N N . GLU A 1 369 ? -13.776 -28.023 -4.892 1.00 59.09 369 GLU A N 1
ATOM 2858 C CA . GLU A 1 369 ? -13.238 -28.227 -6.255 1.00 59.09 369 GLU A CA 1
ATOM 2859 C C . GLU A 1 369 ? -13.442 -26.986 -7.143 1.00 59.09 369 GLU A C 1
ATOM 2861 O O . GLU A 1 369 ? -12.648 -26.713 -8.039 1.00 59.09 369 GLU A O 1
ATOM 2866 N N . LEU A 1 370 ? -14.516 -26.225 -6.900 1.00 56.75 370 LEU A N 1
ATOM 2867 C CA . LEU A 1 370 ? -14.889 -24.998 -7.617 1.00 56.75 370 LEU A CA 1
ATOM 2868 C C . LEU A 1 370 ? -15.017 -23.821 -6.639 1.00 56.75 370 LEU A C 1
ATOM 2870 O O . LEU A 1 370 ? -15.982 -23.054 -6.651 1.00 56.75 370 LEU A O 1
ATOM 2874 N N . GLU A 1 371 ? -14.006 -23.735 -5.790 1.00 52.59 371 GLU A N 1
ATOM 2875 C CA . GLU A 1 371 ? -13.903 -22.991 -4.533 1.00 52.59 371 GLU A CA 1
ATOM 2876 C C . GLU A 1 371 ? -14.113 -21.461 -4.651 1.00 52.59 371 GLU A C 1
ATOM 2878 O O . GLU A 1 371 ? -14.516 -20.789 -3.710 1.00 52.59 371 GLU A O 1
ATOM 2883 N N . LEU A 1 372 ? -13.973 -20.894 -5.854 1.00 45.28 372 LEU A N 1
ATOM 2884 C CA . LEU A 1 372 ? -14.200 -19.459 -6.103 1.00 45.28 372 LEU A CA 1
ATOM 2885 C C . LEU A 1 372 ? -15.456 -19.133 -6.913 1.00 45.28 372 LEU A C 1
ATOM 2887 O O . LEU A 1 372 ? -15.780 -17.965 -7.103 1.00 45.28 372 LEU A O 1
ATOM 2891 N N . SER A 1 373 ? -16.168 -20.141 -7.420 1.00 44.09 373 SER A N 1
ATOM 2892 C CA . SER A 1 373 ? -17.346 -19.905 -8.271 1.00 44.09 373 SER A CA 1
ATOM 2893 C C . SER A 1 373 ? -18.644 -19.729 -7.479 1.00 44.09 373 SER A C 1
ATOM 2895 O O . SER A 1 373 ? -19.570 -19.078 -7.959 1.00 44.09 373 SER A O 1
ATOM 2897 N N . TYR A 1 374 ? -18.699 -20.268 -6.255 1.00 51.22 374 TYR A N 1
ATOM 2898 C CA . TYR A 1 374 ? -19.833 -20.150 -5.341 1.00 51.22 374 TYR A CA 1
ATOM 2899 C C . TYR A 1 374 ? -19.312 -19.985 -3.914 1.00 51.22 374 TYR A C 1
ATOM 2901 O O . TYR A 1 374 ? -19.025 -20.967 -3.236 1.00 51.22 374 TYR A O 1
ATOM 2909 N N . LEU A 1 375 ? -19.204 -18.738 -3.458 1.00 59.12 375 LEU A N 1
ATOM 2910 C CA . LEU A 1 375 ? -18.932 -18.434 -2.053 1.00 59.12 375 LEU A CA 1
ATOM 2911 C C . LEU A 1 375 ? -19.980 -19.102 -1.161 1.00 59.12 375 LEU A C 1
ATOM 2913 O O . LEU A 1 375 ? -21.157 -19.138 -1.533 1.00 59.12 375 LEU A O 1
ATOM 2917 N N . CYS A 1 376 ? -19.570 -19.567 0.018 1.00 60.28 376 CYS A N 1
ATOM 2918 C CA . CYS A 1 376 ? -20.446 -20.197 1.002 1.00 60.28 376 CYS A CA 1
ATOM 2919 C C . CYS A 1 376 ? -21.723 -19.401 1.270 1.00 60.28 376 CYS A C 1
ATOM 2921 O O . CYS A 1 376 ? -21.724 -18.385 1.960 1.00 60.28 376 CYS A O 1
ATOM 2923 N N . ASN A 1 377 ? -22.829 -19.892 0.718 1.00 63.41 377 ASN A N 1
ATOM 2924 C CA . ASN A 1 377 ? -24.144 -19.268 0.786 1.00 63.41 377 ASN A CA 1
ATOM 2925 C C . ASN A 1 377 ? -25.229 -20.333 1.050 1.00 63.41 377 ASN A C 1
ATOM 2927 O O . ASN A 1 377 ? -24.930 -21.527 0.988 1.00 63.41 377 ASN A O 1
ATOM 2931 N N . PRO A 1 378 ? -26.496 -19.950 1.298 1.00 68.06 378 PRO A N 1
ATOM 2932 C CA . PRO A 1 378 ? -27.564 -20.901 1.631 1.00 68.06 378 PRO A CA 1
ATOM 2933 C C . PRO A 1 378 ? -27.853 -21.996 0.586 1.00 68.06 378 PRO A C 1
ATOM 2935 O O . PRO A 1 378 ? -28.516 -22.977 0.908 1.00 68.06 378 PRO A O 1
ATOM 2938 N N . LEU A 1 379 ? -27.395 -21.839 -0.661 1.00 67.44 379 LEU A N 1
ATOM 2939 C CA . LEU A 1 379 ? -27.533 -22.831 -1.737 1.00 67.44 379 LEU A CA 1
ATOM 2940 C C . LEU A 1 379 ? -26.317 -23.765 -1.843 1.00 67.44 379 LEU A C 1
ATOM 2942 O O . LEU A 1 379 ? -26.337 -24.730 -2.609 1.00 67.44 379 LEU A O 1
ATOM 2946 N N . THR A 1 380 ? -25.249 -23.473 -1.102 1.00 71.19 380 THR A N 1
ATOM 2947 C CA . THR A 1 380 ? -23.998 -24.230 -1.127 1.00 71.19 380 THR A CA 1
ATOM 2948 C C . THR A 1 380 ? -24.114 -25.426 -0.196 1.00 71.19 380 THR A C 1
ATOM 2950 O O . THR A 1 380 ? -24.604 -25.313 0.926 1.00 71.19 380 THR A O 1
ATOM 2953 N N . ARG A 1 381 ? -23.672 -26.599 -0.656 1.00 79.50 381 ARG A N 1
ATOM 2954 C CA . ARG A 1 381 ? -23.644 -27.787 0.200 1.00 79.50 381 ARG A CA 1
ATOM 2955 C C . ARG A 1 381 ? -22.609 -27.594 1.302 1.00 79.50 381 ARG A C 1
ATOM 2957 O O . ARG A 1 381 ? -21.497 -27.147 1.035 1.00 79.50 381 ARG A O 1
ATOM 2964 N N . THR A 1 382 ? -22.987 -27.975 2.513 1.00 85.44 382 THR A N 1
ATOM 2965 C CA . THR A 1 382 ? -22.095 -28.035 3.665 1.00 85.44 382 THR A CA 1
ATOM 2966 C C . THR A 1 382 ? -21.865 -29.483 4.061 1.00 85.44 382 THR A C 1
ATOM 2968 O O . THR A 1 382 ? -22.711 -30.356 3.836 1.00 85.44 382 THR A O 1
ATOM 2971 N N . CYS A 1 383 ? -20.718 -29.736 4.670 1.00 85.19 383 CYS A N 1
ATOM 2972 C CA . CYS A 1 383 ? -20.415 -31.005 5.288 1.00 85.19 383 CYS A CA 1
ATOM 2973 C C . CYS A 1 383 ? -21.361 -31.271 6.483 1.00 85.19 383 CYS A C 1
ATOM 2975 O O . CYS A 1 383 ? -21.956 -30.331 7.021 1.00 85.19 383 CYS A O 1
ATOM 2977 N N . PRO A 1 384 ? -21.531 -32.538 6.907 1.00 88.19 384 PRO A N 1
ATOM 2978 C CA . PRO A 1 384 ? -22.392 -32.876 8.043 1.00 88.19 384 PRO A CA 1
ATOM 2979 C C . PRO A 1 384 ? -21.865 -32.387 9.400 1.00 88.19 384 PRO A C 1
ATOM 2981 O O . PRO A 1 384 ? -22.668 -32.065 10.272 1.00 88.19 384 PRO A O 1
ATOM 2984 N N . ASP A 1 385 ? -20.540 -32.343 9.580 1.00 87.88 385 ASP A N 1
ATOM 2985 C CA . ASP A 1 385 ? -19.887 -31.890 10.811 1.00 87.88 385 ASP A CA 1
ATOM 2986 C C . ASP A 1 385 ? -18.636 -31.070 10.482 1.00 87.88 385 ASP A C 1
ATOM 2988 O O . ASP A 1 385 ? -17.652 -31.588 9.957 1.00 87.88 385 ASP A O 1
ATOM 2992 N N . ALA A 1 386 ? -18.668 -29.777 10.802 1.00 87.50 386 ALA A N 1
ATOM 2993 C CA . ALA A 1 386 ? -17.551 -28.873 10.557 1.00 87.50 386 ALA A CA 1
ATOM 2994 C C . ALA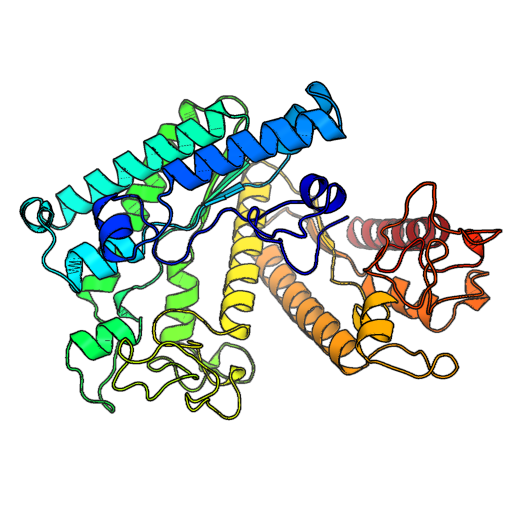 A 1 386 ? -16.319 -29.198 11.411 1.00 87.50 386 ALA A C 1
ATOM 2996 O O . ALA A 1 386 ? -15.217 -28.818 11.039 1.00 87.50 386 ALA A O 1
ATOM 2997 N N . ASN A 1 387 ? -16.469 -29.905 12.534 1.00 86.94 387 ASN A N 1
ATOM 2998 C CA . ASN A 1 387 ? -15.322 -30.285 13.363 1.00 86.94 387 ASN A CA 1
ATOM 2999 C C . ASN A 1 387 ? -14.454 -31.359 12.697 1.00 86.94 387 ASN A C 1
ATOM 3001 O O . ASN A 1 387 ? -13.284 -31.496 13.040 1.00 86.94 387 ASN A O 1
ATOM 3005 N N . ASP A 1 388 ? -14.991 -32.071 11.703 1.00 93.75 388 ASP A N 1
ATOM 3006 C CA . ASP A 1 388 ? -14.209 -33.000 10.889 1.00 93.75 388 ASP A CA 1
ATOM 3007 C C . ASP A 1 388 ? -13.265 -32.270 9.914 1.00 93.75 388 ASP A C 1
ATOM 3009 O O . ASP A 1 388 ? -12.422 -32.916 9.293 1.00 93.75 388 ASP A O 1
ATOM 3013 N N . TYR A 1 389 ? -13.375 -30.946 9.768 1.00 93.19 389 TYR A N 1
ATOM 3014 C CA . TYR A 1 389 ? -12.661 -30.160 8.763 1.00 93.19 389 TYR A CA 1
ATOM 3015 C C . TYR A 1 389 ? -11.740 -29.117 9.406 1.00 93.19 389 TYR A C 1
ATOM 3017 O O . TYR A 1 389 ? -12.104 -28.441 10.371 1.00 93.19 389 TYR A O 1
ATOM 3025 N N . LEU A 1 390 ? -10.555 -28.927 8.822 1.00 94.06 390 LEU A N 1
ATOM 3026 C CA . LEU A 1 390 ? -9.666 -27.814 9.167 1.00 94.06 390 LEU A CA 1
ATOM 3027 C C . LEU A 1 390 ? -10.243 -26.477 8.693 1.00 94.06 390 LEU A C 1
ATOM 3029 O O . LEU A 1 390 ? -10.180 -25.485 9.419 1.00 94.06 390 LEU A O 1
ATOM 3033 N N . PHE A 1 391 ? -10.833 -26.455 7.497 1.00 89.06 391 PHE A N 1
ATOM 3034 C CA . PHE A 1 391 ? -11.342 -25.242 6.866 1.00 89.06 391 PHE A CA 1
ATOM 3035 C C . PHE A 1 391 ? -12.867 -25.249 6.732 1.00 89.06 391 PHE A C 1
ATOM 3037 O O . PHE A 1 391 ? -13.482 -26.257 6.382 1.00 89.06 391 PHE A O 1
ATOM 3044 N N . TRP A 1 392 ? -13.492 -24.120 7.063 1.00 84.12 392 TRP A N 1
ATOM 3045 C CA . TRP A 1 392 ? -14.922 -23.910 6.877 1.00 84.12 392 TRP A CA 1
ATOM 3046 C C . TRP A 1 392 ? -15.236 -23.665 5.407 1.00 84.12 392 TRP A C 1
ATOM 3048 O O . TRP A 1 392 ? -16.115 -24.326 4.868 1.00 84.12 392 TRP A O 1
ATOM 3058 N N . ASP A 1 393 ? -14.494 -22.763 4.773 1.00 80.00 393 ASP A N 1
ATOM 3059 C CA . ASP A 1 393 ? -14.516 -22.516 3.332 1.00 80.00 393 ASP A CA 1
ATOM 3060 C C . ASP A 1 393 ? -13.106 -22.725 2.763 1.00 80.00 393 ASP A C 1
ATOM 3062 O O . ASP A 1 393 ? -12.271 -23.376 3.383 1.00 80.00 393 ASP A O 1
ATOM 3066 N N . ASP A 1 394 ? -12.819 -22.197 1.584 1.00 78.00 394 ASP A N 1
ATOM 3067 C CA . ASP A 1 394 ? -11.570 -22.492 0.887 1.00 78.00 394 ASP A CA 1
ATOM 3068 C C . ASP A 1 394 ? -10.370 -21.649 1.347 1.00 78.00 394 ASP A C 1
ATOM 3070 O O . ASP A 1 394 ? -9.265 -21.766 0.807 1.00 78.00 394 ASP A O 1
ATOM 3074 N N . ILE A 1 395 ? -10.586 -20.800 2.356 1.00 78.44 395 ILE A N 1
ATOM 3075 C CA . ILE A 1 395 ? -9.612 -19.855 2.915 1.00 78.44 395 ILE A CA 1
ATOM 3076 C C . ILE A 1 395 ? -9.631 -19.890 4.454 1.00 78.44 395 ILE A C 1
ATOM 3078 O O . ILE A 1 395 ? -8.586 -19.861 5.107 1.00 78.44 395 ILE A O 1
ATOM 3082 N N . HIS A 1 396 ? -10.813 -19.923 5.063 1.00 84.06 396 HIS A N 1
ATOM 3083 C CA . HIS A 1 396 ? -11.023 -19.693 6.485 1.00 84.06 396 HIS A CA 1
ATOM 3084 C C . HIS A 1 396 ? -11.098 -21.002 7.279 1.00 84.06 396 HIS A C 1
ATOM 3086 O O . HIS A 1 396 ? -11.865 -21.895 6.919 1.00 84.06 396 HIS A O 1
ATOM 3092 N N . PRO A 1 397 ? -10.367 -21.113 8.403 1.00 85.44 397 PRO A N 1
ATOM 3093 C CA . PRO A 1 397 ? -10.482 -22.234 9.329 1.00 85.44 397 PRO A CA 1
ATOM 3094 C C . PRO A 1 397 ? -11.892 -22.433 9.911 1.00 85.44 397 PRO A C 1
ATOM 3096 O O . PRO A 1 397 ? -12.692 -21.500 9.995 1.00 85.44 397 PRO A O 1
ATOM 3099 N N . THR A 1 398 ? -12.194 -23.649 10.362 1.00 82.94 398 THR A N 1
ATOM 3100 C CA . THR A 1 398 ? -13.410 -23.946 11.136 1.00 82.94 398 THR A CA 1
ATOM 3101 C C . THR A 1 398 ? -13.333 -23.386 12.554 1.00 82.94 398 THR A C 1
ATOM 3103 O O . THR A 1 398 ? -12.280 -22.956 13.028 1.00 82.94 398 THR A O 1
ATOM 3106 N N . GLN A 1 399 ? -14.457 -23.412 13.276 1.00 79.62 399 GLN A N 1
ATOM 3107 C CA . GLN A 1 399 ? -14.493 -23.015 14.685 1.00 79.62 399 GLN A CA 1
ATOM 3108 C C . GLN A 1 399 ? -13.504 -23.825 15.540 1.00 79.62 399 GLN A C 1
ATOM 3110 O O . GLN A 1 399 ? -12.832 -23.242 16.390 1.00 79.62 399 GLN A O 1
ATOM 3115 N N . LEU A 1 400 ? -13.387 -25.138 15.301 1.00 84.00 400 LEU A N 1
ATOM 3116 C CA . LEU A 1 400 ? -12.414 -25.999 15.978 1.00 84.00 400 LEU A CA 1
ATOM 3117 C C . LEU A 1 400 ? -10.986 -25.500 15.743 1.00 84.00 400 LEU A C 1
ATOM 3119 O O . LEU A 1 400 ? -10.235 -25.280 16.690 1.00 84.00 400 LEU A O 1
ATOM 3123 N N . ALA A 1 401 ? -10.626 -25.261 14.485 1.00 85.62 401 ALA A N 1
ATOM 3124 C CA . ALA A 1 401 ? -9.296 -24.792 14.137 1.00 85.62 401 ALA A CA 1
ATOM 3125 C C . ALA A 1 401 ? -9.000 -23.394 14.709 1.00 85.62 401 ALA A C 1
ATOM 3127 O O . ALA A 1 401 ? -7.913 -23.154 15.237 1.00 85.62 401 ALA A O 1
ATOM 3128 N N . TYR A 1 402 ? -9.978 -22.481 14.698 1.00 85.88 402 TYR A N 1
ATOM 3129 C CA . TYR A 1 402 ? -9.844 -21.181 15.359 1.00 85.88 402 TYR A CA 1
ATOM 3130 C C . TYR A 1 402 ? -9.685 -21.298 16.873 1.00 85.88 402 TYR A C 1
ATOM 3132 O O . TYR A 1 402 ? -8.936 -20.511 17.452 1.00 85.88 402 TYR A O 1
ATOM 3140 N N . LEU A 1 403 ? -10.342 -22.261 17.522 1.00 80.38 403 LEU A N 1
ATOM 3141 C CA . LEU A 1 403 ? -10.156 -22.514 18.948 1.00 80.38 403 LEU A CA 1
ATOM 3142 C C . LEU A 1 403 ? -8.713 -22.946 19.237 1.00 80.38 403 LEU A C 1
ATOM 3144 O O . LEU A 1 403 ? -8.086 -22.380 20.127 1.00 80.38 403 LEU A O 1
ATOM 3148 N N . VAL A 1 404 ? -8.164 -23.877 18.452 1.00 87.12 404 VAL A N 1
ATOM 3149 C CA . VAL A 1 404 ? -6.770 -24.338 18.590 1.00 87.12 404 VAL A CA 1
ATOM 3150 C C . VAL A 1 404 ? -5.780 -23.190 18.380 1.00 87.12 404 VAL A C 1
ATOM 3152 O O . VAL A 1 404 ? -4.889 -22.988 19.205 1.00 87.12 404 VAL A O 1
ATOM 3155 N N . VAL A 1 405 ? -5.961 -22.387 17.325 1.00 89.31 405 VAL A N 1
ATOM 3156 C CA . VAL A 1 405 ? -5.131 -21.195 17.080 1.00 89.31 405 VAL A CA 1
ATOM 3157 C C . VAL A 1 405 ? -5.234 -20.218 18.247 1.00 89.31 405 VAL A C 1
ATOM 3159 O O . VAL A 1 405 ? -4.218 -19.728 18.724 1.00 89.31 405 VAL A O 1
ATOM 3162 N N . SER A 1 406 ? -6.441 -19.960 18.747 1.00 79.38 406 SER A N 1
ATOM 3163 C CA . SER A 1 406 ? -6.660 -19.011 19.843 1.00 79.38 406 SER A CA 1
ATOM 3164 C C . SER A 1 406 ? -6.005 -19.474 21.147 1.00 79.38 406 SER A C 1
ATOM 3166 O O . SER A 1 406 ? -5.385 -18.662 21.826 1.00 79.38 406 SER A O 1
ATOM 3168 N N . LEU A 1 407 ? -6.093 -20.767 21.481 1.00 85.00 407 LEU A N 1
ATOM 3169 C CA . LEU A 1 407 ? -5.410 -21.351 22.642 1.00 85.00 407 LEU A CA 1
ATOM 3170 C C . LEU A 1 407 ? -3.888 -21.242 22.502 1.00 85.00 407 LEU A C 1
ATOM 3172 O O . LEU A 1 407 ? -3.224 -20.764 23.416 1.00 85.00 407 LEU A O 1
ATOM 3176 N N . SER A 1 408 ? -3.354 -21.576 21.324 1.00 92.06 408 SER A N 1
ATOM 3177 C CA . SER A 1 408 ? -1.930 -21.408 21.020 1.00 92.06 408 SER A CA 1
ATOM 3178 C C . SER A 1 408 ? -1.474 -19.951 21.165 1.00 92.06 408 SER A C 1
ATOM 3180 O O . SER A 1 408 ? -0.408 -19.690 21.717 1.00 92.06 408 SER A O 1
ATOM 318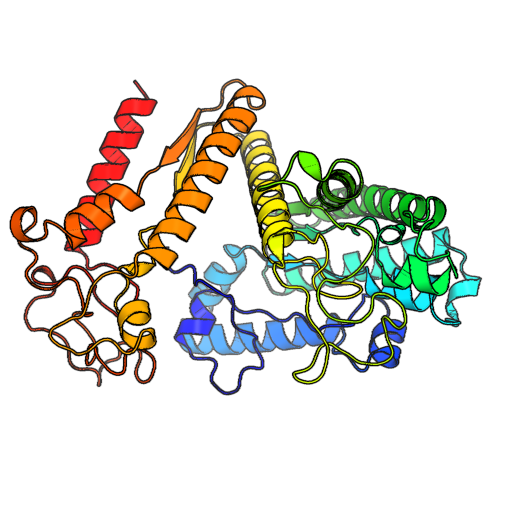2 N N . LEU A 1 409 ? -2.283 -18.986 20.719 1.00 88.69 409 LEU A N 1
ATOM 3183 C CA . LEU A 1 409 ? -1.987 -17.561 20.873 1.00 88.69 409 LEU A CA 1
ATOM 3184 C C . LEU A 1 409 ? -2.011 -17.120 22.339 1.00 88.69 409 LEU A C 1
ATOM 3186 O O . LEU A 1 409 ? -1.145 -16.352 22.746 1.00 88.69 409 LEU A O 1
ATOM 3190 N N . VAL A 1 410 ? -2.966 -17.606 23.139 1.00 83.69 410 VAL A N 1
ATOM 3191 C CA . VAL A 1 410 ? -3.007 -17.339 24.586 1.00 83.69 410 VAL A CA 1
ATOM 3192 C C . VAL A 1 410 ? -1.748 -17.870 25.266 1.00 83.69 410 VAL A C 1
ATOM 3194 O O . VAL A 1 410 ? -1.141 -17.138 26.044 1.00 83.69 410 VAL A O 1
ATOM 3197 N N . ASP A 1 411 ? -1.308 -19.083 24.935 1.00 88.62 411 ASP A N 1
ATOM 3198 C CA . ASP A 1 411 ? -0.076 -19.653 25.489 1.00 88.62 411 ASP A CA 1
ATOM 3199 C C . ASP A 1 411 ? 1.159 -18.830 25.096 1.00 88.62 411 ASP A C 1
ATOM 3201 O O . ASP A 1 411 ? 2.001 -18.525 25.943 1.00 88.62 411 ASP A O 1
ATOM 3205 N N . GLN A 1 412 ? 1.241 -18.391 23.835 1.00 90.50 412 GLN A N 1
ATOM 3206 C CA . GLN A 1 412 ? 2.306 -17.499 23.365 1.00 90.50 412 GLN A CA 1
ATOM 3207 C C . GLN A 1 412 ? 2.289 -16.149 24.098 1.00 90.50 412 GLN A C 1
ATOM 3209 O O . GLN A 1 412 ? 3.338 -15.675 24.532 1.00 90.50 412 GLN A O 1
ATOM 3214 N N . ILE A 1 413 ? 1.109 -15.551 24.300 1.00 84.81 413 ILE A N 1
ATOM 3215 C CA . ILE A 1 413 ? 0.938 -14.315 25.079 1.00 84.81 413 ILE A CA 1
ATOM 3216 C C . ILE A 1 413 ? 1.429 -14.515 26.516 1.00 84.81 413 ILE A C 1
ATOM 3218 O O . ILE A 1 413 ? 2.177 -13.686 27.032 1.00 84.81 413 ILE A O 1
ATOM 3222 N N . LEU A 1 414 ? 1.007 -15.596 27.177 1.00 84.81 414 LEU A N 1
ATOM 3223 C CA . LEU A 1 414 ? 1.379 -15.875 28.563 1.00 84.81 414 LEU A CA 1
ATOM 3224 C C . LEU A 1 414 ? 2.885 -16.093 28.713 1.00 84.81 414 LEU A C 1
ATOM 3226 O O . LEU A 1 414 ? 3.452 -15.634 29.698 1.00 84.81 414 LEU A O 1
ATOM 3230 N N . HIS A 1 415 ? 3.532 -16.731 27.736 1.00 85.31 415 HIS A N 1
ATOM 3231 C CA . HIS A 1 415 ? 4.980 -16.924 27.740 1.00 85.31 415 HIS A CA 1
ATOM 3232 C C . HIS A 1 415 ? 5.761 -15.608 27.609 1.00 85.31 415 HIS A C 1
ATOM 3234 O O . HIS A 1 415 ? 6.847 -15.487 28.161 1.00 85.31 415 HIS A O 1
ATOM 3240 N N . VAL A 1 416 ? 5.208 -14.624 26.895 1.00 80.12 416 VAL A N 1
ATOM 3241 C CA . VAL A 1 416 ? 5.838 -13.310 26.689 1.00 80.12 416 VAL A CA 1
ATOM 3242 C C . VAL A 1 416 ? 5.569 -12.340 27.848 1.00 80.12 416 VAL A C 1
ATOM 3244 O O . VAL A 1 416 ? 6.353 -11.423 28.080 1.00 80.12 416 VAL A O 1
ATOM 3247 N N . LEU A 1 417 ? 4.444 -12.491 28.555 1.00 74.50 417 LEU A N 1
ATOM 3248 C CA . LEU A 1 417 ? 4.040 -11.591 29.644 1.00 74.50 417 LEU A CA 1
ATOM 3249 C C . LEU A 1 417 ? 4.520 -12.016 31.042 1.00 74.50 417 LEU A C 1
ATOM 3251 O O . LEU A 1 417 ? 4.303 -11.254 31.989 1.00 74.50 417 LEU A O 1
ATOM 3255 N N . GLN A 1 418 ? 5.105 -13.208 31.174 1.00 65.12 418 GLN A N 1
ATOM 3256 C CA . GLN A 1 418 ? 5.820 -13.676 32.369 1.00 65.12 418 GLN A CA 1
ATOM 3257 C C . GLN A 1 418 ? 7.265 -13.188 32.342 1.00 65.12 418 GLN A C 1
ATOM 3259 O O . GLN A 1 418 ? 7.752 -12.800 33.428 1.00 65.12 418 GLN A O 1
#

Secondary structure (DSSP, 8-state):
----SS--BTT-TT--HHHHHH--B---TT--SSHHHHHHHTPPPHHHHHHHHHHHHHHHHHHH-HHHHHHHHHHSEEEE---HHHHIIIIIIS--GGGGGHHHHHHHHHHHHHHHHHHHHHHHT--EEEEEPPP-GGGSHHHHHHTT--GGG----HHHHHHHHHHHHHHHHHHHHHHTTSTT-EEEEE--HHHHHHHHHSGGGSTTT--EEEEESBS-SSSTTTS-S-TTS-B-S-GGGEEESSSSSBPHHHHHHHHHHHHHHHHHHHHHTT--EEEEEPPP-GGGSHHHHHHTT--GGG----HHHHHHHHHHHHHHHHHHHHHHHHSTT-EEEEE--HHHHHHHHHSGGGGT--EEEEESBS-SSSTTTS-S-TTS-B-S-GGGEEESSSSSBPHHHHHHHHHHHHHHHHHHH-

Radius of gyration: 23.47 Å; chains: 1; bounding box: 54×68×59 Å

Foldseek 3Di:
DLADPDAAALPPPPQDLSSLQHHHDLDWPQEALDVVSCVVVVIQYLVNSLVSVLVSLVSNCVSPNNVVSLVSQQPDAAEADHHLSLCCPDQPNDPHPCCVCPLVNSLVVRLVSVLVSVVSSLVSRHFHYEYEADALSQLFLVNQLSVVPDPVRFDGDVVSSVSSVVSLVVNQVSQVVCCVVRPNGDYHYQYPHVLLVCCLVVQQVFDVGQQERNAAQWADSNCQPPDDRDPVTHGHPDLSNYQHNGRGHGDPSSVLSSVLSRVLVVVVVCLVVPAQEAEDEADAQQQLFLVNLLVVVDDPVGRDGDPVSSVVSVVSLVVNQVSQVVSCVVSPNHQYHYQYPHVLLVCCLPVVVVLQAQERNAAQWAPSNPQPPDPRDPVTDGHPDLSNYQHNGRGHGDPSSVVSSVVSRVVVVVVSVD

Sequence (418 aa):
MGIKDTVPPFLDPHLSDSDILTGVCFASAGSGYDNYTDLATLSLSVDKQADMFRSYMARLSRIVGDEKAAKIVSEALVIVSSGTNDFDINLYDTPSPRIKLGVEGYQDFILSGVHNFVQELYDIGCRKIMVLGLPPIGCLPVQMTFARQKQNERRCIDKQNSDSQEYNQKLKKSLTDIQSNLTGGVIFYADIYGTILDMATNPQSYGTGIKETTRGCCGTGELELSYLCNPLTRTCPDANDYLFWDDIHPTQLAYLVVSLSLVDQILHELYDIGCRKIMVLGLPPIGCLPVQMTFARQKQNERRCIDKQNSDSQEYNNKLKKSLMDIQSNLTGSVIFYADIYGTILDMATNPQSYGIKETTRGCCGTGELELSYLCNPLTRTCPDANDYLFWDDIHPTQLAYLVVSLSLVDQILHVLQ

Organism: Brassica cretica (NCBI:txid69181)